Protein AF-A0AAV0H2C3-F1 (afdb_monomer)

Foldseek 3Di:
DDDDDDPPDPPPVVVVLVCPFDDVPDDPQDQEDECEQLRFLVDLVNLQSHQAYEYELAALLARQFFAKAQLQQQDPVNCVSRVHDRSDIDGGGRGNPQPPDLVSVLVVLVVSCVSHVNYAYEYEHFDDPPCPPVLVSVVVSLVVCVVVVRQNAEYEYEANQTDGLDDDPCSSVPPTHGSLLVLLVSCVSCVVSVNLVRYAYEYEHPDQALVVVLSSQLSAHDHYDDDVNLLVLQPQPPPSCLNVLPRCQLSRHPDPVNVSNRRGHPVSSVVSVVRRVVRNCVVCVVVVHDDSNVNGNNLVVDDDDCDCDPPDRDDPCCSSNDDDPPLPPDDADEEEEEADQVAELPPVVVLVSVCVVQNQARDPEAHEYEYEEEYHYQAPEQAGPRYEYEYADAYEYADHQHHPSDYHYYYEYHPPPVDQPLVDHRYYPDYNVPPQDDAEAERDDDDAAAPCVPNAHDKYKYFAPPPPVVRRYDPPFKDKDAQDQPVLLVRVLVVLVVNCVRHVRPVSVVCNVVVVPRRRRMIMIGGPVCCQPSNNDNPVVPPPPPPPPPPDDD

Structure (mmCIF, N/CA/C/O backbone):
data_AF-A0AAV0H2C3-F1
#
_entry.id   AF-A0AAV0H2C3-F1
#
loop_
_atom_site.group_PDB
_atom_site.id
_atom_site.type_symbol
_atom_site.label_atom_id
_atom_site.label_alt_id
_atom_site.label_comp_id
_atom_site.label_asym_id
_atom_site.label_entity_id
_atom_site.label_seq_id
_atom_site.pdbx_PDB_ins_code
_atom_site.Cartn_x
_atom_site.Cartn_y
_atom_site.Cartn_z
_atom_site.occupancy
_atom_site.B_iso_or_equiv
_atom_site.auth_seq_id
_atom_site.auth_comp_id
_atom_site.auth_asym_id
_atom_site.auth_atom_id
_atom_site.pdbx_PDB_model_num
ATOM 1 N N . MET A 1 1 ? 20.905 3.511 -58.129 1.00 35.81 1 MET A N 1
ATOM 2 C CA . MET A 1 1 ? 21.395 2.605 -57.065 1.00 35.81 1 MET A CA 1
ATOM 3 C C . MET A 1 1 ? 20.463 2.744 -55.871 1.00 35.81 1 MET A C 1
ATOM 5 O O . MET A 1 1 ? 20.759 3.473 -54.934 1.00 35.81 1 MET A O 1
ATOM 9 N N . GLU A 1 2 ? 19.303 2.101 -55.953 1.00 25.69 2 GLU A N 1
ATOM 10 C CA . GLU A 1 2 ? 18.349 1.977 -54.848 1.00 25.69 2 GLU A CA 1
ATOM 11 C C . GLU A 1 2 ? 18.751 0.758 -54.009 1.00 25.69 2 GLU A C 1
ATOM 13 O O . GLU A 1 2 ? 19.044 -0.304 -54.560 1.00 25.69 2 GLU A O 1
ATOM 18 N N . ARG A 1 3 ? 18.836 0.912 -52.683 1.00 28.53 3 ARG A N 1
ATOM 19 C CA . ARG A 1 3 ? 19.053 -0.212 -51.764 1.00 28.53 3 ARG A CA 1
ATOM 20 C C . ARG A 1 3 ? 17.696 -0.695 -51.270 1.00 28.53 3 ARG A C 1
ATOM 22 O O . ARG A 1 3 ? 17.032 0.006 -50.513 1.00 28.53 3 ARG A O 1
ATOM 29 N N . ASN A 1 4 ? 17.331 -1.898 -51.703 1.00 26.78 4 ASN A N 1
ATOM 30 C CA . ASN A 1 4 ? 16.218 -2.682 -51.181 1.00 26.78 4 ASN A CA 1
ATOM 31 C C . ASN A 1 4 ? 16.378 -2.898 -49.667 1.00 26.78 4 ASN A C 1
ATOM 33 O O . ASN A 1 4 ? 17.315 -3.568 -49.233 1.00 26.78 4 ASN A O 1
ATOM 37 N N . TYR A 1 5 ? 15.443 -2.370 -48.879 1.00 31.11 5 TYR A N 1
ATOM 38 C CA . TYR A 1 5 ? 15.168 -2.864 -47.533 1.00 31.11 5 TYR A CA 1
ATOM 39 C C . TYR A 1 5 ? 14.189 -4.030 -47.675 1.00 31.11 5 TYR A C 1
ATOM 41 O O . TYR A 1 5 ? 13.074 -3.850 -48.155 1.00 31.11 5 TYR A O 1
ATOM 49 N N . GLY A 1 6 ? 14.646 -5.236 -47.335 1.00 28.27 6 GLY A N 1
ATOM 50 C CA . GLY A 1 6 ? 13.829 -6.443 -47.365 1.00 28.27 6 GLY A CA 1
ATOM 51 C C . GLY A 1 6 ? 12.623 -6.317 -46.437 1.00 28.27 6 GLY A C 1
ATOM 52 O O . GLY A 1 6 ? 12.769 -6.030 -45.249 1.00 28.27 6 GLY A O 1
ATOM 53 N N . ASN A 1 7 ? 11.439 -6.539 -47.003 1.00 32.84 7 ASN A N 1
ATOM 54 C CA . ASN A 1 7 ? 10.212 -6.819 -46.274 1.00 32.84 7 ASN A CA 1
ATOM 55 C C . ASN A 1 7 ? 10.320 -8.221 -45.664 1.00 32.84 7 ASN A C 1
ATOM 57 O O . ASN A 1 7 ? 9.913 -9.200 -46.283 1.00 32.84 7 ASN A O 1
ATOM 61 N N . ASP A 1 8 ? 10.862 -8.318 -44.453 1.00 32.97 8 ASP A N 1
ATOM 62 C CA . ASP A 1 8 ? 10.639 -9.487 -43.603 1.00 32.97 8 ASP A CA 1
ATOM 63 C C . ASP A 1 8 ? 9.262 -9.336 -42.940 1.00 32.97 8 ASP A C 1
ATOM 65 O O . ASP A 1 8 ? 9.133 -8.893 -41.794 1.00 32.97 8 ASP A O 1
ATOM 69 N N . GLU A 1 9 ? 8.207 -9.676 -43.686 1.00 33.00 9 GLU A N 1
ATOM 70 C CA . GLU A 1 9 ? 6.921 -10.023 -43.081 1.00 33.00 9 GLU A CA 1
ATOM 71 C C . GLU A 1 9 ? 7.150 -11.194 -42.108 1.00 33.00 9 GLU A C 1
ATOM 73 O O . GLU A 1 9 ? 7.742 -12.210 -42.489 1.00 33.00 9 GLU A O 1
ATOM 78 N N . PRO A 1 10 ? 6.722 -11.098 -40.837 1.00 36.72 10 PRO A N 1
ATOM 79 C CA . PRO A 1 10 ? 6.831 -12.226 -39.931 1.00 36.72 10 PRO A CA 1
ATOM 80 C C . PRO A 1 10 ? 5.937 -13.351 -40.455 1.00 36.72 10 PRO A C 1
ATOM 82 O O . PRO A 1 10 ? 4.727 -13.187 -40.581 1.00 36.72 10 PRO A O 1
ATOM 85 N N . SER A 1 11 ? 6.551 -14.493 -40.770 1.00 32.88 11 SER A N 1
ATOM 86 C CA . SER A 1 11 ? 5.860 -15.681 -41.268 1.00 32.88 11 SER A CA 1
ATOM 87 C C . SER A 1 11 ? 4.634 -16.019 -40.410 1.00 32.88 11 SER A C 1
ATOM 89 O O . SER A 1 11 ? 4.708 -16.035 -39.181 1.00 32.88 11 SER A O 1
ATOM 91 N N .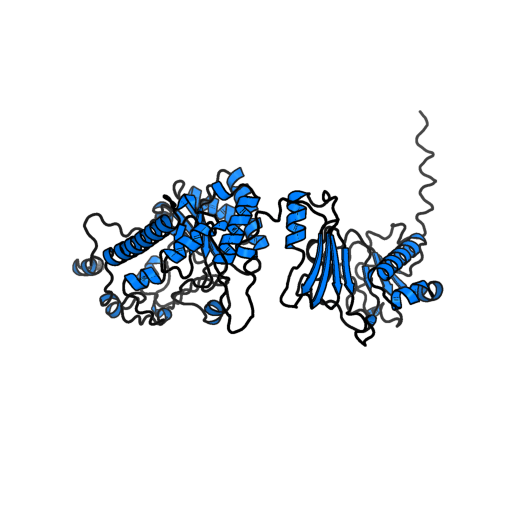 MET A 1 12 ? 3.512 -16.337 -41.060 1.00 34.00 12 MET A N 1
ATOM 92 C CA . MET A 1 12 ? 2.231 -16.731 -40.441 1.00 34.00 12 MET A CA 1
ATOM 93 C C . MET A 1 12 ? 2.361 -17.818 -39.351 1.00 34.00 12 MET A C 1
ATOM 95 O O . MET A 1 12 ? 1.547 -17.882 -38.436 1.00 34.00 12 MET A O 1
ATOM 99 N N . ALA A 1 13 ? 3.428 -18.622 -39.379 1.00 31.92 13 ALA A N 1
ATOM 100 C CA . ALA A 1 13 ? 3.739 -19.618 -38.351 1.00 31.92 13 ALA A CA 1
ATOM 101 C C . ALA A 1 13 ? 4.135 -19.019 -36.980 1.00 31.92 13 ALA A C 1
ATOM 103 O O . ALA A 1 13 ? 4.030 -19.694 -35.959 1.00 31.92 13 ALA A O 1
ATOM 104 N N . ARG A 1 14 ? 4.587 -17.757 -36.925 1.00 36.78 14 ARG A N 1
ATOM 105 C CA . ARG A 1 14 ? 5.019 -17.076 -35.687 1.00 36.78 14 ARG A CA 1
ATOM 106 C C . ARG A 1 14 ? 3.860 -16.513 -34.862 1.00 36.78 14 ARG A C 1
ATOM 108 O O . ARG A 1 14 ? 4.036 -16.273 -33.671 1.00 36.78 14 ARG A O 1
ATOM 115 N N . ILE A 1 15 ? 2.696 -16.314 -35.481 1.00 37.06 15 ILE A N 1
ATOM 116 C CA . ILE A 1 15 ? 1.477 -15.825 -34.814 1.00 37.06 15 ILE A CA 1
ATOM 117 C C . ILE A 1 15 ? 0.734 -16.990 -34.138 1.00 37.06 15 ILE A C 1
ATOM 119 O O . ILE A 1 15 ? 0.239 -16.846 -33.025 1.00 37.06 15 ILE A O 1
ATOM 123 N N . GLN A 1 16 ? 0.805 -18.185 -34.727 1.00 33.72 16 GLN A N 1
ATOM 124 C CA . GLN A 1 16 ? 0.100 -19.387 -34.270 1.00 33.72 16 GLN A CA 1
ATOM 125 C C . GLN A 1 16 ? 0.511 -19.892 -32.869 1.00 33.72 16 GLN A C 1
ATOM 127 O O . GLN A 1 16 ? -0.240 -20.616 -32.223 1.00 33.72 16 GLN A O 1
ATOM 132 N N . GLN A 1 17 ? 1.688 -19.508 -32.357 1.00 40.41 17 GLN A N 1
ATOM 133 C CA . GLN A 1 17 ? 2.141 -19.891 -31.008 1.00 40.41 17 GLN A CA 1
ATOM 134 C C . GLN A 1 17 ? 1.547 -19.037 -29.875 1.00 40.41 17 GLN A C 1
ATOM 136 O O . GLN A 1 17 ? 1.604 -19.456 -28.721 1.00 40.41 17 GLN A O 1
ATOM 141 N N . LEU A 1 18 ? 0.984 -17.860 -30.172 1.00 42.44 18 LEU A N 1
ATOM 142 C CA . LEU A 1 18 ? 0.287 -17.018 -29.186 1.00 42.44 18 LEU A CA 1
ATOM 143 C C . LEU A 1 18 ? -1.215 -17.342 -29.088 1.00 42.44 18 LEU A C 1
ATOM 145 O O . LEU A 1 18 ? -1.891 -16.821 -28.207 1.00 42.44 18 LEU A O 1
ATOM 149 N N . GLU A 1 19 ? -1.716 -18.222 -29.958 1.00 44.94 19 GLU A N 1
ATOM 150 C CA . GLU A 1 19 ? -3.129 -18.600 -30.099 1.00 44.94 19 GLU A CA 1
ATOM 151 C C . GLU A 1 19 ? -3.440 -19.985 -29.507 1.00 44.94 19 GLU A C 1
ATOM 153 O O . GLU A 1 19 ? -4.443 -20.607 -29.853 1.00 44.94 19 GLU A O 1
ATOM 158 N N . TYR A 1 20 ? -2.600 -20.514 -28.612 1.00 46.69 20 TYR A N 1
ATOM 159 C CA . TYR A 1 20 ? -2.942 -21.756 -27.918 1.00 46.69 20 TYR A CA 1
ATOM 160 C C . TYR A 1 20 ? -4.092 -21.487 -26.931 1.00 46.69 20 TYR A C 1
ATOM 162 O O . TYR A 1 20 ? -3.883 -21.018 -25.816 1.00 46.69 20 TYR A O 1
ATOM 170 N N . GLY A 1 21 ? -5.323 -21.753 -27.374 1.00 57.09 21 GLY A N 1
ATOM 171 C CA . GLY A 1 21 ? -6.534 -21.718 -26.550 1.00 57.09 21 GLY A CA 1
ATOM 172 C C . GLY A 1 21 ? -7.410 -20.469 -26.669 1.00 57.09 21 GLY A C 1
ATOM 173 O O . GLY A 1 21 ? -8.452 -20.443 -26.019 1.00 57.09 21 GLY A O 1
ATOM 174 N N . LEU A 1 22 ? -7.037 -19.472 -27.481 1.00 65.25 22 LEU A N 1
ATOM 175 C CA . LEU A 1 22 ? -7.920 -18.342 -27.792 1.00 65.25 22 LEU A CA 1
ATOM 176 C C . LEU A 1 22 ? -8.871 -18.730 -28.929 1.00 65.25 22 LEU A C 1
ATOM 178 O O . LEU A 1 22 ? -8.444 -19.229 -29.969 1.00 65.25 22 LEU A O 1
ATOM 182 N N . GLN A 1 23 ? -10.164 -18.523 -28.718 1.00 77.38 23 GLN A N 1
ATOM 183 C CA . GLN A 1 23 ? -11.215 -18.782 -29.694 1.00 77.38 23 GLN A CA 1
ATOM 184 C C . GLN A 1 23 ? -11.588 -17.497 -30.444 1.00 77.38 23 GLN A C 1
ATOM 186 O O . GLN A 1 23 ? -11.345 -16.380 -29.983 1.00 77.38 23 GLN A O 1
ATOM 191 N N . ASN A 1 24 ? -12.208 -17.643 -31.619 1.00 75.06 24 ASN A N 1
ATOM 192 C CA . ASN A 1 24 ? -12.728 -16.502 -32.375 1.00 75.06 24 ASN A CA 1
ATOM 193 C C . ASN A 1 24 ? -13.749 -15.725 -31.526 1.00 75.06 24 ASN A C 1
ATOM 195 O O . ASN A 1 24 ? -14.815 -16.249 -31.209 1.00 75.06 24 ASN A O 1
ATOM 199 N N . GLY A 1 25 ? -13.422 -14.473 -31.195 1.00 80.88 25 GLY A N 1
ATOM 200 C CA . GLY A 1 25 ? -14.209 -13.616 -30.300 1.00 80.88 25 GLY A CA 1
ATOM 201 C C . GLY A 1 25 ? -13.481 -13.233 -29.006 1.00 80.88 25 GLY A C 1
ATOM 202 O O . GLY A 1 25 ? -13.900 -12.285 -28.343 1.00 80.88 25 GLY A O 1
ATOM 203 N N . ASP A 1 26 ? -12.373 -13.902 -28.677 1.00 82.81 26 ASP A N 1
ATOM 204 C CA . ASP A 1 26 ? -11.574 -13.564 -27.502 1.00 82.81 26 ASP A CA 1
ATOM 205 C C . ASP A 1 26 ? -10.799 -12.256 -27.691 1.00 82.81 26 ASP A C 1
ATOM 207 O O . ASP A 1 26 ? -10.332 -11.912 -28.780 1.00 82.81 26 ASP A O 1
ATOM 211 N N . THR A 1 27 ? -10.619 -11.526 -26.589 1.00 84.88 27 THR A N 1
ATOM 212 C CA . THR A 1 27 ? -9.851 -10.279 -26.572 1.00 84.88 27 THR A CA 1
ATOM 213 C C . THR A 1 27 ? -8.689 -10.382 -25.591 1.00 84.88 27 THR A C 1
ATOM 215 O O . THR A 1 27 ? -8.858 -10.701 -24.418 1.00 84.88 27 THR A O 1
ATOM 218 N N . ALA A 1 28 ? -7.481 -10.077 -26.068 1.00 85.00 28 ALA A N 1
ATOM 219 C CA . ALA A 1 28 ? -6.273 -10.025 -25.239 1.00 85.00 28 ALA A CA 1
ATOM 220 C C . ALA A 1 28 ? -6.024 -8.626 -24.634 1.00 85.00 28 ALA A C 1
ATOM 222 O O . ALA A 1 28 ? -4.960 -8.352 -24.072 1.00 85.00 28 ALA A O 1
ATOM 223 N N . THR A 1 29 ? -6.983 -7.708 -24.773 1.00 87.19 29 THR A N 1
ATOM 224 C CA . THR A 1 29 ? -6.860 -6.335 -24.282 1.00 87.19 29 THR A CA 1
ATOM 225 C C . THR A 1 29 ? -7.137 -6.283 -22.785 1.00 87.19 29 THR A C 1
ATOM 227 O O . THR A 1 29 ? -8.200 -6.678 -22.320 1.00 87.19 29 THR A O 1
ATOM 230 N N . SER A 1 30 ? -6.201 -5.733 -22.011 1.00 91.69 30 SER A N 1
ATOM 231 C CA . SER A 1 30 ? -6.412 -5.508 -20.577 1.00 91.69 30 SER A CA 1
ATOM 232 C C . SER A 1 30 ? -7.368 -4.337 -20.335 1.00 91.69 30 SER A C 1
ATOM 234 O O . SER A 1 30 ? -7.065 -3.212 -20.749 1.00 91.69 30 SER A O 1
ATOM 236 N N . ALA A 1 31 ? -8.472 -4.601 -19.628 1.00 92.81 31 ALA A N 1
ATOM 237 C CA . ALA A 1 31 ? -9.461 -3.601 -19.214 1.00 92.81 31 ALA A CA 1
ATOM 238 C C . ALA A 1 31 ? -8.866 -2.551 -18.259 1.00 92.81 31 ALA A C 1
ATOM 240 O O . ALA A 1 31 ? -9.104 -1.352 -18.410 1.00 92.81 31 ALA A O 1
ATOM 241 N N . ILE A 1 32 ? -8.032 -2.995 -17.310 1.00 93.69 32 ILE A N 1
ATOM 242 C CA . ILE A 1 32 ? -7.323 -2.121 -16.369 1.00 93.69 32 ILE A CA 1
ATOM 243 C C . ILE A 1 32 ? -5.906 -1.881 -16.875 1.00 93.69 32 ILE A C 1
ATOM 245 O O . ILE A 1 32 ? -5.160 -2.829 -17.136 1.00 93.69 32 ILE A O 1
ATOM 249 N N . LYS A 1 33 ? -5.516 -0.613 -16.991 1.00 93.44 33 LYS A N 1
ATOM 250 C CA . LYS A 1 33 ? -4.180 -0.216 -17.434 1.00 93.44 33 LYS A CA 1
ATOM 251 C C . LYS A 1 33 ? -3.472 0.614 -16.381 1.00 93.44 33 LYS A C 1
ATOM 253 O O . LYS A 1 33 ? -4.044 1.530 -15.802 1.00 93.44 33 LYS A O 1
ATOM 258 N N . GLN A 1 34 ? -2.211 0.283 -16.130 1.00 93.25 34 GLN A N 1
ATOM 259 C CA . GLN A 1 34 ? -1.457 0.856 -15.023 1.00 93.25 34 GLN A CA 1
ATOM 260 C C . GLN A 1 34 ? -0.589 2.039 -15.465 1.00 93.25 34 GLN A C 1
ATOM 262 O O . GLN A 1 34 ? 0.126 1.964 -16.464 1.00 93.25 34 GLN A O 1
ATOM 267 N N . VAL A 1 35 ? -0.592 3.095 -14.656 1.00 91.00 35 VAL A N 1
ATOM 268 C CA . VAL A 1 35 ? 0.310 4.244 -14.728 1.00 91.00 35 VAL A CA 1
ATOM 269 C C . VAL A 1 35 ? 1.221 4.186 -13.501 1.00 91.00 35 VAL A C 1
ATOM 271 O O . VAL A 1 35 ? 0.798 4.444 -12.378 1.00 91.00 35 VAL A O 1
ATOM 274 N N . ALA A 1 36 ? 2.478 3.796 -13.712 1.00 91.62 36 ALA A N 1
ATOM 275 C CA . ALA A 1 36 ? 3.499 3.665 -12.666 1.00 91.62 36 ALA A CA 1
ATOM 276 C C . ALA A 1 36 ? 4.656 4.648 -12.896 1.00 91.62 36 ALA A C 1
ATOM 278 O O . ALA A 1 36 ? 4.804 5.176 -14.001 1.00 91.62 36 ALA A O 1
ATOM 279 N N . SER A 1 37 ? 5.509 4.855 -11.889 1.00 86.94 37 SER A N 1
ATOM 280 C CA . SER A 1 37 ? 6.593 5.857 -11.875 1.00 86.94 37 SER A CA 1
ATOM 281 C C . SER A 1 37 ? 7.458 5.909 -13.140 1.00 86.94 37 SER A C 1
ATOM 283 O O . SER A 1 37 ? 7.733 6.989 -13.647 1.00 86.94 37 SER A O 1
ATOM 285 N N . GLY A 1 38 ? 7.829 4.758 -13.709 1.00 79.94 38 GLY A N 1
ATOM 286 C CA . GLY A 1 38 ? 8.655 4.696 -14.922 1.00 79.94 38 GLY A CA 1
ATOM 287 C C . GLY A 1 38 ? 7.947 5.075 -16.231 1.00 79.94 38 GLY A C 1
ATOM 288 O O . GLY A 1 38 ? 8.611 5.147 -17.258 1.00 79.94 38 GLY A O 1
ATOM 289 N N . ARG A 1 39 ? 6.614 5.246 -16.228 1.00 85.50 39 ARG A N 1
ATOM 290 C CA . ARG A 1 39 ? 5.763 5.567 -17.400 1.00 85.50 39 ARG A CA 1
ATOM 291 C C . ARG A 1 39 ? 6.028 4.707 -18.648 1.00 85.50 39 ARG A C 1
ATOM 293 O O . ARG A 1 39 ? 5.736 5.102 -19.774 1.00 85.50 39 ARG A O 1
ATOM 300 N N . PHE A 1 40 ? 6.541 3.493 -18.455 1.00 81.12 40 PHE A N 1
ATOM 301 C CA . PHE A 1 40 ? 6.870 2.595 -19.555 1.00 81.12 40 PHE A CA 1
ATOM 302 C C . PHE A 1 40 ? 5.613 2.193 -20.329 1.00 81.12 40 PHE A C 1
ATOM 304 O O . PHE A 1 40 ? 4.707 1.590 -19.759 1.00 81.12 40 PHE A O 1
ATOM 311 N N . GLY A 1 41 ? 5.588 2.491 -21.630 1.00 75.50 41 GLY A N 1
ATOM 312 C CA . GLY A 1 41 ? 4.469 2.148 -22.513 1.00 75.50 41 GLY A CA 1
ATOM 313 C C . GLY A 1 41 ? 3.207 2.995 -22.303 1.00 75.50 41 GLY A C 1
ATOM 314 O O . GLY A 1 41 ? 2.170 2.683 -22.888 1.00 75.50 41 GLY A O 1
ATOM 315 N N . VAL A 1 42 ? 3.276 4.065 -21.500 1.00 85.25 42 VAL A N 1
ATOM 316 C CA . VAL A 1 42 ? 2.151 4.987 -21.303 1.00 85.25 42 VAL A CA 1
ATOM 317 C C . VAL A 1 42 ? 2.066 5.917 -22.511 1.00 85.25 42 VAL A C 1
ATOM 319 O O . VAL A 1 42 ? 2.858 6.840 -22.669 1.00 85.25 42 VAL A O 1
ATOM 322 N N . THR A 1 43 ? 1.106 5.643 -23.387 1.00 79.06 43 THR A N 1
ATOM 323 C CA . THR A 1 43 ? 0.819 6.421 -24.600 1.00 79.06 43 THR A CA 1
ATOM 324 C C . THR A 1 43 ? -0.659 6.818 -24.625 1.00 79.06 43 THR A C 1
ATOM 326 O O . THR A 1 43 ? -1.466 6.161 -23.964 1.00 79.06 43 THR A O 1
ATOM 329 N N . PRO A 1 44 ? -1.070 7.832 -25.405 1.00 79.94 44 PRO A N 1
ATOM 330 C CA . PRO A 1 44 ? -2.488 8.171 -25.543 1.00 79.94 44 PRO A CA 1
ATOM 331 C C . PRO A 1 44 ? -3.342 6.970 -25.979 1.00 79.94 44 PRO A C 1
ATOM 333 O O . PRO A 1 44 ? -4.366 6.683 -25.367 1.00 79.94 44 PRO A O 1
ATOM 336 N N . THR A 1 45 ? -2.871 6.182 -26.953 1.00 78.38 45 THR A N 1
ATOM 337 C CA . THR A 1 45 ? -3.550 4.956 -27.406 1.00 78.38 45 THR A CA 1
ATOM 338 C C . THR A 1 45 ? -3.667 3.908 -26.299 1.00 78.38 45 THR A C 1
ATOM 340 O O . THR A 1 45 ? -4.674 3.209 -26.212 1.00 78.38 45 THR A O 1
ATOM 343 N N . PHE A 1 46 ? -2.662 3.789 -25.431 1.00 81.81 46 PHE A N 1
ATOM 344 C CA . PHE A 1 46 ? -2.744 2.931 -24.251 1.00 81.81 46 PHE A CA 1
ATOM 345 C C . PHE A 1 46 ? -3.834 3.435 -23.296 1.00 81.81 46 PHE A C 1
ATOM 347 O O . PHE A 1 46 ? -4.713 2.663 -22.929 1.00 81.81 46 PHE A O 1
ATOM 354 N N . LEU A 1 47 ? -3.839 4.725 -22.956 1.00 80.62 47 LEU A N 1
ATOM 355 C CA . LEU A 1 47 ? -4.779 5.307 -21.992 1.00 80.62 47 LEU A CA 1
ATOM 356 C C . LEU A 1 47 ? -6.245 5.276 -22.464 1.00 80.62 47 LEU A C 1
ATOM 358 O O . LEU A 1 47 ? -7.137 5.005 -21.663 1.00 80.62 47 LEU A O 1
ATOM 362 N N . VAL A 1 48 ? -6.504 5.505 -23.755 1.00 84.56 48 VAL A N 1
ATOM 363 C CA . VAL A 1 48 ? -7.866 5.527 -24.329 1.00 84.56 48 VAL A CA 1
ATOM 364 C C . VAL A 1 48 ? -8.493 4.130 -24.418 1.00 84.56 48 VAL A C 1
ATOM 366 O O . VAL A 1 48 ? -9.709 3.992 -24.324 1.00 84.56 48 VAL A O 1
ATOM 369 N N . ASN A 1 49 ? -7.682 3.076 -24.548 1.00 86.81 49 ASN A N 1
ATOM 370 C CA . ASN A 1 49 ? -8.155 1.687 -24.630 1.00 86.81 49 ASN A CA 1
ATOM 371 C C . ASN A 1 49 ? -8.332 1.018 -23.253 1.00 86.81 49 ASN A C 1
ATOM 373 O O . ASN A 1 49 ? -8.224 -0.207 -23.146 1.00 86.81 49 ASN A O 1
ATOM 377 N N . ALA A 1 50 ? -8.482 1.807 -22.188 1.00 87.69 50 ALA A N 1
ATOM 378 C CA . ALA A 1 50 ? -8.664 1.332 -20.820 1.00 87.69 50 ALA A CA 1
ATOM 379 C C . ALA A 1 50 ? -10.088 1.633 -20.336 1.00 87.69 50 ALA A C 1
ATOM 381 O O . ALA A 1 50 ? -10.577 2.747 -20.524 1.00 87.69 50 ALA A O 1
ATOM 382 N N . ASP A 1 51 ? -10.706 0.669 -19.657 1.00 89.69 51 ASP A N 1
ATOM 383 C CA . ASP A 1 51 ? -11.950 0.876 -18.905 1.00 89.69 51 ASP A CA 1
ATOM 384 C C . ASP A 1 51 ? -11.648 1.479 -17.524 1.00 89.69 51 ASP A C 1
ATOM 386 O O . ASP A 1 51 ? -12.442 2.232 -16.953 1.00 89.69 51 ASP A O 1
ATOM 390 N N . GLN A 1 52 ? -10.462 1.168 -16.991 1.00 90.75 52 GLN A N 1
ATOM 391 C CA . GLN A 1 52 ? -9.957 1.696 -15.731 1.00 90.75 52 GLN A CA 1
ATOM 392 C C . GLN A 1 52 ? -8.453 1.993 -15.816 1.00 90.75 52 GLN A C 1
ATOM 394 O O . GLN A 1 52 ? -7.669 1.201 -16.344 1.00 90.75 52 GLN A O 1
ATOM 399 N N . LEU A 1 53 ? -8.040 3.125 -15.252 1.00 90.25 53 LEU A N 1
ATOM 400 C CA . LEU A 1 53 ? -6.653 3.563 -15.139 1.00 90.25 53 LEU A CA 1
ATOM 401 C C . LEU A 1 53 ? -6.192 3.451 -13.683 1.00 90.25 53 LEU A C 1
ATOM 403 O O . LEU A 1 53 ? -6.755 4.081 -12.792 1.00 90.25 53 LEU A O 1
ATOM 407 N N . GLU A 1 54 ? -5.161 2.647 -13.432 1.00 93.25 54 GLU A N 1
ATOM 408 C CA . GLU A 1 54 ? -4.620 2.424 -12.090 1.00 93.25 54 GLU A CA 1
ATOM 409 C C . GLU A 1 54 ? -3.320 3.208 -11.880 1.00 93.25 54 GLU A C 1
ATOM 411 O O . GLU A 1 54 ? -2.288 2.885 -12.469 1.00 93.25 54 GLU A O 1
ATOM 416 N N . ILE A 1 55 ? -3.343 4.204 -10.997 1.00 91.06 55 ILE A N 1
ATOM 417 C CA . ILE A 1 55 ? -2.151 4.904 -10.517 1.00 91.06 55 ILE A CA 1
ATOM 418 C C . ILE A 1 55 ? -1.471 4.022 -9.469 1.00 91.06 55 ILE A C 1
ATOM 420 O O . ILE A 1 55 ? -1.997 3.792 -8.377 1.00 91.06 55 ILE A O 1
ATOM 424 N N . LYS A 1 56 ? -0.279 3.525 -9.795 1.00 92.31 56 LYS A N 1
ATOM 425 C CA . LYS A 1 56 ? 0.472 2.618 -8.926 1.00 92.31 56 LYS A CA 1
ATOM 426 C C . LYS A 1 56 ? 1.491 3.364 -8.078 1.00 92.31 56 LYS A C 1
ATOM 428 O O . LYS A 1 56 ? 2.652 3.458 -8.467 1.00 92.31 56 LYS A O 1
ATOM 433 N N . ILE A 1 57 ? 1.075 3.777 -6.885 1.00 89.50 57 ILE A N 1
ATOM 434 C CA . ILE A 1 57 ? 1.976 4.399 -5.908 1.00 89.50 57 ILE A CA 1
ATOM 435 C C . ILE A 1 57 ? 2.946 3.363 -5.333 1.00 89.50 57 ILE A C 1
ATOM 437 O O . ILE A 1 57 ? 4.148 3.600 -5.293 1.00 89.50 57 ILE A O 1
ATOM 441 N N . ALA A 1 58 ? 2.438 2.198 -4.919 1.00 88.81 58 ALA A N 1
ATOM 442 C CA . ALA A 1 58 ? 3.247 1.176 -4.256 1.00 88.81 58 ALA A CA 1
ATOM 443 C C . ALA A 1 58 ? 2.764 -0.256 -4.555 1.00 88.81 58 ALA A C 1
ATOM 445 O O . ALA A 1 58 ? 1.711 -0.477 -5.152 1.00 88.81 58 ALA A O 1
ATOM 446 N N . GLN A 1 59 ? 3.556 -1.257 -4.155 1.00 91.00 59 GLN A N 1
ATOM 447 C CA . GLN A 1 59 ? 3.165 -2.675 -4.160 1.00 91.00 59 GLN A CA 1
ATOM 448 C C . GLN A 1 59 ? 3.663 -3.403 -2.904 1.00 91.00 59 GLN A C 1
ATOM 450 O O . GLN A 1 59 ? 4.743 -3.088 -2.409 1.00 91.00 59 GLN A O 1
ATOM 455 N N . GLY A 1 60 ? 2.907 -4.400 -2.430 1.00 86.75 60 GLY A N 1
ATOM 456 C CA . GLY A 1 60 ? 3.155 -5.092 -1.156 1.00 86.75 60 GLY A CA 1
ATOM 457 C C . GLY A 1 60 ? 4.594 -5.567 -0.955 1.00 86.75 60 GLY A C 1
ATOM 458 O O . GLY A 1 60 ? 5.217 -5.261 0.050 1.00 86.75 60 GLY A O 1
ATOM 459 N N . ALA A 1 61 ? 5.162 -6.219 -1.972 1.00 88.50 61 ALA A N 1
ATOM 460 C CA . ALA A 1 61 ? 6.504 -6.802 -1.899 1.00 88.50 61 ALA A CA 1
ATOM 461 C C . ALA A 1 61 ? 7.665 -5.795 -1.779 1.00 88.50 61 ALA A C 1
ATOM 463 O O . ALA A 1 61 ? 8.794 -6.191 -1.487 1.00 88.50 61 ALA A O 1
ATOM 464 N N . LYS A 1 62 ? 7.429 -4.528 -2.138 1.00 89.25 62 LYS A N 1
ATOM 465 C CA . LYS A 1 62 ? 8.428 -3.449 -2.099 1.00 89.25 62 LYS A CA 1
ATOM 466 C C . LYS A 1 62 ? 7.744 -2.082 -2.104 1.00 89.25 62 LYS A C 1
ATOM 468 O O . LYS A 1 62 ? 7.664 -1.432 -3.145 1.00 89.25 62 LYS A O 1
ATOM 473 N N . PRO A 1 63 ? 7.221 -1.649 -0.951 1.00 85.56 63 PRO A N 1
ATOM 474 C CA . PRO A 1 63 ? 6.391 -0.453 -0.876 1.00 85.56 63 PRO A CA 1
ATOM 475 C C . PRO A 1 63 ? 7.167 0.840 -1.153 1.00 85.56 63 PRO A C 1
ATOM 477 O O . PRO A 1 63 ? 6.623 1.751 -1.760 1.00 85.56 63 PRO A O 1
ATOM 480 N N . GLY A 1 64 ? 8.434 0.910 -0.730 1.00 83.75 64 GLY A N 1
ATOM 481 C CA . GLY A 1 64 ? 9.285 2.101 -0.862 1.00 83.75 64 GLY A CA 1
ATOM 482 C C . GLY A 1 64 ? 10.134 2.156 -2.135 1.00 83.75 64 GLY A C 1
ATOM 483 O O . GLY A 1 64 ? 11.059 2.959 -2.201 1.00 83.75 64 GLY A O 1
ATOM 484 N N . GLU A 1 65 ? 9.888 1.288 -3.120 1.00 86.19 65 GLU A N 1
ATOM 485 C CA . GLU A 1 65 ? 10.738 1.157 -4.308 1.00 86.19 65 GLU A CA 1
ATOM 486 C C . GLU A 1 65 ? 9.937 1.044 -5.610 1.00 86.19 65 GLU A C 1
ATOM 488 O O . GLU A 1 65 ? 8.783 0.615 -5.645 1.00 86.19 65 GLU A O 1
ATOM 493 N N . GLY A 1 66 ? 10.608 1.336 -6.726 1.00 85.75 66 GLY A N 1
ATOM 494 C CA . GLY A 1 66 ? 10.050 1.183 -8.062 1.00 85.75 66 GLY A CA 1
ATOM 495 C C . GLY A 1 66 ? 10.042 -0.256 -8.599 1.00 85.75 66 GLY A C 1
ATOM 496 O O . GLY A 1 66 ? 10.617 -1.214 -8.060 1.00 85.75 66 GLY A O 1
ATOM 497 N N . GLY A 1 67 ? 9.387 -0.423 -9.750 1.00 90.62 67 GLY A N 1
ATOM 498 C CA . GLY A 1 67 ? 9.435 -1.659 -10.530 1.00 90.62 67 GLY A CA 1
ATOM 499 C C . GLY A 1 67 ? 10.868 -2.016 -10.941 1.00 90.62 67 GLY A C 1
ATOM 500 O O . GLY A 1 67 ? 11.656 -1.139 -11.277 1.00 90.62 67 GLY A O 1
ATOM 501 N N . GLN A 1 68 ? 11.195 -3.311 -10.935 1.00 91.75 68 GLN A N 1
ATOM 502 C CA . GLN A 1 68 ? 12.512 -3.814 -11.334 1.00 91.75 68 GLN A CA 1
ATOM 503 C C . GLN A 1 68 ? 12.319 -4.888 -12.399 1.00 91.75 68 GLN A C 1
ATOM 505 O O . GLN A 1 68 ? 11.565 -5.842 -12.191 1.00 91.75 68 GLN A O 1
ATOM 510 N N . LEU A 1 69 ? 12.996 -4.729 -13.532 1.00 94.19 69 LEU A N 1
ATOM 511 C CA . LEU A 1 69 ? 13.061 -5.722 -14.594 1.00 94.19 69 LEU A CA 1
ATOM 512 C C . LEU A 1 69 ? 14.535 -5.970 -14.949 1.00 94.19 69 LEU A C 1
ATOM 514 O O . LEU A 1 69 ? 15.181 -5.078 -15.504 1.00 94.19 69 LEU A O 1
ATOM 518 N N . PRO A 1 70 ? 15.079 -7.161 -14.637 1.00 91.81 70 PRO A N 1
ATOM 519 C CA . PRO A 1 70 ? 16.457 -7.510 -14.973 1.00 91.81 70 PRO A CA 1
ATOM 520 C C . PRO A 1 70 ? 16.727 -7.394 -16.475 1.00 91.81 70 PRO A C 1
ATOM 522 O O . PRO A 1 70 ? 15.887 -7.792 -17.281 1.00 91.81 70 PRO A O 1
ATOM 525 N N . GLY A 1 71 ? 17.914 -6.911 -16.851 1.00 87.94 71 GLY A N 1
ATOM 526 C CA . GLY A 1 71 ? 18.280 -6.648 -18.252 1.00 87.94 71 GLY A CA 1
ATOM 527 C C . GLY A 1 71 ? 18.169 -7.875 -19.161 1.00 87.94 71 GLY A C 1
ATOM 528 O O . GLY A 1 71 ? 17.715 -7.771 -20.295 1.00 87.94 71 GLY A O 1
ATOM 529 N N . GLN A 1 72 ? 18.434 -9.068 -18.623 1.00 91.25 72 GLN A N 1
ATOM 530 C CA . GLN A 1 72 ? 18.260 -10.344 -19.331 1.00 91.25 72 GLN A CA 1
ATOM 531 C C . GLN A 1 72 ? 16.809 -10.608 -19.776 1.00 91.25 72 GLN A C 1
ATOM 533 O O . GLN A 1 72 ? 16.577 -11.389 -20.695 1.00 91.25 72 GLN A O 1
ATOM 538 N N . LYS A 1 73 ? 15.822 -9.973 -19.130 1.00 92.19 73 LYS A N 1
ATOM 539 C CA . LYS A 1 73 ? 14.397 -10.044 -19.493 1.00 92.19 73 LYS A CA 1
ATOM 540 C C . LYS A 1 73 ? 13.976 -8.908 -20.428 1.00 92.19 73 LYS A C 1
ATOM 542 O O . LYS A 1 73 ? 12.841 -8.887 -20.892 1.00 92.19 73 LYS A O 1
ATOM 547 N N . VAL A 1 74 ? 14.855 -7.954 -20.714 1.00 92.12 74 VAL A N 1
ATOM 548 C CA . VAL A 1 74 ? 14.570 -6.847 -21.630 1.00 92.12 74 VAL A CA 1
ATOM 549 C C . VAL A 1 74 ? 14.917 -7.299 -23.046 1.00 92.12 74 VAL A C 1
ATOM 551 O O . VAL A 1 74 ? 15.957 -6.952 -23.603 1.00 92.12 74 VAL A O 1
ATOM 554 N N . SER A 1 75 ? 14.042 -8.137 -23.607 1.00 91.75 75 SER A N 1
ATOM 555 C CA . SER A 1 75 ? 14.130 -8.585 -25.001 1.00 91.75 75 SER A CA 1
ATOM 556 C C . SER A 1 75 ? 13.890 -7.423 -25.971 1.00 91.75 75 SER A C 1
ATOM 558 O O . SER A 1 75 ? 13.373 -6.375 -25.581 1.00 91.75 75 SER A O 1
ATOM 560 N N . ALA A 1 76 ? 14.208 -7.606 -27.256 1.00 90.25 76 ALA A N 1
ATOM 561 C CA . ALA A 1 76 ? 13.939 -6.595 -28.284 1.00 90.25 76 ALA A CA 1
ATOM 562 C C . ALA A 1 76 ? 12.449 -6.200 -28.358 1.00 90.25 76 ALA A C 1
ATOM 564 O O . ALA A 1 76 ? 12.122 -5.037 -28.588 1.00 90.25 76 ALA A O 1
ATOM 565 N N . TYR A 1 77 ? 11.550 -7.154 -28.098 1.00 91.38 77 TYR A N 1
ATOM 566 C CA . TYR A 1 77 ? 10.111 -6.910 -28.004 1.00 91.38 77 TYR A CA 1
ATOM 567 C C . TYR A 1 77 ? 9.753 -6.013 -26.809 1.00 91.38 77 TYR A C 1
ATOM 569 O O . TYR A 1 77 ? 9.092 -4.990 -26.978 1.00 91.38 77 TYR A O 1
ATOM 577 N N . ILE A 1 78 ? 10.247 -6.343 -25.609 1.00 90.88 78 ILE A N 1
ATOM 578 C CA . ILE A 1 78 ? 10.000 -5.547 -24.395 1.00 90.88 78 ILE A CA 1
ATOM 579 C C . ILE A 1 78 ? 10.607 -4.147 -24.516 1.00 90.88 78 ILE A C 1
ATOM 581 O O . ILE A 1 78 ? 9.978 -3.167 -24.125 1.00 90.88 78 ILE A O 1
ATOM 585 N N . ALA A 1 79 ? 11.805 -4.050 -25.087 1.00 86.69 79 ALA A N 1
ATOM 586 C CA . ALA A 1 79 ? 12.476 -2.787 -25.346 1.00 86.69 79 ALA A CA 1
ATOM 587 C C . ALA A 1 79 ? 11.651 -1.883 -26.273 1.00 86.69 79 ALA A C 1
ATOM 589 O O . ALA A 1 79 ? 11.473 -0.705 -25.976 1.00 86.69 79 ALA A O 1
ATOM 590 N N . ARG A 1 80 ? 11.063 -2.446 -27.340 1.00 89.00 80 ARG A N 1
ATOM 591 C CA . ARG A 1 80 ? 10.159 -1.717 -28.241 1.00 89.00 80 ARG A CA 1
ATOM 592 C C . ARG A 1 80 ? 8.907 -1.219 -27.518 1.00 89.00 80 ARG A C 1
ATOM 594 O O . ARG A 1 80 ? 8.567 -0.053 -27.658 1.00 89.00 80 ARG A O 1
ATOM 601 N N . LEU A 1 81 ? 8.257 -2.075 -26.724 1.00 87.31 81 LEU A N 1
ATOM 602 C CA . LEU A 1 81 ? 7.047 -1.715 -25.969 1.00 87.31 81 LEU A CA 1
ATOM 603 C C . LEU A 1 81 ? 7.279 -0.608 -24.935 1.00 87.31 81 LEU A C 1
ATOM 605 O O . LEU A 1 81 ? 6.364 0.143 -24.612 1.00 87.31 81 LEU A O 1
ATOM 609 N N . ARG A 1 82 ? 8.482 -0.554 -24.362 1.00 87.25 82 ARG A N 1
ATOM 610 C CA . ARG A 1 82 ? 8.834 0.373 -23.281 1.00 87.25 82 ARG A CA 1
ATOM 611 C C . ARG A 1 82 ? 9.670 1.556 -23.748 1.00 87.25 82 ARG A C 1
ATOM 613 O O . ARG A 1 82 ? 10.135 2.313 -22.901 1.00 87.25 82 ARG A O 1
ATOM 620 N N . ASN A 1 83 ? 9.896 1.678 -25.056 1.00 85.69 83 ASN A N 1
ATOM 621 C CA . ASN A 1 83 ? 10.790 2.667 -25.653 1.00 85.69 83 ASN A CA 1
ATOM 622 C C . ASN A 1 83 ? 12.169 2.690 -24.960 1.00 85.69 83 ASN A C 1
ATOM 624 O O . ASN A 1 83 ? 12.739 3.746 -24.699 1.00 85.69 83 ASN A O 1
ATOM 628 N N . SER A 1 84 ? 12.698 1.508 -24.633 1.00 85.44 84 SER A N 1
ATOM 629 C CA . SER A 1 84 ? 13.968 1.325 -23.927 1.00 85.44 84 SER A CA 1
ATOM 630 C C . SER A 1 84 ? 14.997 0.595 -24.793 1.00 85.44 84 SER A C 1
ATOM 632 O O . SER A 1 84 ? 14.711 0.166 -25.909 1.00 85.44 84 SER A O 1
ATOM 634 N N . LYS A 1 85 ? 16.224 0.435 -24.283 1.00 81.00 85 LYS A N 1
ATOM 635 C CA . LYS A 1 85 ? 17.279 -0.325 -24.969 1.00 81.00 85 LYS A CA 1
ATOM 636 C C . LYS A 1 85 ? 17.219 -1.817 -24.592 1.00 81.00 85 LYS A C 1
ATOM 638 O O . LYS A 1 85 ? 17.078 -2.114 -23.403 1.00 81.00 85 LYS A O 1
ATOM 643 N N . PRO A 1 86 ? 17.338 -2.754 -25.555 1.00 87.25 86 PRO A N 1
ATOM 644 C CA . PRO A 1 86 ? 17.435 -4.185 -25.262 1.00 87.25 86 PRO A CA 1
ATOM 645 C C . PRO A 1 86 ? 18.616 -4.504 -24.338 1.00 87.25 86 PRO A C 1
ATOM 647 O O . PRO A 1 86 ? 19.671 -3.883 -24.444 1.00 87.25 86 PRO A O 1
ATOM 650 N N . GLY A 1 87 ? 18.443 -5.466 -23.431 1.00 84.38 87 GLY A N 1
ATOM 651 C CA . GLY A 1 87 ? 19.488 -5.923 -22.506 1.00 84.38 87 GLY A CA 1
ATOM 652 C C . GLY A 1 87 ? 19.780 -4.999 -21.316 1.00 84.38 87 GLY A C 1
ATOM 653 O O . GLY A 1 87 ? 20.438 -5.427 -20.368 1.00 84.38 87 GLY A O 1
ATOM 654 N N . VAL A 1 88 ? 19.275 -3.762 -21.313 1.00 84.94 88 VAL A N 1
ATOM 655 C CA . VAL A 1 88 ? 19.500 -2.801 -20.222 1.00 84.94 88 VAL A CA 1
ATOM 656 C C . VAL A 1 88 ? 18.488 -3.042 -19.097 1.00 84.94 88 VAL A C 1
ATOM 658 O O . VAL A 1 88 ? 17.290 -3.087 -19.376 1.00 84.94 88 VAL A O 1
ATOM 661 N N . PRO A 1 89 ? 18.918 -3.197 -17.830 1.00 86.62 89 PRO A N 1
ATOM 662 C CA . PRO A 1 89 ? 17.993 -3.352 -16.711 1.00 86.62 89 PRO A CA 1
ATOM 663 C C . PRO A 1 89 ? 17.118 -2.106 -16.541 1.00 86.62 89 PRO A C 1
ATOM 665 O O . PRO A 1 89 ? 17.610 -0.981 -16.576 1.00 86.62 89 PRO A O 1
ATOM 668 N N . LEU A 1 90 ? 15.817 -2.313 -16.321 1.00 87.62 90 LEU A N 1
ATOM 669 C CA . LEU A 1 90 ? 14.869 -1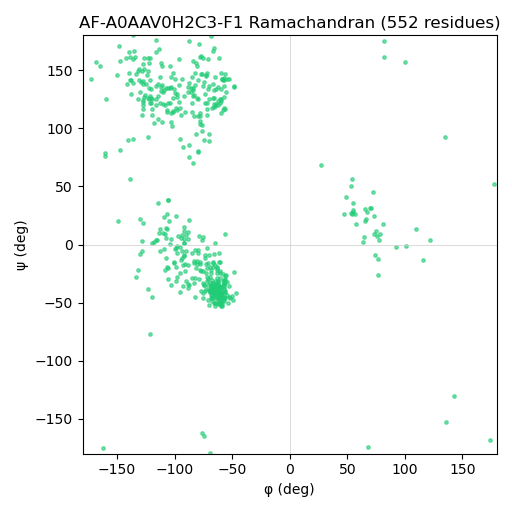.230 -16.064 1.00 87.62 90 LEU A CA 1
ATOM 670 C C . LEU A 1 90 ? 14.546 -1.187 -14.575 1.00 87.62 90 LEU A C 1
ATOM 672 O O . LEU A 1 90 ? 13.804 -2.031 -14.062 1.00 87.62 90 LEU A O 1
ATOM 676 N N . ILE A 1 91 ? 15.101 -0.191 -13.895 1.00 88.94 91 ILE A N 1
ATOM 677 C CA . ILE A 1 91 ? 14.766 0.153 -12.516 1.00 88.94 91 ILE A CA 1
ATOM 678 C C . ILE A 1 91 ? 13.942 1.432 -12.589 1.00 88.94 91 ILE A C 1
ATOM 680 O O . ILE A 1 91 ? 14.411 2.451 -13.086 1.00 88.94 91 ILE A O 1
ATOM 684 N N . SER A 1 92 ? 12.684 1.352 -12.168 1.00 88.94 92 SER A N 1
ATOM 685 C CA . SER A 1 92 ? 11.809 2.526 -12.151 1.00 88.94 92 SER A CA 1
ATOM 686 C C . SER A 1 92 ? 12.182 3.413 -10.961 1.00 88.94 92 SER A C 1
ATOM 688 O O . SER A 1 92 ? 12.533 2.862 -9.912 1.00 88.94 92 SER A O 1
ATOM 690 N N . PRO A 1 93 ? 12.059 4.744 -11.076 1.00 86.56 93 PRO A N 1
ATOM 691 C CA . PRO A 1 93 ? 12.177 5.631 -9.924 1.00 86.56 93 PRO A CA 1
ATOM 692 C C . PRO A 1 93 ? 11.226 5.192 -8.798 1.00 86.56 93 PRO A C 1
ATOM 694 O O . PRO A 1 93 ? 10.119 4.730 -9.102 1.00 86.56 93 PRO A O 1
ATOM 697 N N . PRO A 1 94 ? 11.622 5.285 -7.516 1.00 84.62 94 PRO A N 1
ATOM 698 C CA . PRO A 1 94 ? 10.709 5.005 -6.413 1.00 84.62 94 PRO A CA 1
ATOM 699 C C . PRO A 1 94 ? 9.486 5.936 -6.390 1.00 84.62 94 PRO A C 1
ATOM 701 O O . PRO A 1 94 ? 8.375 5.408 -6.384 1.00 84.62 94 PRO A O 1
ATOM 704 N N . PRO A 1 95 ? 9.627 7.277 -6.450 1.00 87.88 95 PRO A N 1
ATOM 705 C CA . PRO A 1 95 ? 8.470 8.155 -6.528 1.00 87.88 95 PRO A CA 1
ATOM 706 C C . PRO A 1 95 ? 7.980 8.319 -7.970 1.00 87.88 95 PRO A C 1
ATOM 708 O O . PRO A 1 95 ? 8.720 8.165 -8.944 1.00 87.88 95 PRO A O 1
ATOM 711 N N . HIS A 1 96 ? 6.716 8.699 -8.097 1.00 83.75 96 HIS A N 1
ATOM 712 C CA . HIS A 1 96 ? 6.225 9.380 -9.285 1.00 83.75 96 HIS A CA 1
ATOM 713 C C . HIS A 1 96 ? 6.793 10.805 -9.267 1.00 83.75 96 HIS A C 1
ATOM 715 O O . HIS A 1 96 ? 6.5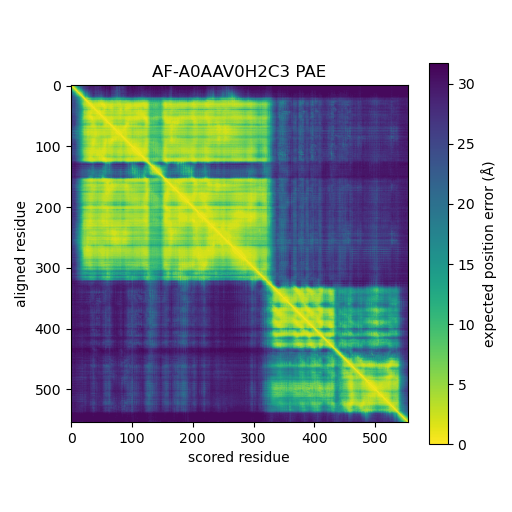80 11.533 -8.305 1.00 83.75 96 HIS A O 1
ATOM 721 N N . HIS A 1 97 ? 7.542 11.203 -10.297 1.00 78.19 97 HIS A N 1
ATOM 722 C CA . HIS A 1 97 ? 8.150 12.544 -10.342 1.00 78.19 97 HIS A CA 1
ATOM 723 C C . HIS A 1 97 ? 7.137 13.681 -10.541 1.00 78.19 97 HIS A C 1
ATOM 725 O O . HIS A 1 97 ? 7.497 14.847 -10.434 1.00 78.19 97 HIS A O 1
ATOM 731 N N . ASP A 1 98 ? 5.894 13.324 -10.837 1.00 72.44 98 ASP A N 1
ATOM 732 C CA . ASP A 1 98 ? 4.720 14.177 -10.962 1.00 72.44 98 ASP A CA 1
ATOM 733 C C . ASP A 1 98 ? 3.748 13.999 -9.782 1.00 72.44 98 ASP A C 1
ATOM 735 O O . ASP A 1 98 ? 2.592 14.381 -9.892 1.00 72.44 98 ASP A O 1
ATOM 739 N N . ILE A 1 99 ? 4.183 13.366 -8.681 1.00 78.31 99 ILE A N 1
ATOM 740 C CA . ILE A 1 99 ? 3.400 13.232 -7.445 1.00 78.31 99 ILE A CA 1
ATOM 741 C C . ILE A 1 99 ? 4.327 13.412 -6.238 1.00 78.31 99 ILE A C 1
ATOM 743 O O . ILE A 1 99 ? 4.888 12.437 -5.726 1.00 78.31 99 ILE A O 1
ATOM 747 N N . TYR A 1 100 ? 4.479 14.647 -5.762 1.00 77.75 100 TYR A N 1
ATOM 748 C CA . TYR A 1 100 ? 5.173 14.939 -4.503 1.00 77.75 100 TYR A CA 1
ATOM 749 C C . TYR A 1 100 ? 4.215 15.308 -3.375 1.00 77.75 100 TYR A C 1
ATOM 751 O O . TYR A 1 100 ? 4.559 15.160 -2.200 1.00 77.75 100 TYR A O 1
ATOM 759 N N . SER A 1 101 ? 3.001 15.715 -3.724 1.00 72.69 101 SER A N 1
ATOM 760 C CA . SER A 1 101 ? 1.945 16.055 -2.785 1.00 72.69 101 SER A CA 1
ATOM 761 C C . SER A 1 101 ? 0.591 15.478 -3.202 1.00 72.69 101 SER A C 1
ATOM 763 O O . SER A 1 101 ? 0.451 14.749 -4.190 1.00 72.69 101 SER A O 1
ATOM 765 N N . ILE A 1 102 ? -0.430 15.745 -2.389 1.00 70.19 102 ILE A N 1
ATOM 766 C CA . ILE A 1 102 ? -1.773 15.224 -2.633 1.00 70.19 102 ILE A CA 1
ATOM 767 C C . ILE A 1 102 ? -2.470 15.986 -3.762 1.00 70.19 102 ILE A C 1
ATOM 769 O O . ILE A 1 102 ? -3.219 15.395 -4.535 1.00 70.19 102 ILE A O 1
ATOM 773 N N . GLU A 1 103 ? -2.185 17.277 -3.893 1.00 70.75 103 GLU A N 1
ATOM 774 C CA . GLU A 1 103 ? -2.622 18.111 -5.002 1.00 70.75 103 GLU A CA 1
ATOM 775 C C . GLU A 1 103 ? -2.011 17.653 -6.331 1.00 70.75 103 GLU A C 1
ATOM 777 O O . GLU A 1 103 ? -2.729 17.595 -7.326 1.00 70.75 103 GLU A O 1
ATOM 782 N N . ASP A 1 104 ? -0.760 17.189 -6.338 1.00 75.25 104 ASP A N 1
ATOM 783 C CA . ASP A 1 104 ? -0.148 16.598 -7.532 1.00 75.25 104 ASP A CA 1
ATOM 784 C C . ASP A 1 104 ? -0.835 15.282 -7.938 1.00 75.25 104 ASP A C 1
ATOM 786 O O . ASP A 1 104 ? -1.100 15.031 -9.115 1.00 75.25 104 ASP A O 1
ATOM 790 N N . LEU A 1 105 ? -1.195 14.439 -6.959 1.00 79.19 105 LEU A N 1
ATOM 791 C CA . LEU A 1 105 ? -1.987 13.236 -7.232 1.00 79.19 105 LEU A CA 1
ATOM 792 C C . LEU A 1 105 ? -3.363 13.604 -7.803 1.00 79.19 105 LEU A C 1
ATOM 794 O O . LEU A 1 105 ? -3.835 12.943 -8.729 1.00 79.19 105 LEU A O 1
ATOM 798 N N . ALA A 1 106 ? -3.999 14.655 -7.277 1.00 70.69 106 ALA A N 1
ATOM 799 C CA . ALA A 1 106 ? -5.250 15.175 -7.822 1.00 70.69 106 ALA A CA 1
ATOM 800 C C . ALA A 1 106 ? -5.067 15.621 -9.275 1.00 70.69 106 ALA A C 1
ATOM 802 O O . ALA A 1 106 ? -5.877 15.259 -10.126 1.00 70.69 106 ALA A O 1
ATOM 803 N N . GLN A 1 107 ? -3.983 16.340 -9.568 1.00 73.12 107 GLN A N 1
ATOM 804 C CA . GLN A 1 107 ? -3.663 16.791 -10.916 1.00 73.12 107 GLN A CA 1
ATOM 805 C C . GLN A 1 107 ? -3.485 15.607 -11.871 1.00 73.12 107 GLN A C 1
ATOM 807 O O . GLN A 1 107 ? -4.105 15.583 -12.929 1.00 73.12 107 GLN A O 1
ATOM 812 N N . LEU A 1 108 ? -2.752 14.563 -11.476 1.00 79.19 108 LEU A N 1
ATOM 813 C CA . LEU A 1 108 ? -2.610 13.376 -12.319 1.00 79.19 108 LEU A CA 1
ATOM 814 C C . LEU A 1 108 ? -3.956 12.676 -12.556 1.00 79.19 108 LEU A C 1
ATOM 816 O O . LEU A 1 108 ? -4.238 12.231 -13.667 1.00 79.19 108 LEU A O 1
ATOM 820 N N . ILE A 1 109 ? -4.813 12.580 -11.535 1.00 79.12 109 ILE A N 1
ATOM 821 C CA . ILE A 1 109 ? -6.169 12.041 -11.705 1.00 79.12 109 ILE A CA 1
ATOM 822 C C . ILE A 1 109 ? -6.943 12.888 -12.722 1.00 79.12 109 ILE A C 1
ATOM 824 O O . ILE A 1 109 ? -7.624 12.320 -13.578 1.00 79.12 109 ILE A O 1
ATOM 828 N N . PHE A 1 110 ? -6.836 14.216 -12.657 1.00 73.88 110 PHE A N 1
ATOM 829 C CA . PHE A 1 110 ? -7.467 15.124 -13.613 1.00 73.88 110 PHE A CA 1
ATOM 830 C C . PHE A 1 110 ? -6.973 14.866 -15.035 1.00 73.88 110 PHE A C 1
ATOM 832 O O . PHE A 1 110 ? -7.786 14.636 -15.929 1.00 73.88 110 PHE A O 1
ATOM 839 N N . ASP A 1 111 ? -5.659 14.813 -15.230 1.00 77.19 111 ASP A N 1
ATOM 840 C CA . ASP A 1 111 ? -5.033 14.612 -16.536 1.00 77.19 111 ASP A CA 1
ATOM 841 C C . ASP A 1 111 ? -5.471 13.287 -17.177 1.00 77.19 111 ASP A C 1
ATOM 843 O O . ASP A 1 111 ? -5.794 13.230 -18.366 1.00 77.19 111 ASP A O 1
ATOM 847 N N . LEU A 1 112 ? -5.559 12.214 -16.385 1.00 79.56 112 LEU A N 1
ATOM 848 C CA . LEU A 1 112 ? -6.028 10.912 -16.864 1.00 79.56 112 LEU A CA 1
ATOM 849 C C . LEU A 1 112 ? -7.498 10.947 -17.309 1.00 79.56 112 LEU A C 1
ATOM 851 O O . LEU A 1 112 ? -7.832 10.350 -18.334 1.00 79.56 112 LEU A O 1
ATOM 855 N N . HIS A 1 113 ? -8.356 11.680 -16.594 1.00 76.25 113 HIS A N 1
ATOM 856 C CA . HIS A 1 113 ? -9.750 11.882 -17.003 1.00 76.25 113 HIS A CA 1
ATOM 857 C C . HIS A 1 113 ? -9.870 12.759 -18.255 1.00 76.25 113 HIS A C 1
ATOM 859 O O . HIS A 1 113 ? -10.766 12.528 -19.063 1.00 76.25 113 HIS A O 1
ATOM 865 N N . GLN A 1 114 ? -8.976 13.734 -18.457 1.00 75.75 114 GLN A N 1
ATOM 866 C CA . GLN A 1 114 ? -8.967 14.541 -19.685 1.00 75.75 114 GLN A CA 1
ATOM 867 C C . GLN A 1 114 ? -8.633 13.694 -20.916 1.00 75.75 114 GLN A C 1
ATOM 869 O O . GLN A 1 114 ? -9.243 13.858 -21.971 1.00 75.75 114 GLN A O 1
ATOM 874 N N . VAL A 1 115 ? -7.691 12.756 -20.783 1.00 78.00 115 VAL A N 1
ATOM 875 C CA . VAL A 1 115 ? -7.316 11.855 -21.883 1.00 78.00 115 VAL A CA 1
ATOM 876 C C . VAL A 1 115 ? -8.388 10.793 -22.133 1.00 78.00 115 VAL A C 1
ATOM 878 O O . VAL A 1 115 ? -8.668 10.462 -23.286 1.00 78.00 115 VAL A O 1
ATOM 881 N N . ASN A 1 116 ? -8.993 10.247 -21.076 1.00 81.50 116 ASN A N 1
ATOM 882 C CA . ASN A 1 116 ? -10.055 9.254 -21.189 1.00 81.50 116 ASN A CA 1
ATOM 883 C C . ASN A 1 116 ? -11.213 9.557 -20.219 1.00 81.50 116 ASN A C 1
ATOM 885 O O . ASN A 1 116 ? -11.232 9.035 -19.103 1.00 81.50 116 ASN A O 1
ATOM 889 N N . PRO A 1 117 ? -12.230 10.322 -20.665 1.00 77.19 117 PRO A N 1
ATOM 890 C CA . PRO A 1 117 ? -13.358 10.717 -19.817 1.00 77.19 117 PRO A CA 1
ATOM 891 C C . PRO A 1 117 ? -14.245 9.557 -19.353 1.00 77.19 117 PRO A C 1
ATOM 893 O O . PRO A 1 117 ? -15.040 9.719 -18.431 1.00 77.19 117 PRO A O 1
ATOM 896 N N . ARG A 1 118 ? -14.158 8.397 -20.019 1.00 82.50 118 ARG A N 1
ATOM 897 C CA . ARG A 1 118 ? -14.942 7.200 -19.682 1.00 82.50 118 ARG A CA 1
ATOM 898 C C . ARG A 1 118 ? -14.221 6.292 -18.689 1.00 82.50 118 ARG A C 1
ATOM 900 O O . ARG A 1 118 ? -14.886 5.496 -18.028 1.00 82.50 118 ARG A O 1
ATOM 907 N N . ALA A 1 119 ? -12.893 6.383 -18.600 1.00 81.50 119 ALA A N 1
ATOM 908 C CA . ALA A 1 119 ? -12.119 5.517 -17.727 1.00 81.50 119 ALA A CA 1
ATOM 909 C C . ALA A 1 119 ? -12.251 5.935 -16.269 1.00 81.50 119 ALA A C 1
ATOM 911 O O . ALA A 1 119 ? -12.123 7.101 -15.904 1.00 81.50 119 ALA A O 1
ATOM 912 N N . LYS A 1 120 ? -12.435 4.933 -15.420 1.00 86.25 120 LYS A N 1
ATOM 913 C CA . LYS A 1 120 ? -12.426 5.097 -13.968 1.00 86.25 120 LYS A CA 1
ATOM 914 C C . LYS A 1 120 ? -10.980 5.161 -13.487 1.00 86.25 120 LYS A C 1
ATOM 916 O O . LYS A 1 120 ? -10.152 4.401 -13.980 1.00 86.25 120 LYS A O 1
ATOM 921 N N . VAL A 1 121 ? -10.661 6.007 -12.509 1.00 85.06 121 VAL A N 1
ATOM 922 C CA . VAL A 1 121 ? -9.305 6.049 -11.934 1.00 85.06 121 VAL A CA 1
ATOM 923 C C . VAL A 1 121 ? -9.273 5.344 -10.583 1.00 85.06 121 VAL A C 1
ATOM 925 O O . VAL A 1 121 ? -10.159 5.535 -9.745 1.00 85.06 121 VAL A O 1
ATOM 928 N N . SER A 1 122 ? -8.243 4.524 -10.372 1.00 88.25 122 SER A N 1
ATOM 929 C CA . SER A 1 122 ? -7.954 3.886 -9.090 1.00 88.25 122 SER A CA 1
ATOM 930 C C . SER A 1 122 ? -6.536 4.143 -8.623 1.00 88.25 122 SER A C 1
ATOM 932 O O . SER A 1 122 ? -5.626 4.283 -9.434 1.00 88.25 122 SER A O 1
ATOM 934 N N . VAL A 1 123 ? -6.335 4.148 -7.309 1.00 88.19 123 VAL A N 1
ATOM 935 C CA . VAL A 1 123 ? -5.011 4.337 -6.704 1.00 88.19 123 VAL A CA 1
ATOM 936 C C . VAL A 1 123 ? -4.628 3.080 -5.936 1.00 88.19 123 VAL A C 1
ATOM 938 O O . VAL A 1 123 ? -5.374 2.627 -5.068 1.00 88.19 123 VAL A O 1
ATOM 941 N N . LYS A 1 124 ? -3.462 2.514 -6.262 1.00 90.69 124 LYS A N 1
ATOM 942 C CA . LYS A 1 124 ? -2.902 1.335 -5.597 1.00 90.69 124 LYS A CA 1
ATOM 943 C C . LYS A 1 124 ? -1.923 1.740 -4.502 1.00 90.69 124 LYS A C 1
ATOM 945 O O . LYS A 1 124 ? -0.874 2.325 -4.785 1.00 90.69 124 LYS A O 1
ATOM 950 N N . LEU A 1 125 ? -2.267 1.384 -3.270 1.00 86.62 125 LEU A N 1
ATOM 951 C CA . LEU A 1 125 ? -1.558 1.716 -2.040 1.00 86.62 125 LEU A CA 1
ATOM 952 C C . LEU A 1 125 ? -1.133 0.447 -1.301 1.00 86.62 125 LEU A C 1
ATOM 954 O O . LEU A 1 125 ? -1.678 -0.633 -1.507 1.00 86.62 125 LEU A O 1
ATOM 958 N N . VAL A 1 126 ? -0.161 0.590 -0.407 1.00 82.31 126 VAL A N 1
ATOM 959 C CA . VAL A 1 126 ? 0.287 -0.483 0.484 1.00 82.31 126 VAL A CA 1
ATOM 960 C C . VAL A 1 126 ? 0.266 0.032 1.903 1.00 82.31 126 VAL A C 1
ATOM 962 O O . VAL A 1 126 ? 0.712 1.153 2.155 1.00 82.31 126 VAL A O 1
ATOM 965 N N . LEU A 1 127 ? -0.203 -0.798 2.831 1.00 65.88 127 LEU A N 1
ATOM 966 C CA . LEU A 1 127 ? -0.148 -0.450 4.240 1.00 65.88 127 LEU A CA 1
ATOM 967 C C . LEU A 1 127 ? 1.310 -0.369 4.718 1.00 65.88 127 LEU A C 1
ATOM 969 O O . LEU A 1 127 ? 2.062 -1.332 4.616 1.00 65.88 127 LEU A O 1
ATOM 973 N N . ALA A 1 128 ? 1.684 0.757 5.312 1.00 55.47 128 ALA A N 1
ATOM 974 C CA . ALA A 1 128 ? 2.796 0.895 6.242 1.00 55.47 128 ALA A CA 1
ATOM 975 C C . ALA A 1 128 ? 2.244 1.485 7.552 1.00 55.47 128 ALA A C 1
ATOM 977 O O . ALA A 1 128 ? 1.287 2.256 7.512 1.00 55.47 128 ALA A O 1
ATOM 978 N N . GLN A 1 129 ? 2.843 1.140 8.697 1.00 47.28 129 GLN A N 1
ATOM 979 C CA . GLN A 1 129 ? 2.394 1.428 10.081 1.00 47.28 129 GLN A CA 1
ATOM 980 C C . GLN A 1 129 ? 2.150 2.920 10.450 1.00 47.28 129 GLN A C 1
ATOM 982 O O . GLN A 1 129 ? 1.934 3.234 11.614 1.00 47.28 129 GLN A O 1
ATOM 987 N N . LEU A 1 130 ? 2.172 3.852 9.492 1.00 43.47 130 LEU A N 1
ATOM 988 C CA . LEU A 1 130 ? 2.105 5.311 9.673 1.00 43.47 130 LEU A CA 1
ATOM 989 C C . LEU A 1 130 ? 0.995 5.995 8.832 1.00 43.47 130 LEU A C 1
ATOM 991 O O . LEU A 1 130 ? 1.023 7.207 8.624 1.00 43.47 130 LEU A O 1
ATOM 995 N N . LEU A 1 131 ? 0.002 5.245 8.343 1.00 48.91 131 LEU A N 1
ATOM 996 C CA . LEU A 1 131 ? -0.979 5.706 7.342 1.00 48.91 131 LEU A CA 1
ATOM 997 C C . LEU A 1 131 ? -2.132 6.594 7.844 1.00 48.91 131 LEU A C 1
ATOM 999 O O . LEU A 1 131 ? -2.979 6.975 7.038 1.00 48.91 131 LEU A O 1
ATOM 1003 N N . LEU A 1 132 ? -2.125 7.039 9.105 1.00 42.69 132 LEU A N 1
ATOM 1004 C CA . LEU A 1 132 ? -3.069 8.062 9.587 1.00 42.69 132 LEU A CA 1
ATOM 1005 C C . LEU A 1 132 ? -3.041 9.347 8.740 1.00 42.69 132 LEU A C 1
ATOM 1007 O O . LEU A 1 132 ? -4.063 10.013 8.581 1.00 42.69 132 LEU A O 1
ATOM 1011 N N . VAL A 1 133 ? -1.877 9.697 8.185 1.00 43.03 133 VAL A N 1
ATOM 1012 C CA . VAL A 1 133 ? -1.689 10.911 7.378 1.00 43.03 133 VAL A CA 1
ATOM 1013 C C . VAL A 1 133 ? -2.140 10.695 5.936 1.00 43.03 133 VAL A C 1
ATOM 1015 O O . VAL A 1 133 ? -2.880 11.513 5.409 1.00 43.03 133 VAL A O 1
ATOM 1018 N N . LEU A 1 134 ? -1.778 9.577 5.306 1.00 47.16 134 LEU A N 1
ATOM 1019 C CA . LEU A 1 134 ? -2.134 9.291 3.911 1.00 47.16 134 LEU A CA 1
ATOM 1020 C C . LEU A 1 134 ? -3.631 8.969 3.731 1.00 47.16 134 LEU A C 1
ATOM 1022 O O . LEU A 1 134 ? -4.201 9.348 2.715 1.00 47.16 134 LEU A O 1
ATOM 1026 N N . GLN A 1 135 ? -4.303 8.366 4.721 1.00 47.81 135 GLN A N 1
ATOM 1027 C CA . GLN A 1 135 ? -5.762 8.165 4.687 1.00 47.81 135 GLN A CA 1
ATOM 1028 C C . GLN A 1 135 ? -6.540 9.468 4.954 1.00 47.81 135 GLN A C 1
ATOM 1030 O O . GLN A 1 135 ? -7.562 9.715 4.316 1.00 47.81 135 GLN A O 1
ATOM 1035 N N . ARG A 1 136 ? -6.031 10.363 5.821 1.00 48.88 136 ARG A N 1
ATOM 1036 C CA . ARG A 1 136 ? -6.542 11.746 5.953 1.00 48.88 136 ARG A CA 1
ATOM 1037 C C . ARG A 1 136 ? -6.281 12.593 4.710 1.00 48.88 136 ARG A C 1
ATOM 1039 O O . ARG A 1 136 ? -7.146 13.363 4.313 1.00 48.88 136 ARG A O 1
ATOM 1046 N N . LEU A 1 137 ? -5.137 12.417 4.059 1.00 49.59 137 LEU A N 1
ATOM 1047 C CA . LEU A 1 137 ? -4.837 13.050 2.777 1.00 49.59 137 LEU A CA 1
ATOM 1048 C C . LEU A 1 137 ? -5.722 12.489 1.666 1.00 49.59 137 LEU A C 1
ATOM 1050 O O . LEU A 1 137 ? -6.191 13.262 0.847 1.00 49.59 137 LEU A O 1
ATOM 1054 N N . MET A 1 138 ? -6.053 11.196 1.673 1.00 53.94 138 MET A N 1
ATOM 1055 C CA . MET A 1 138 ? -7.064 10.648 0.768 1.00 53.94 138 MET A CA 1
ATOM 1056 C C . MET A 1 138 ? -8.451 11.229 1.035 1.00 53.94 138 MET A C 1
ATOM 1058 O O . MET A 1 138 ? -9.164 11.489 0.081 1.00 53.94 138 MET A O 1
ATOM 1062 N N . LEU A 1 139 ? -8.827 11.513 2.285 1.00 53.09 139 LEU A N 1
ATOM 1063 C CA . LEU A 1 139 ? -10.065 12.244 2.591 1.00 53.09 139 LEU A CA 1
ATOM 1064 C C . LEU A 1 139 ? -10.049 13.679 2.045 1.00 53.09 139 LEU A C 1
ATOM 1066 O O . LEU A 1 139 ? -11.072 14.147 1.548 1.00 53.09 139 LEU A O 1
ATOM 1070 N N . ILE A 1 140 ? -8.901 14.362 2.109 1.00 51.16 140 ILE A N 1
ATOM 1071 C CA . ILE A 1 140 ? -8.697 15.700 1.529 1.00 51.16 140 ILE A CA 1
ATOM 1072 C C . ILE A 1 140 ? -8.753 15.628 -0.002 1.00 51.16 140 ILE A C 1
ATOM 1074 O O . ILE A 1 140 ? -9.520 16.369 -0.609 1.00 51.16 140 ILE A O 1
ATOM 1078 N N . LEU A 1 141 ? -8.034 14.686 -0.617 1.00 54.31 141 LEU A N 1
ATOM 1079 C CA . LEU A 1 141 ? -8.067 14.395 -2.051 1.00 54.31 141 LEU A CA 1
ATOM 1080 C C . LEU A 1 141 ? -9.479 14.070 -2.514 1.00 54.31 141 LEU A C 1
ATOM 1082 O O . LEU A 1 141 ? -9.896 14.507 -3.578 1.00 54.31 141 LEU A O 1
ATOM 1086 N N . PHE A 1 142 ? -10.223 13.311 -1.716 1.00 57.88 142 PHE A N 1
ATOM 1087 C CA . PHE A 1 142 ? -11.562 12.881 -2.059 1.00 57.88 142 PHE A CA 1
ATOM 1088 C C . PHE A 1 142 ? -12.566 14.019 -1.917 1.00 57.88 142 PHE A C 1
ATOM 1090 O O . PHE A 1 142 ? -13.365 14.212 -2.825 1.00 57.88 142 PHE A O 1
ATOM 1097 N N . ARG A 1 143 ? -12.484 14.839 -0.856 1.00 53.53 143 ARG A N 1
ATOM 1098 C CA . ARG A 1 143 ? -13.232 16.109 -0.760 1.00 53.53 143 ARG A CA 1
ATOM 1099 C C . ARG A 1 143 ? -12.915 17.029 -1.934 1.00 53.53 143 ARG A C 1
ATOM 1101 O O . ARG A 1 143 ? -13.829 17.615 -2.502 1.00 53.53 143 ARG A O 1
ATOM 1108 N N . TYR A 1 144 ? -11.647 17.111 -2.319 1.00 50.00 144 TYR A N 1
ATOM 1109 C CA . TYR A 1 144 ? -11.193 17.919 -3.442 1.00 50.00 144 TYR A CA 1
ATOM 1110 C C . TYR A 1 144 ? -11.712 17.379 -4.786 1.00 50.00 144 TYR A C 1
ATOM 1112 O O . TYR A 1 144 ? -12.253 18.138 -5.586 1.00 50.00 144 TYR A O 1
ATOM 1120 N N . CYS A 1 145 ? -11.650 16.065 -5.017 1.00 52.53 145 CYS A N 1
ATOM 1121 C CA . CYS A 1 145 ? -12.211 15.415 -6.204 1.00 52.53 145 CYS A CA 1
ATOM 1122 C C . CYS A 1 145 ? -13.738 15.568 -6.253 1.00 52.53 145 CYS A C 1
ATOM 1124 O O . CYS A 1 145 ? -14.290 15.884 -7.301 1.00 52.53 145 CYS A O 1
ATOM 1126 N N . LEU A 1 146 ? -14.419 15.438 -5.113 1.00 52.03 146 LEU A N 1
ATOM 1127 C CA . LEU A 1 146 ? -15.858 15.665 -4.971 1.00 52.03 146 LEU A CA 1
ATOM 1128 C C . LEU A 1 146 ? -16.275 17.092 -5.315 1.00 52.03 146 LEU A C 1
ATOM 1130 O O . LEU A 1 146 ? -17.237 17.280 -6.058 1.00 52.03 146 LEU A O 1
ATOM 1134 N N . MET A 1 147 ? -15.549 18.087 -4.800 1.00 48.66 147 MET A N 1
ATOM 1135 C CA . MET A 1 147 ? -15.774 19.501 -5.112 1.00 48.66 147 MET A CA 1
ATOM 1136 C C . MET A 1 147 ? -15.547 19.799 -6.598 1.00 48.66 147 MET A C 1
ATOM 1138 O O . MET A 1 147 ? -16.286 20.590 -7.177 1.00 48.66 147 MET A O 1
ATOM 1142 N N . ASN A 1 148 ? -14.589 19.119 -7.231 1.00 43.16 148 ASN A N 1
ATOM 1143 C CA . ASN A 1 148 ? -14.249 19.300 -8.643 1.00 43.16 148 ASN A CA 1
ATOM 1144 C C . ASN A 1 148 ? -14.976 18.334 -9.606 1.00 43.16 148 ASN A C 1
ATOM 1146 O O . ASN A 1 148 ? -14.657 18.308 -10.792 1.00 43.16 148 ASN A O 1
ATOM 1150 N N . LYS A 1 149 ? -15.958 17.545 -9.132 1.00 50.31 149 LYS A N 1
ATOM 1151 C CA . LYS A 1 149 ? -16.674 16.504 -9.912 1.00 50.31 149 LYS A CA 1
ATOM 1152 C C . LYS A 1 149 ? -15.756 15.462 -10.579 1.00 50.31 149 LYS A C 1
ATOM 1154 O O . LYS A 1 149 ? -16.105 14.885 -11.607 1.00 50.31 149 LYS A O 1
ATOM 1159 N N . MET A 1 150 ? -14.590 15.207 -9.999 1.00 49.66 150 MET A N 1
ATOM 1160 C CA . MET A 1 150 ? -13.628 14.216 -10.474 1.00 49.66 150 MET A CA 1
ATOM 1161 C C . MET A 1 150 ? -13.937 12.846 -9.862 1.00 49.66 150 MET A C 1
ATOM 1163 O O . MET A 1 150 ? -14.127 12.725 -8.651 1.00 49.66 150 MET A O 1
ATOM 1167 N N . ILE A 1 151 ? -13.993 11.805 -10.695 1.00 52.75 151 ILE A N 1
ATOM 1168 C CA . ILE A 1 151 ? -14.443 10.466 -10.296 1.00 52.75 151 ILE A CA 1
ATOM 1169 C C . ILE A 1 151 ? -13.225 9.631 -9.878 1.00 52.75 151 ILE A C 1
ATOM 1171 O O . ILE A 1 151 ? -12.678 8.848 -10.654 1.00 52.75 151 ILE A O 1
ATOM 1175 N N . LEU A 1 152 ? -12.784 9.774 -8.626 1.00 56.84 152 LEU A N 1
ATOM 1176 C CA . LEU A 1 152 ? -11.947 8.738 -8.021 1.00 56.84 152 LEU A CA 1
ATOM 1177 C C . LEU A 1 152 ? -12.863 7.588 -7.604 1.00 56.84 152 LEU A C 1
ATOM 1179 O O . LEU A 1 152 ? -13.668 7.752 -6.693 1.00 56.84 152 LEU A O 1
ATOM 1183 N N . LEU A 1 153 ? -12.764 6.446 -8.282 1.00 63.66 153 LEU A N 1
ATOM 1184 C CA . LEU A 1 153 ? -13.732 5.373 -8.075 1.00 63.66 153 LEU A CA 1
ATOM 1185 C C . LEU A 1 153 ? -13.258 4.326 -7.075 1.00 63.66 153 LEU A C 1
ATOM 1187 O O . LEU A 1 153 ? -14.069 3.848 -6.288 1.00 63.66 153 LEU A O 1
ATOM 1191 N N . ALA A 1 154 ? -11.980 3.938 -7.125 1.00 75.44 154 ALA A N 1
ATOM 1192 C CA . ALA A 1 154 ? -11.510 2.795 -6.351 1.00 75.44 154 ALA A CA 1
ATOM 1193 C C . ALA A 1 154 ? -10.167 3.023 -5.651 1.00 75.44 154 ALA A C 1
ATOM 1195 O O . ALA A 1 154 ? -9.220 3.565 -6.227 1.00 75.44 154 ALA A O 1
ATOM 1196 N N . ILE A 1 155 ? -10.076 2.546 -4.412 1.00 84.94 155 ILE A N 1
ATOM 1197 C CA . ILE A 1 155 ? -8.836 2.492 -3.633 1.00 84.94 155 ILE A CA 1
ATOM 1198 C C . ILE A 1 155 ? -8.442 1.028 -3.518 1.00 84.94 155 ILE A C 1
ATOM 1200 O O . ILE A 1 155 ? -9.210 0.231 -2.989 1.00 84.94 155 ILE A O 1
ATOM 1204 N N . LEU A 1 156 ? -7.251 0.681 -4.004 1.00 89.38 156 LEU A N 1
ATOM 1205 C CA . LEU A 1 156 ? -6.694 -0.659 -3.867 1.00 89.38 156 LEU A CA 1
ATOM 1206 C C . LEU A 1 156 ? -5.702 -0.695 -2.702 1.00 89.38 156 LEU A C 1
ATOM 1208 O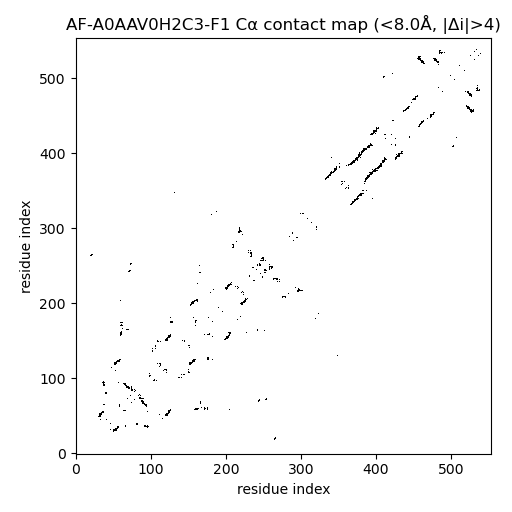 O . LEU A 1 156 ? -4.668 -0.029 -2.752 1.00 89.38 156 LEU A O 1
ATOM 1212 N N . ILE A 1 157 ? -6.000 -1.501 -1.686 1.00 89.69 157 ILE A N 1
ATOM 1213 C CA . ILE A 1 157 ? -5.114 -1.786 -0.557 1.00 89.69 157 ILE A CA 1
ATOM 1214 C C . ILE A 1 157 ? -4.388 -3.110 -0.804 1.00 89.69 157 ILE A C 1
ATOM 1216 O O . ILE A 1 157 ? -5.003 -4.171 -0.849 1.00 89.69 157 ILE A O 1
ATOM 1220 N N . SER A 1 158 ? -3.067 -3.048 -0.940 1.00 91.06 158 SER A N 1
ATOM 1221 C CA . SER A 1 158 ? -2.206 -4.224 -1.059 1.00 91.06 158 SER A CA 1
ATOM 1222 C C . SER A 1 158 ? -1.568 -4.598 0.275 1.00 91.06 158 SER A C 1
ATOM 1224 O O . SER A 1 158 ? -0.923 -3.763 0.912 1.00 91.06 158 SER A O 1
ATOM 1226 N N . GLY A 1 159 ? -1.672 -5.869 0.658 1.00 88.38 159 GLY A N 1
ATOM 1227 C CA . GLY A 1 159 ? -0.952 -6.444 1.798 1.00 88.38 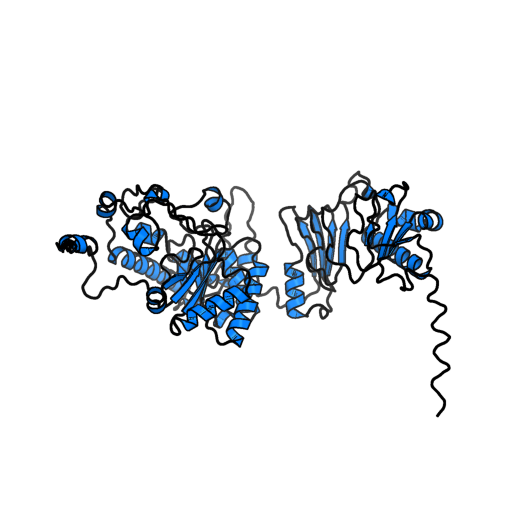159 GLY A CA 1
ATOM 1228 C C . GLY A 1 159 ? 0.515 -6.757 1.494 1.00 88.38 159 GLY A C 1
ATOM 1229 O O . GLY A 1 159 ? 0.908 -6.904 0.332 1.00 88.38 159 GLY A O 1
ATOM 1230 N N . HIS A 1 160 ? 1.331 -6.917 2.542 1.00 86.31 160 HIS A N 1
ATOM 1231 C CA . HIS A 1 160 ? 2.749 -7.300 2.413 1.00 86.31 160 HIS A CA 1
ATOM 1232 C C . HIS A 1 160 ? 2.957 -8.633 1.668 1.00 86.31 160 HIS A C 1
ATOM 1234 O O . HIS A 1 160 ? 3.988 -8.832 1.031 1.00 86.31 160 HIS A O 1
ATOM 1240 N N . ASP A 1 161 ? 1.960 -9.524 1.681 1.00 85.44 161 ASP A N 1
ATOM 1241 C CA . ASP A 1 161 ? 1.987 -10.839 1.020 1.00 85.44 161 ASP A CA 1
ATOM 1242 C C . ASP A 1 161 ? 1.820 -10.793 -0.510 1.00 85.44 161 ASP A C 1
ATOM 1244 O O . ASP A 1 161 ? 1.717 -11.828 -1.180 1.00 85.44 161 ASP A O 1
ATOM 1248 N N . GLY A 1 162 ? 1.803 -9.597 -1.100 1.00 85.75 162 GLY A N 1
ATOM 1249 C CA . GLY A 1 162 ? 1.804 -9.419 -2.547 1.00 85.75 162 GLY A CA 1
ATOM 1250 C C . GLY A 1 162 ? 3.007 -10.090 -3.228 1.00 85.75 162 GLY A C 1
ATOM 1251 O O . GLY A 1 162 ? 4.153 -9.966 -2.799 1.00 85.75 162 GLY A O 1
ATOM 1252 N N . GLY A 1 163 ? 2.761 -10.777 -4.346 1.00 89.44 163 GLY A N 1
ATOM 1253 C CA . GLY A 1 163 ? 3.817 -11.381 -5.161 1.00 89.44 163 GLY A CA 1
ATOM 1254 C C . GLY A 1 163 ? 4.672 -10.350 -5.911 1.00 89.44 163 GLY A C 1
ATOM 1255 O O . GLY A 1 163 ? 4.260 -9.217 -6.165 1.00 89.44 163 GLY A O 1
ATOM 1256 N N . THR A 1 164 ? 5.878 -10.749 -6.323 1.00 92.50 164 THR A N 1
ATOM 1257 C CA . THR A 1 164 ? 6.743 -9.933 -7.190 1.00 92.50 164 THR A CA 1
ATOM 1258 C C . THR A 1 164 ? 7.637 -10.796 -8.074 1.00 92.50 164 THR A C 1
ATOM 1260 O O . THR A 1 164 ? 8.089 -11.868 -7.675 1.00 92.50 164 THR A O 1
ATOM 1263 N N . GLY A 1 165 ? 7.915 -10.319 -9.290 1.00 92.38 165 GLY A N 1
ATOM 1264 C CA . GLY A 1 165 ? 8.851 -10.973 -10.205 1.00 92.38 165 GLY A CA 1
ATOM 1265 C C . GLY A 1 165 ? 10.324 -10.709 -9.872 1.00 92.38 165 GLY A C 1
ATOM 1266 O O . GLY A 1 165 ? 11.164 -11.556 -10.168 1.00 92.38 165 GLY A O 1
ATOM 1267 N N . ALA A 1 166 ? 10.631 -9.551 -9.276 1.00 92.50 166 ALA A N 1
ATOM 1268 C CA . ALA A 1 166 ? 11.974 -9.145 -8.857 1.00 92.50 166 ALA A CA 1
ATOM 1269 C C . ALA A 1 166 ? 11.894 -8.043 -7.784 1.00 92.50 166 ALA A C 1
ATOM 1271 O O . ALA A 1 166 ? 11.238 -7.011 -7.980 1.00 92.50 166 ALA A O 1
ATOM 1272 N N . SER A 1 167 ? 12.542 -8.274 -6.644 1.00 91.06 167 SER A N 1
ATOM 1273 C CA . SER A 1 167 ? 12.593 -7.347 -5.511 1.00 91.06 167 SER A CA 1
ATOM 1274 C C . SER A 1 167 ? 13.714 -7.743 -4.545 1.00 91.06 167 SER A C 1
ATOM 1276 O O . SER A 1 167 ? 14.022 -8.938 -4.467 1.00 91.06 167 SER A O 1
ATOM 1278 N N . PRO A 1 168 ? 14.283 -6.798 -3.776 1.00 87.56 168 PRO A N 1
ATOM 1279 C CA . PRO A 1 168 ? 15.157 -7.123 -2.658 1.00 87.56 168 PRO A CA 1
ATOM 1280 C C . PRO A 1 168 ? 14.446 -8.005 -1.627 1.00 87.56 168 PRO A C 1
ATOM 1282 O O . PRO A 1 168 ? 13.262 -7.817 -1.333 1.00 87.56 168 PRO A O 1
ATOM 1285 N N . ILE A 1 169 ? 15.180 -8.971 -1.068 1.00 88.44 169 ILE A N 1
ATOM 1286 C CA . ILE A 1 169 ? 14.659 -9.884 -0.037 1.00 88.44 169 ILE A CA 1
ATOM 1287 C C . ILE A 1 169 ? 14.296 -9.110 1.232 1.00 88.44 169 ILE A C 1
ATOM 1289 O O . ILE A 1 169 ? 13.290 -9.426 1.863 1.00 88.44 169 ILE A O 1
ATOM 1293 N N . SER A 1 170 ? 15.080 -8.082 1.567 1.00 87.62 170 SER A N 1
ATOM 1294 C CA . SER A 1 170 ? 14.807 -7.186 2.690 1.00 87.62 170 SER A CA 1
ATOM 1295 C C . SER A 1 170 ? 13.402 -6.595 2.594 1.00 87.62 170 SER A C 1
ATOM 1297 O O . SER A 1 170 ? 12.622 -6.723 3.530 1.00 87.62 170 SER A O 1
ATOM 1299 N N . SER A 1 171 ? 13.044 -6.038 1.439 1.00 87.25 171 SER A N 1
ATOM 1300 C CA . SER A 1 171 ? 11.743 -5.406 1.210 1.00 87.25 171 SER A CA 1
ATOM 1301 C C . SER A 1 171 ? 10.599 -6.422 1.261 1.00 87.25 171 SER A C 1
ATOM 1303 O O . SER A 1 171 ? 9.599 -6.167 1.919 1.00 87.25 171 SER A O 1
ATOM 1305 N N . ILE A 1 172 ? 10.783 -7.618 0.686 1.00 85.56 172 ILE A N 1
ATOM 1306 C CA . ILE A 1 172 ? 9.776 -8.696 0.743 1.00 85.56 172 ILE A CA 1
ATOM 1307 C C . ILE A 1 172 ? 9.498 -9.138 2.189 1.00 85.56 172 ILE A C 1
ATOM 1309 O O . ILE A 1 172 ? 8.386 -9.549 2.508 1.00 85.56 172 ILE A O 1
ATOM 1313 N N . LYS A 1 173 ? 10.520 -9.140 3.052 1.00 83.62 173 LYS A N 1
ATOM 1314 C CA . LYS A 1 173 ? 10.425 -9.689 4.412 1.00 83.62 173 LYS A CA 1
ATOM 1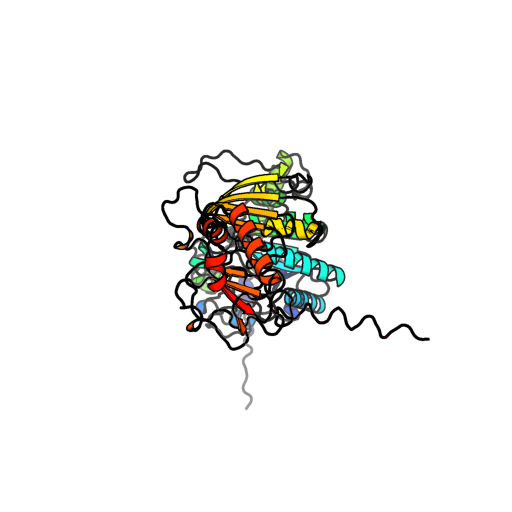315 C C . LYS A 1 173 ? 10.116 -8.657 5.486 1.00 83.62 173 LYS A C 1
ATOM 1317 O O . LYS A 1 173 ? 9.618 -9.046 6.539 1.00 83.62 173 LYS A O 1
ATOM 1322 N N . HIS A 1 174 ? 10.438 -7.390 5.250 1.00 82.69 174 HIS A N 1
ATOM 1323 C CA . HIS A 1 174 ? 10.441 -6.367 6.295 1.00 82.69 174 HIS A CA 1
ATOM 1324 C C . HIS A 1 174 ? 9.645 -5.110 5.941 1.00 82.69 174 HIS A C 1
ATOM 1326 O O . HIS A 1 174 ? 9.519 -4.236 6.795 1.00 82.69 174 HIS A O 1
ATOM 1332 N N . ALA A 1 175 ? 9.117 -4.989 4.719 1.00 80.94 175 ALA A N 1
ATOM 1333 C CA . ALA A 1 175 ? 8.354 -3.818 4.310 1.00 80.94 175 ALA A CA 1
ATOM 1334 C C . ALA A 1 175 ? 6.897 -4.174 3.984 1.00 80.94 175 ALA A C 1
ATOM 1336 O O . ALA A 1 175 ? 6.619 -5.146 3.289 1.00 80.94 175 ALA A O 1
ATOM 1337 N N . GLY A 1 176 ? 5.979 -3.332 4.460 1.00 77.25 176 GLY A N 1
ATOM 1338 C CA . GLY A 1 176 ? 4.537 -3.516 4.307 1.00 77.25 176 GLY A CA 1
ATOM 1339 C C . GLY A 1 176 ? 3.875 -4.084 5.564 1.00 77.25 176 GLY A C 1
ATOM 1340 O O . GLY A 1 176 ? 4.519 -4.702 6.407 1.00 77.25 176 GLY A O 1
ATOM 1341 N N . GLY A 1 177 ? 2.575 -3.839 5.696 1.00 82.19 177 GLY A N 1
ATOM 1342 C CA . GLY A 1 177 ? 1.720 -4.391 6.741 1.00 82.19 177 GLY A CA 1
ATOM 1343 C C . GLY A 1 177 ? 0.660 -5.348 6.183 1.00 82.19 177 GLY A C 1
ATOM 1344 O O . GLY A 1 177 ? 0.498 -5.451 4.962 1.00 82.19 177 GLY A O 1
ATOM 1345 N N . PRO A 1 178 ? -0.025 -6.090 7.067 1.00 84.62 178 PRO A N 1
ATOM 1346 C CA . PRO A 1 178 ? -1.092 -7.007 6.677 1.00 84.62 178 PRO A CA 1
ATOM 1347 C C . PRO A 1 178 ? -2.268 -6.224 6.086 1.00 84.62 178 PRO A C 1
ATOM 1349 O O . PRO A 1 178 ? -2.552 -5.096 6.506 1.00 84.62 178 PRO A O 1
ATOM 1352 N N . TRP A 1 179 ? -2.934 -6.796 5.084 1.00 87.12 179 TRP A N 1
ATOM 1353 C CA . TRP A 1 179 ? -4.037 -6.115 4.404 1.00 87.12 179 TRP A CA 1
ATOM 1354 C C . TRP A 1 179 ? -5.254 -5.971 5.322 1.00 87.12 179 TRP A C 1
ATOM 1356 O O . TRP A 1 179 ? -5.973 -4.989 5.194 1.00 87.12 179 TRP A O 1
ATOM 1366 N N . GLU A 1 180 ? -5.437 -6.874 6.286 1.00 85.19 180 GLU A N 1
ATOM 1367 C CA . GLU A 1 180 ? -6.525 -6.886 7.266 1.00 85.19 180 GLU A CA 1
ATOM 1368 C C . GLU A 1 180 ? -6.578 -5.571 8.052 1.00 85.19 180 GLU A C 1
ATOM 1370 O O . GLU A 1 180 ? -7.632 -4.944 8.177 1.00 85.19 180 GLU A O 1
ATOM 1375 N N . LEU A 1 181 ? -5.417 -5.101 8.524 1.00 80.88 181 LEU A N 1
ATOM 1376 C CA . LEU A 1 181 ? -5.303 -3.832 9.246 1.00 80.88 181 LEU A CA 1
ATOM 1377 C C . LEU A 1 181 ? -5.575 -2.642 8.323 1.00 80.88 181 LEU A C 1
ATOM 1379 O O . LEU A 1 181 ? -6.287 -1.713 8.698 1.00 80.88 181 LEU A O 1
ATOM 1383 N N . GLY A 1 182 ? -5.016 -2.668 7.112 1.00 79.12 182 GLY A N 1
ATOM 1384 C CA . GLY A 1 182 ? -5.097 -1.541 6.189 1.00 79.12 182 GLY A CA 1
ATOM 1385 C C . GLY A 1 182 ? -6.480 -1.357 5.586 1.00 79.12 182 GLY A C 1
ATOM 1386 O O . GLY A 1 182 ? -6.940 -0.224 5.435 1.00 79.12 182 GLY A O 1
ATOM 1387 N N . LEU A 1 183 ? -7.149 -2.465 5.283 1.00 85.00 183 LEU A N 1
ATOM 1388 C CA . LEU A 1 183 ? -8.518 -2.497 4.799 1.00 85.00 183 LEU A CA 1
ATOM 1389 C C . LEU A 1 183 ? -9.472 -1.987 5.876 1.00 85.00 183 LEU A C 1
ATOM 1391 O O . LEU A 1 183 ? -10.204 -1.034 5.618 1.00 85.00 183 LEU A O 1
ATOM 1395 N N . THR A 1 184 ? -9.401 -2.554 7.083 1.00 79.38 184 THR A N 1
ATOM 1396 C CA . THR A 1 184 ? -10.286 -2.181 8.194 1.00 79.38 184 THR A CA 1
ATOM 1397 C C . THR A 1 184 ? -10.125 -0.704 8.563 1.00 79.38 184 THR A C 1
ATOM 1399 O O . THR A 1 184 ? -11.115 0.016 8.686 1.00 79.38 184 THR A O 1
ATOM 1402 N N . GLU A 1 185 ? -8.886 -0.205 8.648 1.00 77.12 185 GLU A N 1
ATOM 1403 C CA . GLU A 1 185 ? -8.625 1.209 8.953 1.00 77.12 185 GLU A CA 1
ATOM 1404 C C . GLU A 1 185 ? -9.155 2.136 7.847 1.00 77.12 185 GLU A C 1
ATOM 1406 O O . GLU A 1 185 ? -9.772 3.166 8.134 1.00 77.12 185 GLU A O 1
ATOM 1411 N N . THR A 1 186 ? -8.967 1.763 6.575 1.00 78.50 186 THR A N 1
ATOM 1412 C CA . THR A 1 186 ? -9.471 2.542 5.432 1.00 78.50 186 THR A CA 1
ATOM 1413 C C . THR A 1 186 ? -10.999 2.555 5.419 1.00 78.50 186 THR A C 1
ATOM 1415 O O . THR A 1 186 ? -11.603 3.617 5.263 1.00 78.50 186 THR A O 1
ATOM 1418 N N . HIS A 1 187 ? -11.630 1.402 5.638 1.00 80.81 187 HIS A N 1
ATOM 1419 C CA . HIS A 1 187 ? -13.078 1.249 5.693 1.00 80.81 187 HIS A CA 1
ATOM 1420 C C . HIS A 1 187 ? -13.699 2.117 6.796 1.00 80.81 187 HIS A C 1
ATOM 1422 O O . HIS A 1 187 ? -14.550 2.963 6.512 1.00 80.81 187 HIS A O 1
ATOM 1428 N N . GLN A 1 188 ? -13.200 1.998 8.030 1.00 75.81 188 GLN A N 1
ATOM 1429 C CA . GLN A 1 188 ? -13.647 2.807 9.169 1.00 75.81 188 GLN A CA 1
ATOM 1430 C C . GLN A 1 188 ? -13.429 4.302 8.922 1.00 75.81 188 GLN A C 1
ATOM 1432 O O . GLN A 1 188 ? -14.296 5.130 9.201 1.00 75.81 188 GLN A O 1
ATOM 1437 N N . THR A 1 189 ? -12.279 4.670 8.356 1.00 73.94 189 THR A N 1
ATOM 1438 C CA . THR A 1 189 ? -11.967 6.065 8.039 1.00 73.94 189 THR A CA 1
ATOM 1439 C C . THR A 1 189 ? -12.937 6.637 7.006 1.00 73.94 189 THR A C 1
ATOM 1441 O O . THR A 1 189 ? -13.384 7.775 7.159 1.00 73.94 189 THR A O 1
ATOM 1444 N N . LEU A 1 190 ? -13.322 5.871 5.985 1.00 74.56 190 LEU A N 1
ATOM 1445 C CA . LEU A 1 190 ? -14.302 6.307 4.990 1.00 74.56 190 LEU A CA 1
ATOM 1446 C C . LEU A 1 190 ? -15.719 6.420 5.567 1.00 74.56 190 LEU A C 1
ATOM 1448 O O . LEU A 1 190 ? -16.413 7.391 5.251 1.00 74.56 190 LEU A O 1
ATOM 1452 N N . ILE A 1 191 ? -16.131 5.494 6.441 1.00 76.56 191 ILE A N 1
ATOM 1453 C CA . ILE A 1 191 ? -17.424 5.556 7.149 1.00 76.56 191 ILE A CA 1
ATOM 1454 C C . ILE A 1 191 ? -17.488 6.799 8.037 1.00 76.56 191 ILE A C 1
ATOM 1456 O O . ILE A 1 191 ? -18.392 7.616 7.887 1.00 76.56 191 ILE A O 1
ATOM 1460 N N . ASN A 1 192 ? -16.469 7.019 8.872 1.00 70.81 192 ASN A N 1
ATOM 1461 C CA . ASN A 1 192 ? -16.384 8.149 9.806 1.00 70.81 192 ASN A CA 1
ATOM 1462 C C . ASN A 1 192 ? -16.369 9.530 9.126 1.00 70.81 192 ASN A C 1
ATOM 1464 O O . ASN A 1 192 ? -16.340 10.562 9.800 1.00 70.81 192 ASN A O 1
ATOM 1468 N N . ASN A 1 193 ? -16.284 9.586 7.798 1.00 66.38 193 ASN A N 1
ATOM 1469 C CA . ASN A 1 193 ? -16.344 10.819 7.021 1.00 66.38 193 ASN A CA 1
ATOM 1470 C C . ASN A 1 193 ? -17.540 10.869 6.058 1.00 66.38 193 ASN A C 1
ATOM 1472 O O . ASN A 1 193 ? -17.654 11.844 5.318 1.00 66.38 193 ASN A O 1
ATOM 1476 N N . GLY A 1 194 ? -18.409 9.852 6.041 1.00 71.38 194 GLY A N 1
ATOM 1477 C CA . GLY A 1 194 ? -19.551 9.778 5.124 1.00 71.38 194 GLY A CA 1
ATOM 1478 C C . GLY A 1 194 ? -19.151 9.620 3.652 1.00 71.38 194 GLY A C 1
ATOM 1479 O O . GLY A 1 194 ? -19.854 10.098 2.765 1.00 71.38 194 GLY A O 1
ATOM 1480 N N . LEU A 1 195 ? -17.993 9.007 3.377 1.00 72.38 195 LEU A N 1
ATOM 1481 C CA . LEU A 1 195 ? -17.429 8.881 2.024 1.00 72.38 195 LEU A CA 1
ATOM 1482 C C . LEU A 1 195 ? -17.399 7.441 1.498 1.00 72.38 195 LEU A C 1
ATOM 1484 O O . LEU A 1 195 ? -17.075 7.232 0.331 1.00 72.38 195 LEU A O 1
ATOM 1488 N N . ARG A 1 196 ? -17.765 6.454 2.326 1.00 77.56 196 ARG A N 1
ATOM 1489 C CA . ARG A 1 196 ? -17.708 5.026 1.979 1.00 77.56 196 ARG A CA 1
ATOM 1490 C C . ARG A 1 196 ? -18.556 4.651 0.761 1.00 77.56 196 ARG A C 1
ATOM 1492 O O . ARG A 1 196 ? -18.081 3.889 -0.070 1.00 77.56 196 ARG A O 1
ATOM 1499 N N . GLU A 1 197 ? -19.754 5.217 0.620 1.00 77.31 197 GLU A N 1
ATOM 1500 C CA . GLU A 1 197 ? -20.674 4.917 -0.496 1.00 77.31 197 GLU A CA 1
ATOM 1501 C C . GLU A 1 197 ? -20.160 5.387 -1.864 1.00 77.31 197 GLU A C 1
ATOM 1503 O O . GLU A 1 197 ? -20.672 4.988 -2.905 1.00 77.31 197 GLU A O 1
ATOM 1508 N N . ARG A 1 198 ? -19.155 6.266 -1.878 1.00 72.88 198 ARG A N 1
ATOM 1509 C CA . ARG A 1 198 ? -18.635 6.879 -3.104 1.00 72.88 198 ARG A CA 1
ATOM 1510 C C . ARG A 1 198 ? -17.355 6.211 -3.606 1.00 72.88 198 ARG A C 1
ATOM 1512 O O . ARG A 1 198 ? -16.848 6.612 -4.650 1.00 72.88 198 ARG A O 1
ATOM 1519 N N . VAL A 1 199 ? -16.821 5.242 -2.859 1.00 76.12 199 VAL A N 1
ATOM 1520 C CA . VAL A 1 199 ? -15.540 4.588 -3.137 1.00 76.12 199 VAL A CA 1
ATOM 1521 C C . VAL A 1 199 ? -15.705 3.081 -3.093 1.00 76.12 199 VAL A C 1
ATOM 1523 O O . VAL A 1 199 ? -16.203 2.538 -2.111 1.00 76.12 199 VAL A O 1
ATOM 1526 N N . ILE A 1 200 ? -15.194 2.420 -4.125 1.00 86.69 200 ILE A N 1
ATOM 1527 C CA . ILE A 1 200 ? -15.007 0.973 -4.171 1.00 86.69 200 ILE A CA 1
ATOM 1528 C C . ILE A 1 200 ? -13.669 0.640 -3.499 1.00 86.69 200 ILE A C 1
ATOM 1530 O O . ILE A 1 200 ? -12.609 1.118 -3.914 1.00 86.69 200 ILE A O 1
ATOM 1534 N N . LEU A 1 201 ? -13.693 -0.177 -2.453 1.00 88.06 201 LEU A N 1
ATOM 1535 C CA . LEU A 1 201 ? -12.488 -0.684 -1.808 1.00 88.06 201 LEU A CA 1
ATOM 1536 C C . LEU A 1 201 ? -12.075 -2.004 -2.448 1.00 88.06 201 LEU A C 1
ATOM 1538 O O . LEU A 1 201 ? -12.757 -3.016 -2.317 1.00 88.06 201 LEU A O 1
ATOM 1542 N N . ARG A 1 202 ? -10.925 -2.004 -3.118 1.00 92.19 202 ARG A N 1
ATOM 1543 C CA . ARG A 1 202 ? -10.297 -3.216 -3.637 1.00 92.19 202 ARG A CA 1
ATOM 1544 C C . ARG A 1 202 ? -9.192 -3.655 -2.683 1.00 92.19 202 ARG A C 1
ATOM 1546 O O . ARG A 1 202 ? -8.462 -2.819 -2.154 1.00 92.19 202 ARG A O 1
ATOM 1553 N N . VAL A 1 203 ? -9.022 -4.953 -2.488 1.00 92.81 203 VAL A N 1
ATOM 1554 C CA . VAL A 1 203 ? -7.929 -5.499 -1.675 1.00 92.81 203 VAL A CA 1
ATOM 1555 C C . VAL A 1 203 ? -7.202 -6.610 -2.415 1.00 92.81 203 VAL A C 1
ATOM 1557 O O . VAL A 1 203 ? -7.815 -7.397 -3.132 1.00 92.81 203 VAL A O 1
ATOM 1560 N N . ASP A 1 204 ? -5.881 -6.664 -2.273 1.00 93.75 204 ASP A N 1
ATOM 1561 C CA . ASP A 1 204 ? -5.072 -7.793 -2.724 1.00 93.75 204 ASP A CA 1
ATOM 1562 C C . ASP A 1 204 ? -3.982 -8.142 -1.698 1.00 93.75 204 ASP A C 1
ATOM 1564 O O . ASP A 1 204 ? -3.625 -7.341 -0.832 1.00 93.75 204 ASP A O 1
ATOM 1568 N N . GLY A 1 205 ? -3.442 -9.359 -1.791 1.00 87.50 205 GLY A N 1
ATOM 1569 C CA . GLY A 1 205 ? -2.330 -9.802 -0.944 1.00 87.50 205 GLY A CA 1
ATOM 1570 C C . GLY A 1 205 ? -2.535 -11.199 -0.378 1.00 87.50 205 GLY A C 1
ATOM 1571 O O . GLY A 1 205 ? -3.122 -11.368 0.678 1.00 87.50 205 GLY A O 1
ATOM 1572 N N . GLY A 1 206 ? -2.027 -12.214 -1.076 1.00 87.81 206 GLY A N 1
ATOM 1573 C CA . GLY A 1 206 ? -2.025 -13.588 -0.562 1.00 87.81 206 GLY A CA 1
ATOM 1574 C C . GLY A 1 206 ? -3.349 -14.355 -0.663 1.00 87.81 206 GLY A C 1
ATOM 1575 O O . GLY A 1 206 ? -3.404 -15.467 -0.148 1.00 87.81 206 GLY A O 1
ATOM 1576 N N . PHE A 1 207 ? -4.358 -13.819 -1.356 1.00 91.94 207 PHE A N 1
ATOM 1577 C CA . PHE A 1 207 ? -5.683 -14.432 -1.520 1.00 91.94 207 PHE A CA 1
ATOM 1578 C C . PHE A 1 207 ? -5.592 -15.733 -2.325 1.00 91.94 207 PHE A C 1
ATOM 1580 O O . PHE A 1 207 ? -4.944 -15.768 -3.380 1.00 91.94 207 PHE A O 1
ATOM 1587 N N . LYS A 1 208 ? -6.238 -16.794 -1.833 1.00 91.31 208 LYS A N 1
ATOM 1588 C CA . LYS A 1 208 ? -6.204 -18.142 -2.427 1.00 91.31 208 LYS A CA 1
ATOM 1589 C C . LYS A 1 208 ? -7.566 -18.809 -2.542 1.00 91.31 208 LYS A C 1
ATOM 1591 O O . LYS A 1 208 ? -7.719 -19.675 -3.394 1.00 91.31 208 LYS A O 1
ATOM 1596 N N . SER A 1 209 ? -8.497 -18.462 -1.665 1.00 91.44 209 SER A N 1
ATOM 1597 C CA . SER A 1 209 ? -9.743 -19.203 -1.463 1.00 91.44 209 SER A CA 1
ATOM 1598 C C . SER A 1 209 ? -10.947 -18.276 -1.373 1.00 91.44 209 SER A C 1
ATOM 1600 O O . SER A 1 209 ? -10.798 -17.063 -1.192 1.00 91.44 209 SER A O 1
ATOM 1602 N N . GLY A 1 210 ? -12.145 -18.852 -1.477 1.00 90.31 210 GLY A N 1
ATOM 1603 C CA . GLY A 1 210 ? -13.385 -18.130 -1.203 1.00 90.31 210 GLY A CA 1
ATOM 1604 C C . GLY A 1 210 ? -13.467 -17.643 0.244 1.00 90.31 210 GLY A C 1
ATOM 1605 O O . GLY A 1 210 ? -13.987 -16.559 0.496 1.00 90.31 210 GLY A O 1
ATOM 1606 N N . PHE A 1 211 ? -12.870 -18.368 1.193 1.00 90.44 211 PHE A N 1
ATOM 1607 C CA . PHE A 1 211 ? -12.775 -17.912 2.580 1.00 90.44 211 PHE A CA 1
ATOM 1608 C C . PHE A 1 211 ? -12.025 -16.576 2.731 1.00 90.44 211 PHE A C 1
ATOM 1610 O O . PHE A 1 211 ? -12.484 -15.695 3.457 1.00 90.44 211 PHE A O 1
ATOM 1617 N N . ASP A 1 212 ? -10.912 -16.381 2.013 1.00 92.44 212 ASP A N 1
ATOM 1618 C CA . ASP A 1 212 ? -10.156 -15.115 2.052 1.00 92.44 212 ASP A CA 1
ATOM 1619 C C . ASP A 1 212 ? -11.007 -13.943 1.534 1.00 92.44 212 ASP A C 1
ATOM 1621 O O . ASP A 1 212 ? -10.986 -12.846 2.094 1.00 92.44 212 ASP A O 1
ATOM 1625 N N . VAL A 1 213 ? -11.804 -14.199 0.490 1.00 93.69 213 VAL A N 1
ATOM 1626 C CA . VAL A 1 213 ? -12.768 -13.237 -0.061 1.00 93.69 213 VAL A CA 1
ATOM 1627 C C . VAL A 1 213 ? -13.831 -12.883 0.975 1.00 93.69 213 VAL A C 1
ATOM 1629 O O . VAL A 1 213 ? -14.104 -11.707 1.184 1.00 93.69 213 VAL A O 1
ATOM 1632 N N . MET A 1 214 ? -14.387 -13.877 1.669 1.00 92.06 214 MET A N 1
ATOM 1633 C CA . MET A 1 214 ? -15.396 -13.668 2.712 1.00 92.06 214 MET A CA 1
ATOM 1634 C C . MET A 1 214 ? -14.852 -12.864 3.896 1.00 92.06 214 MET A C 1
ATOM 1636 O O . MET A 1 214 ? -15.518 -11.949 4.379 1.00 92.06 214 MET A O 1
ATOM 1640 N N . MET A 1 215 ? -13.625 -13.157 4.335 1.00 90.25 215 MET A N 1
ATOM 1641 C CA . MET A 1 215 ? -12.943 -12.396 5.386 1.00 90.25 215 MET A CA 1
ATOM 1642 C C . MET A 1 215 ? -12.738 -10.935 4.973 1.00 90.25 215 MET A C 1
ATOM 1644 O O . MET A 1 215 ? -13.037 -10.021 5.739 1.00 90.25 215 MET A O 1
ATOM 1648 N N . ALA A 1 216 ? -12.267 -10.707 3.748 1.00 92.44 216 ALA A N 1
ATOM 1649 C CA . ALA A 1 216 ? -12.082 -9.369 3.205 1.00 92.44 216 ALA A CA 1
ATOM 1650 C C . ALA A 1 216 ? -13.402 -8.602 3.043 1.00 92.44 216 ALA A C 1
ATOM 1652 O O . ALA A 1 216 ? -13.464 -7.416 3.371 1.00 92.44 216 ALA A O 1
ATOM 1653 N N . ALA A 1 217 ? -14.461 -9.274 2.587 1.00 92.69 217 ALA A N 1
ATOM 1654 C CA . ALA A 1 217 ? -15.801 -8.706 2.483 1.00 92.69 217 ALA A CA 1
ATOM 1655 C C . ALA A 1 217 ? -16.286 -8.235 3.861 1.00 92.69 217 ALA A C 1
ATOM 1657 O O . ALA A 1 217 ? -16.622 -7.065 4.035 1.00 92.69 217 ALA A O 1
ATOM 1658 N N . ALA A 1 218 ? -16.208 -9.102 4.875 1.00 89.44 218 ALA A N 1
ATOM 1659 C CA . ALA A 1 218 ? -16.590 -8.783 6.251 1.00 89.44 218 ALA A CA 1
ATOM 1660 C C . ALA A 1 218 ? -15.823 -7.576 6.824 1.00 89.44 218 ALA A C 1
ATOM 1662 O O . ALA A 1 218 ? -16.391 -6.774 7.561 1.00 89.44 218 ALA A O 1
ATOM 1663 N N . MET A 1 219 ? -14.550 -7.411 6.443 1.00 85.38 219 MET A N 1
ATOM 1664 C CA . MET A 1 219 ? -13.706 -6.263 6.812 1.00 85.38 219 MET A CA 1
ATOM 1665 C C . MET A 1 219 ? -13.958 -4.995 5.972 1.00 85.38 219 MET A C 1
ATOM 1667 O O . MET A 1 219 ? -13.383 -3.943 6.259 1.00 85.38 219 MET A O 1
ATOM 1671 N N . GLY A 1 220 ? -14.814 -5.069 4.948 1.00 87.50 220 GLY A N 1
ATOM 1672 C CA . GLY A 1 220 ? -15.322 -3.911 4.215 1.00 87.50 220 GLY A CA 1
ATOM 1673 C C . GLY A 1 220 ? -14.821 -3.732 2.782 1.00 87.50 220 GLY A C 1
ATOM 1674 O O . GLY A 1 220 ? -15.027 -2.642 2.239 1.00 87.50 220 GLY A O 1
ATOM 1675 N N . ALA A 1 221 ? -14.178 -4.740 2.179 1.00 91.81 221 ALA A N 1
ATOM 1676 C CA . ALA A 1 221 ? -13.797 -4.727 0.763 1.00 91.81 221 ALA A CA 1
ATOM 1677 C C . ALA A 1 221 ? -14.985 -5.020 -0.169 1.00 91.81 221 ALA A C 1
ATOM 1679 O O . ALA A 1 221 ? -15.858 -5.816 0.158 1.00 91.81 221 ALA A O 1
ATOM 1680 N N . ASP A 1 222 ? -14.963 -4.405 -1.351 1.00 91.19 222 ASP A N 1
ATOM 1681 C CA . ASP A 1 222 ? -15.936 -4.598 -2.433 1.00 91.19 222 ASP A CA 1
ATOM 1682 C C . ASP A 1 222 ? -15.378 -5.487 -3.557 1.00 91.19 222 ASP A C 1
ATOM 1684 O O . ASP A 1 222 ? -16.104 -6.258 -4.180 1.00 91.19 222 ASP A O 1
ATOM 1688 N N . GLU A 1 223 ? -14.073 -5.389 -3.830 1.00 93.75 223 GLU A N 1
ATOM 1689 C CA . GLU A 1 223 ? -13.407 -6.114 -4.914 1.00 93.75 223 GLU A CA 1
ATOM 1690 C C . GLU A 1 223 ? -12.113 -6.797 -4.442 1.00 93.75 223 GLU A C 1
ATOM 1692 O O . GLU A 1 223 ? -11.392 -6.294 -3.576 1.00 93.75 223 GLU A O 1
ATOM 1697 N N . TYR A 1 224 ? -11.771 -7.928 -5.066 1.00 94.81 224 TYR A N 1
ATOM 1698 C CA . TYR A 1 224 ? -10.718 -8.832 -4.588 1.00 94.81 224 TYR A CA 1
ATOM 1699 C C . TYR A 1 224 ? -9.703 -9.132 -5.695 1.00 94.81 224 TYR A C 1
ATOM 1701 O O . TYR A 1 224 ? -10.058 -9.580 -6.786 1.00 94.81 224 TYR A O 1
ATOM 1709 N N . GLY A 1 225 ? -8.424 -8.870 -5.431 1.00 94.06 225 GLY A N 1
ATOM 1710 C CA . GLY A 1 225 ? -7.337 -9.025 -6.392 1.00 94.06 225 GLY A CA 1
ATOM 1711 C C . GLY A 1 225 ? -6.553 -10.326 -6.219 1.00 94.06 225 GLY A C 1
ATOM 1712 O O . GLY A 1 225 ? -6.045 -10.631 -5.140 1.00 94.06 225 GLY A O 1
ATOM 1713 N N . PHE A 1 226 ? -6.364 -11.052 -7.324 1.00 95.06 226 PHE A N 1
ATOM 1714 C CA . PHE A 1 226 ? -5.616 -12.310 -7.369 1.00 95.06 226 PHE A CA 1
ATOM 1715 C C . PHE A 1 226 ? -4.431 -12.197 -8.330 1.00 95.06 226 PHE A C 1
ATOM 1717 O O . PHE A 1 226 ? -4.590 -11.850 -9.496 1.00 95.06 226 PHE A O 1
ATOM 1724 N N . GLY A 1 227 ? -3.228 -12.509 -7.840 1.00 92.31 227 GLY A N 1
ATOM 1725 C CA . GLY A 1 227 ? -1.997 -12.481 -8.638 1.00 92.31 227 GLY A CA 1
ATOM 1726 C C . GLY A 1 227 ? -1.308 -13.839 -8.669 1.00 92.31 227 GLY A C 1
ATOM 1727 O O . GLY A 1 227 ? -1.408 -14.586 -9.637 1.00 92.31 227 GLY A O 1
ATOM 1728 N N . SER A 1 228 ? -0.617 -14.182 -7.580 1.00 92.81 228 SER A N 1
ATOM 1729 C CA . SER A 1 228 ? 0.190 -15.406 -7.492 1.00 92.81 228 SER A CA 1
ATOM 1730 C C . SER A 1 228 ? -0.610 -16.678 -7.782 1.00 92.81 228 SER A C 1
ATOM 1732 O O . SER A 1 228 ? -0.107 -17.558 -8.471 1.00 92.81 228 SER A O 1
ATOM 1734 N N . VAL A 1 229 ? -1.852 -16.777 -7.300 1.00 92.19 229 VAL A N 1
ATOM 1735 C CA . VAL A 1 229 ? -2.677 -17.979 -7.506 1.00 92.19 229 VAL A CA 1
ATOM 1736 C C . VAL A 1 229 ? -3.208 -18.074 -8.930 1.00 92.19 229 VAL A C 1
ATOM 1738 O O . VAL A 1 229 ? -3.192 -19.160 -9.494 1.00 92.19 229 VAL A O 1
ATOM 1741 N N . ALA A 1 230 ? -3.533 -16.948 -9.570 1.00 91.88 230 ALA A N 1
ATOM 1742 C CA . ALA A 1 230 ? -3.842 -16.928 -10.999 1.00 91.88 230 ALA A CA 1
ATOM 1743 C C . ALA A 1 230 ? -2.646 -17.418 -11.843 1.00 91.88 230 ALA A C 1
ATOM 1745 O O . ALA A 1 230 ? -2.809 -18.151 -12.818 1.00 91.88 230 ALA A O 1
ATOM 1746 N N . MET A 1 231 ? -1.416 -17.086 -11.430 1.00 92.31 231 MET A N 1
ATOM 1747 C CA . MET A 1 231 ? -0.211 -17.638 -12.058 1.00 92.31 231 MET A CA 1
ATOM 1748 C C . MET A 1 231 ? -0.045 -19.141 -11.791 1.00 92.31 231 MET A C 1
ATOM 1750 O O . MET A 1 231 ? 0.465 -19.850 -12.650 1.00 92.31 231 MET A O 1
ATOM 1754 N N . ILE A 1 232 ? -0.435 -19.639 -10.613 1.00 92.50 232 ILE A N 1
ATOM 1755 C CA . ILE A 1 232 ? -0.401 -21.076 -10.282 1.00 92.50 232 ILE A CA 1
ATOM 1756 C C . ILE A 1 232 ? -1.428 -21.841 -11.117 1.00 92.50 232 ILE A C 1
ATOM 1758 O O . ILE A 1 232 ? -1.062 -22.844 -11.722 1.00 92.50 232 ILE A O 1
ATOM 1762 N N . ALA A 1 233 ? -2.657 -21.332 -11.229 1.00 90.31 233 ALA A N 1
ATOM 1763 C CA . ALA A 1 233 ? -3.716 -21.919 -12.050 1.00 90.31 233 ALA A CA 1
ATOM 1764 C C . ALA A 1 233 ? -3.306 -22.049 -13.527 1.00 90.31 233 ALA A C 1
ATOM 1766 O O . ALA A 1 233 ? -3.692 -22.998 -14.193 1.00 90.31 233 ALA A O 1
ATOM 1767 N N . THR A 1 234 ? -2.463 -21.136 -14.016 1.00 87.31 234 THR A N 1
ATOM 1768 C CA . THR A 1 234 ? -1.924 -21.156 -15.387 1.00 87.31 234 THR A CA 1
ATOM 1769 C C . THR A 1 234 ? -0.583 -21.895 -15.526 1.00 87.31 234 THR A C 1
ATOM 1771 O O . THR A 1 234 ? -0.000 -21.914 -16.609 1.00 87.31 234 THR A O 1
ATOM 1774 N N . GLY A 1 235 ? -0.071 -22.520 -14.456 1.00 88.31 235 GLY A N 1
ATOM 1775 C CA . GLY A 1 235 ? 1.075 -23.440 -14.516 1.00 88.31 235 GLY A CA 1
ATOM 1776 C C . GLY A 1 235 ? 2.293 -23.082 -13.656 1.00 88.31 235 GLY A C 1
ATOM 1777 O O . GLY A 1 235 ? 3.312 -23.768 -13.732 1.00 88.31 235 GLY A O 1
ATOM 1778 N N . CYS A 1 236 ? 2.258 -22.027 -12.835 1.00 93.25 236 CYS A N 1
ATOM 1779 C CA . CYS A 1 236 ? 3.371 -21.695 -11.941 1.00 93.25 236 CYS A CA 1
ATOM 1780 C C . CYS A 1 236 ? 3.575 -22.769 -10.859 1.00 93.25 236 CYS A C 1
ATOM 1782 O O . CYS A 1 236 ? 2.730 -22.975 -9.996 1.00 93.25 236 CYS A O 1
ATOM 1784 N N . VAL A 1 237 ? 4.771 -23.361 -10.827 1.00 93.06 237 VAL A N 1
ATOM 1785 C CA . VAL A 1 237 ? 5.183 -24.373 -9.831 1.00 93.06 237 VAL A CA 1
ATOM 1786 C C . VAL A 1 237 ? 5.888 -23.782 -8.602 1.00 93.06 237 VAL A C 1
ATOM 1788 O O . VAL A 1 237 ? 6.570 -24.485 -7.865 1.00 93.06 237 VAL A O 1
ATOM 1791 N N . MET A 1 238 ? 5.795 -22.464 -8.394 1.00 93.00 238 MET A N 1
ATOM 1792 C CA . MET A 1 238 ? 6.398 -21.761 -7.251 1.00 93.00 238 MET A CA 1
ATOM 1793 C C . MET A 1 238 ? 7.917 -21.972 -7.074 1.00 93.00 238 MET A C 1
ATOM 1795 O O . MET A 1 238 ? 8.432 -21.932 -5.961 1.00 93.00 238 MET A O 1
ATOM 1799 N N . ALA A 1 239 ? 8.665 -22.079 -8.178 1.00 92.06 239 ALA A N 1
ATOM 1800 C CA . ALA A 1 239 ? 10.128 -22.232 -8.166 1.00 92.06 239 ALA A CA 1
ATOM 1801 C C . ALA A 1 239 ? 10.904 -21.001 -7.638 1.00 92.06 239 ALA A C 1
ATOM 1803 O O . ALA A 1 239 ? 12.094 -21.093 -7.365 1.00 92.06 239 ALA A O 1
ATOM 1804 N N . ARG A 1 240 ? 10.257 -19.828 -7.527 1.00 92.25 240 ARG A N 1
ATOM 1805 C CA . ARG A 1 240 ? 10.823 -18.556 -7.003 1.00 92.25 240 ARG A CA 1
ATOM 1806 C C . ARG A 1 240 ? 12.077 -18.017 -7.715 1.00 92.25 240 ARG A C 1
ATOM 1808 O O . ARG A 1 240 ? 12.720 -17.094 -7.226 1.00 92.25 240 ARG A O 1
ATOM 1815 N N . ILE A 1 241 ? 12.359 -18.484 -8.928 1.00 93.62 241 ILE A N 1
ATOM 1816 C CA . ILE A 1 241 ? 13.463 -18.002 -9.779 1.00 93.62 241 ILE A CA 1
ATOM 1817 C C . ILE A 1 241 ? 13.011 -16.986 -10.844 1.00 93.62 241 ILE A C 1
ATOM 1819 O O . ILE A 1 241 ? 13.658 -16.818 -11.876 1.00 93.62 241 ILE A O 1
ATOM 1823 N N . CYS A 1 242 ? 11.900 -16.280 -10.610 1.00 94.62 242 CYS A N 1
ATOM 1824 C CA . CYS A 1 242 ? 11.249 -15.377 -11.573 1.00 94.62 242 CYS A CA 1
ATOM 1825 C C . CYS A 1 242 ? 12.163 -14.251 -12.105 1.00 94.62 242 CYS A C 1
ATOM 1827 O O . CYS A 1 242 ? 12.016 -13.804 -13.249 1.00 94.62 242 CYS A O 1
ATOM 1829 N N . HIS A 1 243 ? 13.113 -13.806 -11.280 1.00 92.94 243 HIS A N 1
ATOM 1830 C CA . HIS A 1 243 ? 14.080 -12.752 -11.591 1.00 92.94 243 HIS A CA 1
ATOM 1831 C C . HIS A 1 243 ? 15.228 -13.244 -12.492 1.00 92.94 243 HIS A C 1
ATOM 1833 O O . HIS A 1 243 ? 15.832 -12.446 -13.197 1.00 92.94 243 HIS A O 1
ATOM 1839 N N . THR A 1 244 ? 15.492 -14.553 -12.532 1.00 91.88 244 THR A N 1
ATOM 1840 C CA . THR A 1 244 ? 16.631 -15.151 -13.261 1.00 91.88 244 THR A CA 1
ATOM 1841 C C . THR A 1 244 ? 16.378 -15.368 -14.752 1.00 91.88 244 THR A C 1
ATOM 1843 O O . THR A 1 244 ? 17.260 -15.832 -15.463 1.00 91.88 244 THR A O 1
ATOM 1846 N N . ASN A 1 245 ? 15.155 -15.103 -15.226 1.00 93.56 245 ASN A N 1
ATOM 1847 C CA . ASN A 1 245 ? 14.697 -15.439 -16.578 1.00 93.56 245 ASN A CA 1
ATOM 1848 C C . ASN A 1 245 ? 14.635 -16.953 -16.894 1.00 93.56 245 ASN A C 1
ATOM 1850 O O . ASN A 1 245 ? 14.301 -17.320 -18.018 1.00 93.56 245 ASN A O 1
ATOM 1854 N N . ASN A 1 246 ? 14.869 -17.839 -15.920 1.00 93.44 246 ASN A N 1
ATOM 1855 C CA . ASN A 1 246 ? 14.952 -19.293 -16.118 1.00 93.44 246 ASN A CA 1
ATOM 1856 C C . ASN A 1 246 ? 13.718 -20.049 -15.598 1.00 93.44 246 ASN A C 1
ATOM 1858 O O . ASN A 1 246 ? 13.837 -21.117 -15.008 1.00 93.44 246 ASN A O 1
ATOM 1862 N N . CYS A 1 247 ? 12.517 -19.490 -15.777 1.00 92.69 247 CYS A N 1
ATOM 1863 C CA . CYS A 1 247 ? 11.281 -20.140 -15.334 1.00 92.69 247 CYS A CA 1
ATOM 1864 C C . CYS A 1 247 ? 11.108 -21.513 -16.023 1.00 92.69 247 CYS A C 1
ATOM 1866 O O . CYS A 1 247 ? 11.069 -21.549 -17.253 1.00 92.69 247 CYS A O 1
ATOM 1868 N N . PRO A 1 248 ? 10.961 -22.624 -15.273 1.00 90.94 248 PRO A N 1
ATOM 1869 C CA . PRO A 1 248 ? 10.953 -23.971 -15.855 1.00 90.94 248 PRO A CA 1
ATOM 1870 C C . PRO A 1 248 ? 9.716 -24.245 -16.722 1.00 90.94 248 PRO A C 1
ATOM 1872 O O . PRO A 1 248 ? 9.769 -25.074 -17.626 1.00 90.94 248 PRO A O 1
ATOM 1875 N N . VAL A 1 249 ? 8.634 -23.514 -16.449 1.00 90.50 249 VAL A N 1
ATOM 1876 C CA . VAL A 1 249 ? 7.282 -23.682 -17.005 1.00 90.50 249 VAL A CA 1
ATOM 1877 C C . VAL A 1 249 ? 6.860 -22.511 -17.900 1.00 90.50 249 VAL A C 1
ATOM 1879 O O . VAL A 1 249 ? 5.684 -22.320 -18.170 1.00 90.50 249 VAL A O 1
ATOM 1882 N N . GLY A 1 250 ? 7.793 -21.642 -18.296 1.00 88.50 250 GLY A N 1
ATOM 1883 C CA . GLY A 1 250 ? 7.510 -20.563 -19.252 1.00 88.50 250 GLY A CA 1
ATOM 1884 C C . GLY A 1 250 ? 6.704 -19.364 -18.739 1.00 88.50 250 GLY A C 1
ATOM 1885 O O . GLY A 1 250 ? 6.686 -18.345 -19.418 1.00 88.50 250 GLY A O 1
ATOM 1886 N N . VAL A 1 251 ? 6.133 -19.412 -17.528 1.00 91.31 251 VAL A N 1
ATOM 1887 C CA . VAL A 1 251 ? 5.286 -18.340 -16.956 1.00 91.31 251 VAL A CA 1
ATOM 1888 C C . VAL A 1 251 ? 6.020 -16.993 -16.846 1.00 91.31 251 VAL A C 1
ATOM 1890 O O . VAL A 1 251 ? 5.545 -15.964 -17.312 1.00 91.31 251 VAL A O 1
ATOM 1893 N N . ALA A 1 252 ? 7.194 -16.972 -16.205 1.00 93.12 252 ALA A N 1
ATOM 1894 C CA . ALA A 1 252 ? 7.915 -15.737 -15.875 1.00 93.12 252 ALA A CA 1
ATOM 1895 C C . ALA A 1 252 ? 9.259 -15.606 -16.617 1.00 93.12 252 ALA A C 1
ATOM 1897 O O . ALA A 1 252 ? 10.224 -15.084 -16.051 1.00 93.12 252 ALA A O 1
ATOM 1898 N N . SER A 1 253 ? 9.339 -16.062 -17.871 1.00 92.56 253 SER A N 1
ATOM 1899 C CA . SER A 1 253 ? 10.543 -15.991 -18.718 1.00 92.56 253 SER A CA 1
ATOM 1900 C C . SER A 1 253 ? 10.285 -15.233 -20.025 1.00 92.56 253 SER A C 1
ATOM 1902 O O . SER A 1 253 ? 9.156 -15.116 -20.484 1.00 92.56 253 SER A O 1
ATOM 1904 N N . GLN A 1 254 ? 11.346 -14.686 -20.611 1.00 92.00 254 GLN A N 1
ATOM 1905 C CA . GLN A 1 254 ? 11.361 -14.096 -21.951 1.00 92.00 254 GLN A CA 1
ATOM 1906 C C . GLN A 1 254 ? 12.151 -14.953 -22.951 1.00 92.00 254 GLN A C 1
ATOM 1908 O O . GLN A 1 254 ? 12.173 -14.634 -24.136 1.00 92.00 254 GLN A O 1
ATOM 1913 N N . ARG A 1 255 ? 12.776 -16.052 -22.499 1.00 89.19 255 ARG A N 1
ATOM 1914 C CA . ARG A 1 255 ? 13.458 -17.021 -23.368 1.00 89.19 255 ARG A CA 1
ATOM 1915 C C . ARG A 1 255 ? 12.415 -17.790 -24.173 1.00 89.19 255 ARG A C 1
ATOM 1917 O O . ARG A 1 255 ? 11.504 -18.376 -23.593 1.00 89.19 255 ARG A O 1
ATOM 1924 N N . GLU A 1 256 ? 12.539 -17.785 -25.497 1.00 90.50 256 GLU A N 1
ATOM 1925 C CA . GLU A 1 256 ? 11.588 -18.438 -26.411 1.00 90.50 256 GLU A CA 1
ATOM 1926 C C . GLU A 1 256 ? 11.434 -19.934 -26.115 1.00 90.50 256 GLU A C 1
ATOM 1928 O O . GLU A 1 256 ? 10.317 -20.412 -25.947 1.00 90.50 256 GLU A O 1
ATOM 1933 N N . GLU A 1 257 ? 12.548 -20.636 -25.910 1.00 91.62 257 GLU A N 1
ATOM 1934 C CA . GLU A 1 257 ? 12.572 -22.068 -25.580 1.00 91.62 257 GLU A CA 1
ATOM 1935 C C . GLU A 1 257 ? 11.851 -22.427 -24.266 1.00 91.62 257 GLU A C 1
ATOM 1937 O O . GLU A 1 257 ? 11.350 -23.540 -24.118 1.00 91.62 257 GLU A O 1
ATOM 1942 N N . LEU A 1 258 ? 11.798 -21.499 -23.301 1.00 89.88 258 LEU A N 1
ATOM 1943 C CA . LEU A 1 258 ? 11.096 -21.700 -22.033 1.00 89.88 258 LEU A CA 1
ATOM 1944 C C . LEU A 1 258 ? 9.630 -21.290 -22.149 1.00 89.88 258 LEU A C 1
ATOM 1946 O O . LEU A 1 258 ? 8.780 -21.968 -21.584 1.00 89.88 258 LEU A O 1
ATOM 1950 N N . ARG A 1 259 ? 9.319 -20.224 -22.898 1.00 89.94 259 ARG A N 1
ATOM 1951 C CA . ARG A 1 259 ? 7.932 -19.812 -23.177 1.00 89.94 259 ARG A CA 1
ATOM 1952 C C . ARG A 1 259 ? 7.162 -20.877 -23.953 1.00 89.94 259 ARG A C 1
ATOM 1954 O O . ARG A 1 259 ? 5.990 -21.074 -23.670 1.00 89.94 259 ARG A O 1
ATOM 1961 N N . ALA A 1 260 ? 7.829 -21.619 -24.837 1.00 88.69 260 ALA A N 1
ATOM 1962 C CA . ALA A 1 260 ? 7.238 -22.761 -25.537 1.00 88.69 260 ALA A CA 1
ATOM 1963 C C . ALA A 1 260 ? 6.757 -23.887 -24.596 1.00 88.69 260 ALA A C 1
ATOM 1965 O O . ALA A 1 260 ? 6.002 -24.753 -25.020 1.00 88.69 260 ALA A O 1
ATOM 1966 N N . ARG A 1 261 ? 7.184 -23.887 -23.324 1.00 90.06 261 ARG A N 1
ATOM 1967 C CA . ARG A 1 261 ? 6.760 -24.854 -22.298 1.00 90.06 261 ARG A CA 1
ATOM 1968 C C . ARG A 1 261 ? 5.555 -24.384 -21.482 1.00 90.06 261 ARG A C 1
ATOM 1970 O O . ARG A 1 261 ? 5.200 -25.065 -20.526 1.00 90.06 261 ARG A O 1
ATOM 1977 N N . PHE A 1 262 ? 4.995 -23.209 -21.778 1.00 90.38 262 PHE A N 1
ATOM 1978 C CA . PHE A 1 262 ? 3.874 -22.656 -21.023 1.00 90.38 262 PHE A CA 1
ATOM 1979 C C . PHE A 1 262 ? 2.611 -23.507 -21.238 1.00 90.38 262 PHE A C 1
ATOM 1981 O O . PHE A 1 262 ? 2.155 -23.602 -22.376 1.00 90.38 262 PHE A O 1
ATOM 1988 N N . PRO A 1 263 ? 2.053 -24.128 -20.181 1.00 86.38 263 PRO A N 1
ATOM 1989 C CA . PRO A 1 263 ? 0.929 -25.050 -20.323 1.00 86.38 263 PRO A CA 1
ATOM 1990 C C . PRO A 1 263 ? -0.443 -24.371 -20.189 1.00 86.38 263 PRO A C 1
ATOM 1992 O O . PRO A 1 263 ? -1.454 -25.030 -20.397 1.00 86.38 263 PRO A O 1
ATOM 1995 N N . GLY A 1 264 ? -0.492 -23.101 -19.772 1.00 84.25 264 GLY A N 1
ATOM 1996 C CA . GLY A 1 264 ? -1.722 -22.467 -19.303 1.00 84.25 264 GLY A CA 1
ATOM 1997 C C . GLY A 1 264 ? -2.733 -22.189 -20.411 1.00 84.25 264 GLY A C 1
ATOM 1998 O O . GLY A 1 264 ? -2.393 -21.596 -21.434 1.00 84.25 264 GLY A O 1
ATOM 1999 N N . VAL A 1 265 ? -3.991 -22.543 -20.153 1.00 85.75 265 VAL A N 1
ATOM 2000 C CA . VAL A 1 265 ? -5.135 -22.256 -21.026 1.00 85.75 265 VAL A CA 1
ATOM 2001 C C . VAL A 1 265 ? -6.062 -21.257 -20.317 1.00 85.75 265 VAL A C 1
ATOM 2003 O O . VAL A 1 265 ? -6.224 -21.350 -19.097 1.00 85.75 265 VAL A O 1
ATOM 2006 N N . PRO A 1 266 ? -6.710 -20.302 -21.020 1.00 87.62 266 PRO A N 1
ATOM 2007 C CA . PRO A 1 266 ? -7.633 -19.356 -20.380 1.00 87.62 266 PRO A CA 1
ATOM 2008 C C . PRO A 1 266 ? -8.727 -20.032 -19.538 1.00 87.62 266 PRO A C 1
ATOM 2010 O O . PRO A 1 266 ? -9.078 -19.541 -18.464 1.00 87.62 266 PRO A O 1
ATOM 2013 N N . ALA A 1 267 ? -9.212 -21.194 -19.987 1.00 87.25 267 ALA A N 1
ATOM 2014 C CA . ALA A 1 267 ? -10.230 -21.984 -19.300 1.00 87.25 267 ALA A CA 1
ATOM 2015 C C . ALA A 1 267 ? -9.824 -22.400 -17.874 1.00 87.25 267 ALA A C 1
ATOM 2017 O O . ALA A 1 267 ? -10.673 -22.403 -16.986 1.00 87.25 267 ALA A O 1
ATOM 2018 N N . ASP A 1 268 ? -8.544 -22.689 -17.620 1.00 88.44 268 ASP A N 1
ATOM 2019 C CA . ASP A 1 268 ? -8.068 -23.094 -16.289 1.00 88.44 268 ASP A CA 1
ATOM 2020 C C . ASP A 1 268 ? -8.239 -21.964 -15.271 1.00 88.44 268 ASP A C 1
ATOM 2022 O O . ASP A 1 268 ? -8.664 -22.179 -14.134 1.00 88.44 268 ASP A O 1
ATOM 2026 N N . LEU A 1 269 ? -7.959 -20.733 -15.704 1.00 90.12 269 LEU A N 1
ATOM 2027 C CA . LEU A 1 269 ? -8.132 -19.549 -14.875 1.00 90.12 269 LEU A CA 1
ATOM 2028 C C . LEU A 1 269 ? -9.616 -19.238 -14.640 1.00 90.12 269 LEU A C 1
ATOM 2030 O O . LEU A 1 269 ? -9.992 -18.880 -13.525 1.00 90.12 269 LEU A O 1
ATOM 2034 N N . VAL A 1 270 ? -10.462 -19.412 -15.662 1.00 92.00 270 VAL A N 1
ATOM 2035 C CA . VAL A 1 270 ? -11.922 -19.275 -15.527 1.00 92.00 270 VAL A CA 1
ATOM 2036 C C . VAL A 1 270 ? -12.460 -20.285 -14.514 1.00 92.00 270 VAL A C 1
ATOM 2038 O O . VAL A 1 270 ? -13.164 -19.896 -13.585 1.00 92.00 270 VAL A O 1
ATOM 2041 N N . ASN A 1 271 ? -12.070 -21.556 -14.631 1.00 92.69 271 ASN A N 1
ATOM 2042 C CA . ASN A 1 271 ? -12.474 -22.613 -13.704 1.00 92.69 271 ASN A CA 1
ATOM 2043 C C . ASN A 1 271 ? -12.040 -22.309 -12.267 1.00 92.69 271 ASN A C 1
ATOM 2045 O O . ASN A 1 271 ? -12.830 -22.477 -11.342 1.00 92.69 271 ASN A O 1
ATOM 2049 N N . TYR A 1 272 ? -10.819 -21.802 -12.071 1.00 93.56 272 TYR A N 1
ATOM 2050 C CA . TYR A 1 272 ? -10.358 -21.368 -10.753 1.00 93.56 272 TYR A CA 1
ATOM 2051 C C . TYR A 1 272 ? -11.278 -20.298 -10.145 1.00 93.56 272 TYR A C 1
ATOM 2053 O O . TYR A 1 272 ? -11.711 -20.442 -9.002 1.00 93.56 272 TYR A O 1
ATOM 2061 N N . PHE A 1 273 ? -11.627 -19.252 -10.900 1.00 95.12 273 PHE A N 1
ATOM 2062 C CA . PHE A 1 273 ? -12.530 -18.215 -10.397 1.00 95.12 273 PHE A CA 1
ATOM 2063 C C . PHE A 1 273 ? -13.956 -18.724 -10.164 1.00 95.12 273 PHE A C 1
ATOM 2065 O O . PHE A 1 273 ? -14.594 -18.281 -9.211 1.00 95.12 273 PHE A O 1
ATOM 2072 N N . LEU A 1 274 ? -14.438 -19.680 -10.966 1.00 95.56 274 LEU A N 1
ATOM 2073 C CA . LEU A 1 274 ? -15.717 -20.351 -10.718 1.00 95.56 274 LEU A CA 1
ATOM 2074 C C . LEU A 1 274 ? -15.698 -21.139 -9.401 1.00 95.56 274 LEU A C 1
ATOM 2076 O O . LEU A 1 274 ? -16.657 -21.051 -8.641 1.00 95.56 274 LEU A O 1
ATOM 2080 N N . TYR A 1 275 ? -14.608 -21.845 -9.084 1.00 95.19 275 TYR A N 1
ATOM 2081 C CA . TYR A 1 275 ? -14.479 -22.554 -7.806 1.00 95.19 275 TYR A CA 1
ATOM 2082 C C . TYR A 1 275 ? -14.430 -21.607 -6.609 1.00 95.19 275 TYR A C 1
ATOM 2084 O O . TYR A 1 275 ? -15.119 -21.845 -5.621 1.00 95.19 275 TYR A O 1
ATOM 2092 N N . VAL A 1 276 ? -13.674 -20.509 -6.709 1.00 94.94 276 VAL A N 1
ATOM 2093 C CA . VAL A 1 276 ? -13.645 -19.477 -5.660 1.00 94.94 276 VAL A CA 1
ATOM 2094 C C . VAL A 1 276 ? -15.037 -18.872 -5.463 1.00 94.94 276 VAL A C 1
ATOM 2096 O O . VAL A 1 276 ? -15.477 -18.705 -4.328 1.00 94.94 276 VAL A O 1
ATOM 2099 N N . ALA A 1 277 ? -15.754 -18.576 -6.550 1.00 94.88 277 ALA A N 1
ATOM 2100 C CA . ALA A 1 277 ? -17.110 -18.042 -6.479 1.00 94.88 277 ALA A CA 1
ATOM 2101 C C . ALA A 1 277 ? -18.096 -19.042 -5.854 1.00 94.88 277 ALA A C 1
ATOM 2103 O O . ALA A 1 277 ? -18.930 -18.644 -5.043 1.00 94.88 277 ALA A O 1
ATOM 2104 N N . GLU A 1 278 ? -17.997 -20.330 -6.185 1.00 95.44 278 GLU A N 1
ATOM 2105 C CA . GLU A 1 278 ? -18.865 -21.356 -5.603 1.00 95.44 278 GLU A CA 1
ATOM 2106 C C . GLU A 1 278 ? -18.583 -21.568 -4.111 1.00 95.44 278 GLU A C 1
ATOM 2108 O O . GLU A 1 278 ? -19.518 -21.694 -3.323 1.00 95.44 278 GLU A O 1
ATOM 2113 N N . GLU A 1 279 ? -17.316 -21.511 -3.696 1.00 95.06 279 GLU A N 1
ATOM 2114 C CA . GLU A 1 279 ? -16.935 -21.536 -2.282 1.00 95.06 279 GLU A CA 1
ATOM 2115 C C . GLU A 1 279 ? -17.535 -20.337 -1.528 1.00 95.06 279 GLU A C 1
ATOM 2117 O O . GLU A 1 279 ? -18.165 -20.521 -0.489 1.00 95.06 279 GLU A O 1
ATOM 2122 N N . VAL A 1 280 ? -17.434 -19.122 -2.083 1.00 94.69 280 VAL A N 1
ATOM 2123 C CA . VAL A 1 280 ? -18.070 -17.914 -1.519 1.00 94.69 280 VAL A CA 1
ATOM 2124 C C . VAL A 1 280 ? -19.581 -18.103 -1.368 1.00 94.69 280 VAL A C 1
ATOM 2126 O O . VAL A 1 280 ? -20.134 -17.807 -0.310 1.00 94.69 280 VAL A O 1
ATOM 2129 N N . ARG A 1 281 ? -20.261 -18.635 -2.393 1.00 94.12 281 ARG A N 1
ATOM 2130 C CA . ARG A 1 281 ? -21.706 -18.915 -2.340 1.00 94.12 281 ARG A CA 1
ATOM 2131 C C . ARG A 1 281 ? -22.052 -19.953 -1.271 1.00 94.12 281 ARG A C 1
ATOM 2133 O O . ARG A 1 281 ? -23.058 -19.787 -0.585 1.00 94.12 281 ARG A O 1
ATOM 2140 N N . GLY A 1 282 ? -21.221 -20.981 -1.108 1.00 93.94 282 GLY A N 1
ATOM 2141 C CA . GLY A 1 282 ? -21.368 -21.989 -0.059 1.00 93.94 282 GLY A CA 1
ATOM 2142 C C . GLY A 1 282 ? -21.285 -21.384 1.343 1.00 93.94 282 GLY A C 1
ATOM 2143 O O . GLY A 1 282 ? -22.184 -21.601 2.153 1.00 93.94 282 GLY A O 1
ATOM 2144 N N . VAL A 1 283 ? -20.265 -20.559 1.607 1.00 91.00 283 VAL A N 1
ATOM 2145 C CA . VAL A 1 283 ? -20.096 -19.895 2.913 1.00 91.00 283 VAL A CA 1
ATOM 2146 C C . VAL A 1 283 ? -21.207 -18.868 3.166 1.00 91.00 283 VAL A C 1
ATOM 2148 O O . VAL A 1 283 ? -21.717 -18.779 4.280 1.00 91.00 283 VAL A O 1
ATOM 2151 N N . LEU A 1 284 ? -21.642 -18.117 2.146 1.00 92.00 284 LEU A N 1
ATOM 2152 C CA . LEU A 1 284 ? -22.787 -17.204 2.266 1.00 92.00 284 LEU A CA 1
ATOM 2153 C C . LEU A 1 284 ? -24.065 -17.948 2.673 1.00 92.00 284 LEU A C 1
ATOM 2155 O O . LEU A 1 284 ? -24.764 -17.498 3.582 1.00 92.00 284 LEU A O 1
ATOM 2159 N N . ALA A 1 285 ? -24.337 -19.098 2.050 1.00 93.25 285 ALA A N 1
ATOM 2160 C CA . ALA A 1 285 ? -25.493 -19.925 2.378 1.00 93.25 285 ALA A CA 1
ATOM 2161 C C . ALA A 1 285 ? -25.420 -20.486 3.808 1.00 93.25 285 ALA A C 1
ATOM 2163 O O . ALA A 1 285 ? -26.433 -20.491 4.505 1.00 93.25 285 ALA A O 1
ATOM 2164 N N . GLU A 1 286 ? -24.234 -20.898 4.270 1.00 91.75 286 GLU A N 1
ATOM 2165 C CA . GLU A 1 286 ? -24.014 -21.362 5.649 1.00 91.75 286 GLU A CA 1
ATOM 2166 C C . GLU A 1 286 ? -24.265 -20.250 6.681 1.00 91.75 286 GLU A C 1
ATOM 2168 O O . GLU A 1 286 ? -24.847 -20.494 7.737 1.00 91.75 286 GLU A O 1
ATOM 2173 N N . LEU A 1 287 ? -23.893 -19.010 6.352 1.00 88.38 287 LEU A N 1
ATOM 2174 C CA . LEU A 1 287 ? -24.147 -17.831 7.185 1.00 88.38 287 LEU A CA 1
ATOM 2175 C C . LEU A 1 287 ? -25.584 -17.286 7.063 1.00 88.38 287 LEU A C 1
ATOM 2177 O O . LEU A 1 287 ? -25.955 -16.385 7.815 1.00 88.38 287 LEU A O 1
ATOM 2181 N N . GLY A 1 288 ? -26.393 -17.812 6.138 1.00 91.62 288 GLY A N 1
ATOM 2182 C CA . GLY A 1 288 ? -27.780 -17.394 5.914 1.00 91.62 288 GLY A CA 1
ATOM 2183 C C . GLY A 1 288 ? -27.955 -16.127 5.065 1.00 91.62 288 GLY A C 1
ATOM 2184 O O . GLY A 1 288 ? -29.033 -15.532 5.088 1.00 91.62 288 GLY A O 1
ATOM 2185 N N . TYR A 1 289 ? -26.935 -15.710 4.311 1.00 90.81 289 TYR A N 1
ATOM 2186 C CA . TYR A 1 289 ? -26.979 -14.536 3.430 1.00 90.81 289 TYR A CA 1
ATOM 2187 C C . TYR A 1 289 ? -27.173 -14.927 1.961 1.00 90.81 289 TYR A C 1
ATOM 2189 O O . TYR A 1 289 ? -26.698 -15.966 1.507 1.00 90.81 289 TYR A O 1
ATOM 2197 N N . GLN A 1 290 ? -27.869 -14.078 1.196 1.00 88.31 290 GLN A N 1
ATOM 2198 C CA . GLN A 1 290 ? -28.140 -14.326 -0.228 1.00 88.31 290 GLN A CA 1
ATOM 2199 C C . GLN A 1 290 ? -27.174 -13.590 -1.157 1.00 88.31 290 GLN A C 1
ATOM 2201 O O . GLN A 1 290 ? -26.935 -14.050 -2.276 1.00 88.31 290 GLN A O 1
ATOM 2206 N N . LYS A 1 291 ? -26.634 -12.447 -0.722 1.00 90.62 291 LYS A N 1
ATOM 2207 C CA . LYS A 1 291 ? -25.729 -11.615 -1.517 1.00 90.62 291 LYS A CA 1
ATOM 2208 C C . LYS A 1 291 ? -24.459 -11.303 -0.742 1.00 90.62 291 LYS A C 1
ATOM 2210 O O . LYS A 1 291 ? -24.485 -11.166 0.477 1.00 90.62 291 LYS A O 1
ATOM 2215 N N . LEU A 1 292 ? -23.359 -11.147 -1.476 1.00 88.31 292 LEU A N 1
ATOM 2216 C CA . LEU A 1 292 ? -22.087 -10.721 -0.896 1.00 88.31 292 LEU A CA 1
ATOM 2217 C C . LEU A 1 292 ? -22.198 -9.308 -0.306 1.00 88.31 292 LEU A C 1
ATOM 2219 O O . LEU A 1 292 ? -21.682 -9.056 0.773 1.00 88.31 292 LEU A O 1
ATOM 2223 N N . ASP A 1 293 ? -22.965 -8.429 -0.950 1.00 87.81 293 ASP A N 1
ATOM 2224 C CA . ASP A 1 293 ? -23.223 -7.065 -0.477 1.00 87.81 293 ASP A CA 1
ATOM 2225 C C . ASP A 1 293 ? -23.815 -7.021 0.943 1.00 87.81 293 ASP A C 1
ATOM 2227 O O . ASP A 1 293 ? -23.542 -6.088 1.693 1.00 87.81 293 ASP A O 1
ATOM 2231 N N . ASP A 1 294 ? -24.568 -8.050 1.353 1.00 86.62 294 ASP A N 1
ATOM 2232 C CA . ASP A 1 294 ? -25.208 -8.104 2.673 1.00 86.62 294 ASP A CA 1
ATOM 2233 C C . ASP A 1 294 ? -24.207 -8.319 3.821 1.00 86.62 294 ASP A C 1
ATOM 2235 O O . ASP A 1 294 ? -24.570 -8.125 4.989 1.00 86.62 294 ASP A O 1
ATOM 2239 N N . ILE A 1 295 ? -22.980 -8.753 3.510 1.00 87.69 295 ILE A N 1
ATOM 2240 C CA . ILE A 1 295 ? -21.919 -9.026 4.488 1.00 87.69 295 ILE A CA 1
ATOM 2241 C C . ILE A 1 295 ? -20.801 -7.981 4.477 1.00 87.69 295 ILE A C 1
ATOM 2243 O O . ILE A 1 295 ? -19.970 -7.988 5.388 1.00 87.69 295 ILE A O 1
ATOM 2247 N N . ILE A 1 296 ? -20.757 -7.095 3.475 1.00 88.00 296 ILE A N 1
ATOM 2248 C CA . ILE A 1 296 ? -19.663 -6.131 3.337 1.00 88.00 296 ILE A CA 1
ATOM 2249 C C . ILE A 1 296 ? -19.639 -5.200 4.555 1.00 88.00 296 ILE A C 1
ATOM 2251 O O . ILE A 1 296 ? -20.605 -4.496 4.838 1.00 88.00 296 ILE A O 1
ATOM 2255 N N . GLY A 1 297 ? -18.521 -5.199 5.285 1.00 82.62 297 GLY A N 1
ATOM 2256 C CA . GLY A 1 297 ? -18.324 -4.375 6.484 1.00 82.62 297 GLY A CA 1
ATOM 2257 C C . GLY A 1 297 ? -19.021 -4.886 7.752 1.00 82.62 297 GLY A C 1
ATOM 2258 O O . GLY A 1 297 ? -18.947 -4.224 8.786 1.00 82.62 297 GLY A O 1
ATOM 2259 N N . LYS A 1 298 ? -19.679 -6.055 7.717 1.00 82.81 298 LYS A N 1
ATOM 2260 C CA . LYS A 1 298 ? -20.260 -6.678 8.916 1.00 82.81 298 LYS A CA 1
ATOM 2261 C C . LYS A 1 298 ? -19.195 -7.403 9.727 1.00 82.81 298 LYS A C 1
ATOM 2263 O O . LYS A 1 298 ? -19.105 -8.628 9.705 1.00 82.81 298 LYS A O 1
ATOM 2268 N N . THR A 1 299 ? -18.423 -6.651 10.501 1.00 77.25 299 THR A N 1
ATOM 2269 C CA . THR A 1 299 ? -17.399 -7.211 11.396 1.00 77.25 299 THR A CA 1
ATOM 2270 C C . THR A 1 299 ? -17.978 -8.104 12.496 1.00 77.25 299 THR A C 1
ATOM 2272 O O . THR A 1 299 ? -17.259 -8.950 13.017 1.00 77.25 299 THR A O 1
ATOM 2275 N N . ASP A 1 300 ? -19.275 -7.990 12.801 1.00 76.81 300 ASP A N 1
ATOM 2276 C CA . ASP A 1 300 ? -19.966 -8.769 13.843 1.00 76.81 300 ASP A CA 1
ATOM 2277 C C . ASP A 1 300 ? -19.994 -10.281 13.574 1.00 76.81 300 ASP A C 1
ATOM 2279 O O . ASP A 1 300 ? -20.157 -11.083 14.494 1.00 76.81 300 ASP A O 1
ATOM 2283 N N . ILE A 1 301 ? -19.829 -10.694 12.312 1.00 82.62 301 ILE A N 1
ATOM 2284 C CA . ILE A 1 301 ? -19.766 -12.118 11.949 1.00 82.62 301 ILE A CA 1
ATOM 2285 C C . ILE A 1 301 ? -18.398 -12.734 12.274 1.00 82.62 301 ILE A C 1
ATOM 2287 O O . ILE A 1 301 ? -18.251 -13.958 12.289 1.00 82.62 301 ILE A O 1
ATOM 2291 N N . LEU A 1 302 ? -17.389 -11.897 12.530 1.00 82.31 302 LEU A N 1
ATOM 2292 C CA . LEU A 1 302 ? -16.037 -12.322 12.850 1.00 82.31 302 LEU A CA 1
ATOM 2293 C C . LEU A 1 302 ? -15.879 -12.447 14.364 1.00 82.31 302 LEU A C 1
ATOM 2295 O O . LEU A 1 302 ? -16.121 -11.513 15.123 1.00 82.31 302 LEU A O 1
ATOM 2299 N N . LYS A 1 303 ? -15.400 -13.610 14.805 1.00 80.94 303 LYS A N 1
ATOM 2300 C CA . LYS A 1 303 ? -15.045 -13.856 16.204 1.00 80.94 303 LYS A CA 1
ATOM 2301 C C . LYS A 1 303 ? -13.599 -14.330 16.314 1.00 80.94 303 LYS A C 1
ATOM 2303 O O . LYS A 1 303 ? -13.175 -15.166 15.507 1.00 80.94 303 LYS A O 1
ATOM 2308 N N . PRO A 1 304 ? -12.836 -13.838 17.304 1.00 77.38 304 PRO A N 1
ATOM 2309 C CA . PRO A 1 304 ? -11.492 -14.327 17.536 1.00 77.38 304 PRO A CA 1
ATOM 2310 C C . PRO A 1 304 ? -11.579 -15.797 17.948 1.00 77.38 304 PRO A C 1
ATOM 2312 O O . PRO A 1 304 ? -12.414 -16.191 18.765 1.00 77.38 304 PRO A O 1
ATOM 2315 N N . ARG A 1 305 ? -10.732 -16.629 17.347 1.00 80.62 305 ARG A N 1
ATOM 2316 C CA . ARG A 1 305 ? -10.594 -18.028 17.752 1.00 80.62 305 ARG A CA 1
ATOM 2317 C C . ARG A 1 305 ? -9.600 -18.102 18.900 1.00 80.62 305 ARG A C 1
ATOM 2319 O O . ARG A 1 305 ? -8.524 -17.516 18.804 1.00 80.62 305 ARG A O 1
ATOM 2326 N N . ASP A 1 306 ? -9.942 -18.856 19.937 1.00 75.00 306 ASP A N 1
ATOM 2327 C CA . ASP A 1 306 ? -9.014 -19.132 21.029 1.00 75.00 306 ASP A CA 1
ATOM 2328 C C . ASP A 1 306 ? -7.996 -20.181 20.564 1.00 75.00 306 ASP A C 1
ATOM 2330 O O . ASP A 1 306 ? -8.291 -21.374 20.455 1.00 75.00 306 ASP A O 1
ATOM 2334 N N . ILE A 1 307 ? -6.827 -19.703 20.142 1.00 80.12 307 ILE A N 1
ATOM 2335 C CA . ILE A 1 307 ? -5.732 -20.520 19.621 1.00 80.12 307 ILE A CA 1
ATOM 2336 C C . ILE A 1 307 ? -4.514 -20.245 20.493 1.00 80.12 307 ILE A C 1
ATOM 2338 O O . ILE A 1 307 ? -4.082 -19.101 20.616 1.00 80.12 307 ILE A O 1
ATOM 2342 N N . SER A 1 308 ? -3.930 -21.304 21.056 1.00 77.56 308 SER A N 1
ATOM 2343 C CA . SER A 1 308 ? -2.659 -21.203 21.772 1.00 77.56 308 SER A CA 1
ATOM 2344 C C . SER A 1 308 ? -1.546 -20.828 20.793 1.00 77.56 308 SER A C 1
ATOM 2346 O O . SER A 1 308 ? -1.266 -21.555 19.836 1.00 77.56 308 SER A O 1
ATOM 2348 N N . LEU A 1 309 ? -0.925 -19.671 21.015 1.00 82.75 309 LEU A N 1
ATOM 2349 C CA . LEU A 1 309 ? 0.184 -19.196 20.200 1.00 82.75 309 LEU A CA 1
ATOM 2350 C C . LEU A 1 309 ? 1.509 -19.611 20.839 1.00 82.75 309 LEU A C 1
ATOM 2352 O O . LEU A 1 309 ? 1.691 -19.568 22.049 1.00 82.75 309 LEU A O 1
ATOM 2356 N N . VAL A 1 310 ? 2.478 -19.971 19.999 1.00 83.00 310 VAL A N 1
ATOM 2357 C CA . VAL A 1 310 ? 3.783 -20.475 20.465 1.00 83.00 310 VAL A CA 1
ATOM 2358 C C . VAL A 1 310 ? 4.606 -19.394 21.179 1.00 83.00 310 VAL A C 1
ATOM 2360 O O . VAL A 1 310 ? 5.424 -19.708 22.037 1.00 83.00 310 VAL A O 1
ATOM 2363 N N . LYS A 1 311 ? 4.435 -18.122 20.799 1.00 80.31 311 LYS A N 1
ATOM 2364 C CA . LYS A 1 311 ? 5.303 -17.014 21.241 1.00 80.31 311 LYS A CA 1
ATOM 2365 C C . LYS A 1 311 ? 4.654 -16.055 22.236 1.00 80.31 311 LYS A C 1
ATOM 2367 O O . LYS A 1 311 ? 5.370 -15.342 22.928 1.00 80.31 311 LYS A O 1
ATOM 2372 N N . THR A 1 312 ? 3.330 -15.993 22.278 1.00 76.00 312 THR A N 1
ATOM 2373 C CA . THR A 1 312 ? 2.567 -15.037 23.089 1.00 76.00 312 THR A CA 1
ATOM 2374 C C . THR A 1 312 ? 1.325 -15.723 23.638 1.00 76.00 312 THR A C 1
ATOM 2376 O O . THR A 1 312 ? 0.914 -16.754 23.123 1.00 76.00 312 THR A O 1
ATOM 2379 N N . GLN A 1 313 ? 0.723 -15.182 24.696 1.00 70.81 313 GLN A N 1
ATOM 2380 C CA . GLN A 1 313 ? -0.495 -15.777 25.256 1.00 70.81 313 GLN A CA 1
ATOM 2381 C C . GLN A 1 313 ? -1.713 -15.472 24.376 1.00 70.81 313 GLN A C 1
ATOM 2383 O O . GLN A 1 313 ? -2.449 -16.387 24.028 1.00 70.81 313 GLN A O 1
ATOM 2388 N N . HIS A 1 314 ? -1.872 -14.218 23.939 1.00 69.38 314 HIS A N 1
ATOM 2389 C CA . HIS A 1 314 ? -2.967 -13.784 23.067 1.00 69.38 314 HIS A CA 1
ATOM 2390 C C . HIS A 1 314 ? -2.508 -12.652 22.126 1.00 69.38 314 HIS A C 1
ATOM 2392 O O . HIS A 1 314 ? -1.526 -11.963 22.416 1.00 69.38 314 HIS A O 1
ATOM 2398 N N . LEU A 1 315 ? -3.205 -12.464 20.998 1.00 69.62 315 LEU A N 1
ATOM 2399 C CA . LEU A 1 315 ? -3.138 -11.239 20.189 1.00 69.62 315 LEU A CA 1
ATOM 2400 C C . LEU A 1 315 ? -4.398 -10.413 20.440 1.00 69.62 315 LEU A C 1
ATOM 2402 O O . LEU A 1 315 ? -5.505 -10.950 20.398 1.00 69.62 315 LEU A O 1
ATOM 2406 N N . ASP A 1 316 ? -4.229 -9.110 20.642 1.00 69.00 316 ASP A N 1
ATOM 2407 C CA . ASP A 1 316 ? -5.360 -8.193 20.697 1.00 69.00 316 ASP A CA 1
ATOM 2408 C C . ASP A 1 316 ? -5.859 -7.893 19.275 1.00 69.00 316 ASP A C 1
ATOM 2410 O O . ASP A 1 316 ? -5.217 -7.181 18.501 1.00 69.00 316 ASP A O 1
ATOM 2414 N N . LEU A 1 317 ? -7.005 -8.478 18.925 1.00 68.56 317 LEU A N 1
ATOM 2415 C CA . LEU A 1 317 ? -7.698 -8.257 17.654 1.00 68.56 317 LEU A CA 1
ATOM 2416 C C . LEU A 1 317 ? -8.813 -7.211 17.773 1.00 68.56 317 LEU A C 1
ATOM 2418 O O . LEU A 1 317 ? -9.550 -6.995 16.809 1.00 68.56 317 LEU A O 1
ATOM 2422 N N . SER A 1 318 ? -8.934 -6.532 18.921 1.00 65.31 318 SER A N 1
ATOM 2423 C CA . SER A 1 318 ? -9.919 -5.467 19.112 1.00 65.31 318 SER A CA 1
ATOM 2424 C C . SER A 1 318 ? -9.774 -4.367 18.066 1.00 65.31 318 SER A C 1
ATOM 2426 O O . SER A 1 318 ? -10.779 -3.833 17.633 1.00 65.31 318 SER A O 1
ATOM 2428 N N . TYR A 1 319 ? -8.572 -4.083 17.561 1.00 62.22 319 TYR A N 1
ATOM 2429 C CA . TYR A 1 319 ? -8.379 -3.097 16.491 1.00 62.22 319 TYR A CA 1
ATOM 2430 C C . TYR A 1 319 ? -9.068 -3.468 15.162 1.00 62.22 319 TYR A C 1
ATOM 2432 O O . TYR A 1 319 ? -9.441 -2.591 14.389 1.00 62.22 319 TYR A O 1
ATOM 2440 N N . VAL A 1 320 ? -9.233 -4.765 14.885 1.00 59.47 320 VAL A N 1
ATOM 2441 C CA . VAL A 1 320 ? -9.918 -5.264 13.680 1.00 59.47 320 VAL A CA 1
ATOM 2442 C C . VAL A 1 320 ? -11.425 -5.410 13.924 1.00 59.47 320 VAL A C 1
ATOM 2444 O O . VAL A 1 320 ? -12.223 -5.184 13.023 1.00 59.47 320 VAL A O 1
ATOM 2447 N N . LEU A 1 321 ? -11.812 -5.777 15.150 1.00 59.31 321 LEU A N 1
ATOM 2448 C CA . LEU A 1 321 ? -13.187 -6.150 15.513 1.00 59.31 321 LEU A CA 1
ATOM 2449 C C . LEU A 1 321 ? -13.984 -5.038 16.208 1.00 59.31 321 LEU A C 1
ATOM 2451 O O . LEU A 1 321 ? -15.200 -5.121 16.320 1.00 59.31 321 LEU A O 1
ATOM 2455 N N . SER A 1 322 ? -13.322 -3.999 16.697 1.00 53.84 322 SER A N 1
ATOM 2456 C CA . SER A 1 322 ? -13.937 -2.869 17.380 1.00 53.84 322 SER A CA 1
ATOM 2457 C C . SER A 1 322 ? -13.373 -1.599 16.773 1.00 53.84 322 SER A C 1
ATOM 2459 O O . SER A 1 322 ? -12.163 -1.483 16.699 1.00 53.84 322 SER A O 1
ATOM 2461 N N . ILE A 1 323 ? -14.233 -0.699 16.291 1.00 45.34 323 ILE A N 1
ATOM 2462 C CA . ILE A 1 323 ? -14.108 0.781 16.273 1.00 45.34 323 ILE A CA 1
ATOM 2463 C C . ILE A 1 323 ? -15.357 1.330 15.532 1.00 45.34 323 ILE A C 1
ATOM 2465 O O . ILE A 1 323 ? -15.281 2.108 14.589 1.00 45.34 323 ILE A O 1
ATOM 2469 N N . ALA A 1 324 ? -16.552 0.914 15.956 1.00 42.91 324 ALA A N 1
ATOM 2470 C CA . ALA A 1 324 ? -17.797 1.616 15.614 1.00 42.91 324 ALA A CA 1
ATOM 2471 C C . ALA A 1 324 ? -18.490 2.087 16.904 1.00 42.91 324 ALA A C 1
ATOM 2473 O O . ALA A 1 324 ? -18.752 3.274 17.070 1.00 42.91 324 ALA A O 1
ATOM 2474 N N . ASP A 1 325 ? -18.571 1.216 17.913 1.00 38.41 325 ASP A N 1
ATOM 2475 C CA . ASP A 1 325 ? -19.282 1.507 19.169 1.00 38.41 325 ASP A CA 1
ATOM 2476 C C . ASP A 1 325 ? -18.523 2.361 20.205 1.00 38.41 325 ASP A C 1
ATOM 2478 O O . ASP A 1 325 ? -19.115 2.855 21.169 1.00 38.41 325 ASP A O 1
ATOM 2482 N N . ALA A 1 326 ? -17.206 2.541 20.057 1.00 36.69 326 ALA A N 1
ATOM 2483 C CA . ALA A 1 326 ? -16.382 3.212 21.073 1.00 36.69 326 ALA A CA 1
ATOM 2484 C C . ALA A 1 326 ? -16.297 4.741 20.907 1.00 36.69 326 ALA A C 1
ATOM 2486 O O . ALA A 1 326 ? -15.938 5.442 21.852 1.00 36.69 326 ALA A O 1
ATOM 2487 N N . ILE A 1 327 ? -16.630 5.268 19.725 1.00 41.25 327 ILE A N 1
ATOM 2488 C CA . ILE A 1 327 ? -16.556 6.709 19.415 1.00 41.25 327 ILE A CA 1
ATOM 2489 C C . ILE A 1 327 ? -17.888 7.416 19.731 1.00 41.25 327 ILE A C 1
ATOM 2491 O O . ILE A 1 327 ? -17.932 8.635 19.903 1.00 41.25 327 ILE A O 1
ATOM 2495 N N . GLU A 1 328 ? -18.967 6.651 19.892 1.00 40.19 328 GLU A N 1
ATOM 2496 C CA . GLU A 1 328 ? -20.331 7.173 19.991 1.00 40.19 328 GLU A CA 1
ATOM 2497 C C . GLU A 1 328 ? -20.736 7.651 21.396 1.00 40.19 328 GLU A C 1
ATOM 2499 O O . GLU A 1 328 ? -21.734 8.348 21.539 1.00 40.19 328 GLU A O 1
ATOM 2504 N N . LYS A 1 329 ? -19.980 7.313 22.452 1.00 41.81 329 LYS A N 1
ATOM 2505 C CA . LYS A 1 329 ? -20.505 7.394 23.832 1.00 41.81 329 LYS A CA 1
ATOM 2506 C C . LYS A 1 329 ? -19.927 8.477 24.747 1.00 41.81 329 LYS A C 1
ATOM 2508 O O . LYS A 1 329 ? -20.244 8.417 25.924 1.00 41.81 329 LYS A O 1
ATOM 2513 N N . GLU A 1 330 ? -19.128 9.430 24.249 1.00 37.78 330 GLU A N 1
ATOM 2514 C CA . GLU A 1 330 ? -18.707 10.670 24.956 1.00 37.78 330 GLU A CA 1
ATOM 2515 C C . GLU A 1 330 ? -18.676 10.577 26.502 1.00 37.78 330 GLU A C 1
ATOM 2517 O O . GLU A 1 330 ? -19.487 11.183 27.200 1.00 37.78 330 GLU A O 1
ATOM 2522 N N . LYS A 1 331 ? -17.742 9.797 27.061 1.00 45.31 331 LYS A N 1
ATOM 2523 C CA . LYS A 1 331 ? -17.524 9.739 28.518 1.00 45.31 331 LYS A CA 1
ATOM 2524 C C . LYS A 1 331 ? -16.188 10.357 28.903 1.00 45.31 331 LYS A C 1
ATOM 2526 O O . LYS A 1 331 ? -15.233 10.324 28.131 1.00 45.31 331 LYS A O 1
ATOM 2531 N N . VAL A 1 332 ? -16.120 10.856 30.135 1.00 43.41 332 VAL A N 1
ATOM 2532 C CA . VAL A 1 332 ? -14.863 11.166 30.827 1.00 43.41 332 VAL A CA 1
ATOM 2533 C C . VAL A 1 332 ? -14.129 9.849 31.080 1.00 43.41 332 VAL A C 1
ATOM 2535 O O . VAL A 1 332 ? -14.706 8.910 31.633 1.00 43.41 332 VAL A O 1
ATOM 2538 N N . VAL A 1 333 ? -12.875 9.756 30.637 1.00 51.25 333 VAL A N 1
ATOM 2539 C CA . VAL A 1 333 ? -12.085 8.520 30.682 1.00 51.25 333 VAL A CA 1
ATOM 2540 C C . VAL A 1 333 ? -10.756 8.795 31.374 1.00 51.25 333 VAL A C 1
ATOM 2542 O O . VAL A 1 333 ? -9.955 9.587 30.888 1.00 51.25 333 VAL A O 1
ATOM 2545 N N . ASN A 1 334 ? -10.522 8.082 32.476 1.00 49.16 334 ASN A N 1
ATOM 2546 C CA . ASN A 1 334 ? -9.212 7.954 33.107 1.00 49.16 334 ASN A CA 1
ATOM 2547 C C . ASN A 1 334 ? -8.666 6.566 32.756 1.00 49.16 334 ASN A C 1
ATOM 2549 O O . ASN A 1 334 ? -9.326 5.565 33.047 1.00 49.16 334 ASN A O 1
ATOM 2553 N N . LYS A 1 335 ? -7.499 6.483 32.109 1.00 55.88 335 LYS A N 1
ATOM 2554 C CA . LYS A 1 335 ? -6.878 5.192 31.766 1.00 55.88 335 LYS A CA 1
ATOM 2555 C C . LYS A 1 335 ? -5.375 5.199 32.002 1.00 55.88 335 LYS A C 1
ATOM 2557 O O . LYS A 1 335 ? -4.696 6.172 31.683 1.00 55.88 335 LYS A O 1
ATOM 2562 N N . THR A 1 336 ? -4.884 4.067 32.498 1.00 59.56 336 THR A N 1
ATOM 2563 C CA . THR A 1 336 ? -3.458 3.792 32.675 1.00 59.56 336 THR A CA 1
ATOM 2564 C C . THR A 1 336 ? -3.029 2.699 31.704 1.00 59.56 336 THR A C 1
ATOM 2566 O O . THR A 1 336 ? -3.700 1.671 31.612 1.00 59.56 336 THR A O 1
ATOM 2569 N N . PHE A 1 337 ? -1.924 2.906 30.992 1.00 64.69 337 PHE A N 1
ATOM 2570 C CA . PHE A 1 337 ? -1.389 1.962 30.011 1.00 64.69 337 PHE A CA 1
ATOM 2571 C C . PHE A 1 337 ? 0.101 1.709 30.234 1.00 64.69 337 PHE A C 1
ATOM 2573 O O . PHE A 1 337 ? 0.825 2.587 30.698 1.00 64.69 337 PHE A O 1
ATOM 2580 N N . HIS A 1 338 ? 0.574 0.522 29.863 1.00 66.31 338 HIS A N 1
ATOM 2581 C CA . HIS A 1 338 ? 2.007 0.261 29.739 1.00 66.31 338 HIS A CA 1
ATOM 2582 C C . HIS A 1 338 ? 2.485 0.645 28.340 1.00 66.31 338 HIS A C 1
ATOM 2584 O O . HIS A 1 338 ? 1.775 0.390 27.368 1.00 66.31 338 HIS A O 1
ATOM 2590 N N . ILE A 1 339 ? 3.660 1.270 28.253 1.00 70.75 339 ILE A N 1
ATOM 2591 C CA . ILE A 1 339 ? 4.239 1.751 26.995 1.00 70.75 339 ILE A CA 1
ATOM 2592 C C . ILE A 1 339 ? 5.670 1.241 26.818 1.00 70.75 339 ILE A C 1
ATOM 2594 O O . ILE A 1 339 ? 6.450 1.185 27.772 1.00 70.75 339 ILE A O 1
ATOM 2598 N N . PHE A 1 340 ? 6.009 0.877 25.585 1.00 71.75 340 PHE A N 1
ATOM 2599 C CA . PHE A 1 340 ? 7.338 0.425 25.193 1.00 71.75 340 PHE A CA 1
ATOM 2600 C C . PHE A 1 340 ? 7.891 1.292 24.059 1.00 71.75 340 PHE A C 1
ATOM 2602 O O . PHE A 1 340 ? 7.153 1.957 23.336 1.00 71.75 340 PHE A O 1
ATOM 2609 N N . ASN A 1 341 ? 9.211 1.270 23.862 1.00 67.12 341 ASN A N 1
ATOM 2610 C CA . ASN A 1 341 ? 9.892 2.147 22.898 1.00 67.12 341 ASN A CA 1
ATOM 2611 C C . ASN A 1 341 ? 9.440 1.949 21.430 1.00 67.12 341 ASN A C 1
ATOM 2613 O O . ASN A 1 341 ? 9.700 2.793 20.570 1.00 67.12 341 ASN A O 1
ATOM 2617 N N . VAL A 1 342 ? 8.742 0.848 21.140 1.00 57.59 342 VAL A N 1
ATOM 2618 C CA . VAL A 1 342 ? 8.113 0.552 19.847 1.00 57.59 342 VAL A CA 1
ATOM 2619 C C . VAL A 1 342 ? 6.834 1.366 19.607 1.00 57.59 342 VAL A C 1
ATOM 2621 O O . VAL A 1 342 ? 6.470 1.607 18.449 1.00 57.59 342 VAL A O 1
ATOM 2624 N N . ASP A 1 343 ? 6.194 1.836 20.680 1.00 53.81 343 ASP A N 1
ATOM 2625 C CA . ASP A 1 343 ? 4.956 2.611 20.673 1.00 53.81 343 ASP A CA 1
ATOM 2626 C C . ASP A 1 343 ? 5.270 4.081 20.378 1.00 53.81 343 ASP A C 1
ATOM 2628 O O . ASP A 1 343 ? 5.650 4.874 21.243 1.00 53.81 343 ASP A O 1
ATOM 2632 N N . ARG A 1 344 ? 5.149 4.441 19.099 1.00 69.00 344 ARG A N 1
ATOM 2633 C CA . ARG A 1 344 ? 5.494 5.763 18.556 1.00 69.00 344 ARG A CA 1
ATOM 2634 C C . ARG A 1 344 ? 4.246 6.593 18.286 1.00 69.00 344 ARG A C 1
ATOM 2636 O O . ARG A 1 344 ? 3.188 6.048 17.984 1.00 69.00 344 ARG A O 1
ATOM 2643 N N . ALA A 1 345 ? 4.385 7.918 18.328 1.00 68.19 345 ALA A N 1
ATOM 2644 C CA . ALA A 1 345 ? 3.299 8.870 18.055 1.00 68.19 345 ALA A CA 1
ATOM 2645 C C . ALA A 1 345 ? 2.037 8.662 18.919 1.00 68.19 345 ALA A C 1
ATOM 2647 O O . ALA A 1 345 ? 0.914 8.968 18.502 1.00 68.19 345 ALA A O 1
ATOM 2648 N N . VAL A 1 346 ? 2.224 8.143 20.135 1.00 63.53 346 VAL A N 1
ATOM 2649 C CA . VAL A 1 346 ? 1.149 7.951 21.108 1.00 63.53 346 VAL A CA 1
ATOM 2650 C C . VAL A 1 346 ? 0.499 9.305 21.417 1.00 63.53 346 VAL A C 1
ATOM 2652 O O . VAL A 1 346 ? 1.172 10.336 21.441 1.00 63.53 346 VAL A O 1
ATOM 2655 N N . CYS A 1 347 ? -0.825 9.290 21.590 1.00 67.81 347 CYS A N 1
ATOM 2656 C CA . CYS A 1 347 ? -1.733 10.443 21.678 1.00 67.81 347 CYS A CA 1
ATOM 2657 C C . CYS A 1 347 ? -2.077 11.141 20.352 1.00 67.81 347 CYS A C 1
ATOM 2659 O O . CYS A 1 347 ? -3.202 11.613 20.236 1.00 67.81 347 CYS A O 1
ATOM 2661 N N . GLY A 1 348 ? -1.244 11.098 19.305 1.00 63.03 348 GLY A N 1
ATOM 2662 C CA . GLY A 1 348 ? -1.530 11.814 18.047 1.00 63.03 348 GLY A CA 1
ATOM 2663 C C . GLY A 1 348 ? -2.839 11.406 17.354 1.00 63.03 348 GLY A C 1
ATOM 2664 O O . GLY A 1 348 ? -3.563 12.245 16.815 1.00 63.03 348 GLY A O 1
ATOM 2665 N N . ARG A 1 349 ? -3.198 10.115 17.409 1.00 60.03 349 ARG A N 1
ATOM 2666 C CA . ARG A 1 349 ? -4.483 9.606 16.888 1.00 60.03 349 ARG A CA 1
ATOM 2667 C C . ARG A 1 349 ? -5.678 10.124 17.699 1.00 60.03 349 ARG A C 1
ATOM 2669 O O . ARG A 1 349 ? -6.723 10.412 17.118 1.00 60.03 349 ARG A O 1
ATOM 2676 N N . ILE A 1 350 ? -5.508 10.256 19.015 1.00 62.97 350 ILE A N 1
ATOM 2677 C CA . ILE A 1 350 ? -6.537 10.730 19.948 1.00 62.97 350 ILE A CA 1
ATOM 2678 C C . ILE A 1 350 ? -6.787 12.218 19.711 1.00 62.97 350 ILE A C 1
ATOM 2680 O O . ILE A 1 350 ? -7.918 12.605 19.425 1.00 62.97 350 ILE A O 1
ATOM 2684 N N . SER A 1 351 ? -5.726 13.027 19.706 1.00 65.06 351 SER A N 1
ATOM 2685 C CA . SER A 1 351 ? -5.827 14.463 19.453 1.00 65.06 351 SER A CA 1
ATOM 2686 C C . SER A 1 351 ? -6.400 14.748 18.065 1.00 65.06 351 SER A C 1
ATOM 2688 O O . SER A 1 351 ? -7.269 15.597 17.901 1.00 65.06 351 SER A O 1
ATOM 2690 N N . GLY A 1 352 ? -6.006 13.964 17.055 1.00 61.69 352 GLY A N 1
ATOM 2691 C CA . GLY A 1 352 ? -6.578 14.072 15.718 1.00 61.69 352 GLY A CA 1
ATOM 2692 C C . GLY A 1 352 ? -8.079 13.768 15.672 1.00 61.69 352 GLY A C 1
ATOM 2693 O O . GLY A 1 352 ? -8.796 14.393 14.886 1.00 61.69 352 GLY A O 1
ATOM 2694 N N . ALA A 1 353 ? -8.566 12.792 16.441 1.00 59.34 353 ALA A N 1
ATOM 2695 C CA . ALA A 1 353 ? -9.992 12.475 16.517 1.00 59.34 353 ALA A CA 1
ATOM 2696 C C . ALA A 1 353 ? -10.780 13.590 17.226 1.00 59.34 353 ALA A C 1
ATOM 2698 O O . ALA A 1 353 ? -11.857 13.962 16.760 1.00 59.34 353 ALA A O 1
ATOM 2699 N N . MET A 1 354 ? -10.208 14.165 18.287 1.00 63.88 354 MET A N 1
ATOM 2700 C CA . MET A 1 354 ? -10.783 15.294 19.021 1.00 63.88 354 MET A CA 1
ATOM 2701 C C . MET A 1 354 ? -10.864 16.552 18.151 1.00 63.88 354 MET A C 1
ATOM 2703 O O . MET A 1 354 ? -11.954 17.100 17.989 1.00 63.88 354 MET A O 1
ATOM 2707 N N . ALA A 1 355 ? -9.765 16.932 17.493 1.00 64.50 355 ALA A N 1
ATOM 2708 C CA . ALA A 1 355 ? -9.717 18.083 16.590 1.00 64.50 355 ALA A CA 1
ATOM 2709 C C . ALA A 1 355 ? -10.717 17.960 15.427 1.00 64.50 355 ALA A C 1
ATOM 2711 O O . ALA A 1 355 ? -11.345 18.933 15.022 1.00 64.50 355 ALA A O 1
ATOM 2712 N N . LYS A 1 356 ? -10.934 16.745 14.904 1.00 58.44 356 LYS A N 1
ATOM 2713 C CA . LYS A 1 356 ? -11.908 16.512 13.826 1.00 58.44 356 LYS A CA 1
ATOM 2714 C C . LYS A 1 356 ? -13.358 16.752 14.272 1.00 58.44 356 LYS A C 1
ATOM 2716 O O . LYS A 1 356 ? -14.174 17.156 13.448 1.00 58.44 356 LYS A O 1
ATOM 2721 N N . LYS A 1 357 ? -13.690 16.463 15.534 1.00 54.66 357 LYS A N 1
ATOM 2722 C CA . LYS A 1 357 ? -15.064 16.540 16.056 1.00 54.66 357 LYS A CA 1
ATOM 2723 C C . LYS A 1 357 ? -15.384 17.895 16.687 1.00 54.66 357 LYS A C 1
ATOM 2725 O O . LYS A 1 357 ? -16.502 18.374 16.534 1.00 54.66 357 LYS A O 1
ATOM 2730 N N . TYR A 1 358 ? -14.413 18.509 17.355 1.00 57.84 358 TYR A N 1
ATOM 2731 C CA . TYR A 1 358 ? -14.617 19.725 18.143 1.00 57.84 358 TYR A CA 1
ATOM 2732 C C . TYR A 1 358 ? -13.776 20.920 17.662 1.00 57.84 358 TYR A C 1
ATOM 2734 O O . TYR A 1 358 ? -13.846 21.994 18.253 1.00 57.84 358 TYR A O 1
ATOM 2742 N N . GLY A 1 359 ? -12.988 20.767 16.594 1.00 64.69 359 GLY A N 1
ATOM 2743 C CA . GLY A 1 359 ? -11.987 21.763 16.207 1.00 64.69 359 GLY A CA 1
ATOM 2744 C C . GLY A 1 359 ? -10.839 21.851 17.218 1.00 64.69 359 GLY A C 1
ATOM 2745 O O . GLY A 1 359 ? -10.775 21.080 18.176 1.00 64.69 359 GLY A O 1
ATOM 2746 N N . ASP A 1 360 ? -9.933 22.806 17.017 1.00 58.72 360 ASP A N 1
ATOM 2747 C CA . ASP A 1 360 ? -8.722 22.937 17.842 1.00 58.72 360 ASP A CA 1
ATOM 2748 C C . ASP A 1 360 ? -9.002 23.471 19.262 1.00 58.72 360 ASP A C 1
ATOM 2750 O O . ASP A 1 360 ? -8.174 23.306 20.154 1.00 58.72 360 ASP A O 1
ATOM 2754 N N . THR A 1 361 ? -10.172 24.077 19.500 1.00 58.97 361 THR A N 1
ATOM 2755 C CA . THR A 1 361 ? -10.528 24.730 20.778 1.00 58.97 361 THR A CA 1
ATOM 2756 C C . THR A 1 361 ? -11.882 24.318 21.363 1.00 58.97 361 THR A C 1
ATOM 2758 O O . THR A 1 361 ? -12.189 24.695 22.490 1.00 58.97 361 THR A O 1
ATOM 2761 N N . GLY A 1 362 ? -12.710 23.552 20.645 1.00 54.47 362 GLY A N 1
ATOM 2762 C CA . GLY A 1 362 ? -14.098 23.289 21.052 1.00 54.47 362 GLY A CA 1
ATOM 2763 C C . GLY A 1 362 ? -14.303 22.082 21.971 1.00 54.47 362 GLY A C 1
ATOM 2764 O O . GLY A 1 362 ? -15.447 21.725 22.253 1.00 54.47 362 GLY A O 1
ATOM 2765 N N . PHE A 1 363 ? -13.238 21.407 22.417 1.00 67.62 363 PHE A N 1
ATOM 2766 C CA . PHE A 1 363 ? -13.364 20.274 23.334 1.00 67.62 363 PHE A CA 1
ATOM 2767 C C . PHE A 1 363 ? -13.490 20.755 24.786 1.00 67.62 363 PHE A C 1
ATOM 2769 O O . PHE A 1 363 ? -12.527 21.238 25.373 1.00 67.62 363 PHE A O 1
ATOM 2776 N N . ALA A 1 364 ? -14.678 20.589 25.375 1.00 58.09 364 ALA A N 1
ATOM 2777 C CA . ALA A 1 364 ? -14.975 20.971 26.762 1.00 58.09 364 ALA A CA 1
ATOM 2778 C C . ALA A 1 364 ? -14.759 19.836 27.790 1.00 58.09 364 ALA A C 1
ATOM 2780 O O . ALA A 1 364 ? -15.049 20.008 28.973 1.00 58.09 364 ALA A O 1
ATOM 2781 N N . GLY A 1 365 ? -14.307 18.656 27.348 1.00 62.28 365 GLY A N 1
ATOM 2782 C CA . GLY A 1 365 ? -14.051 17.507 28.220 1.00 62.28 365 GLY A CA 1
ATOM 2783 C C . GLY A 1 365 ? -12.641 17.498 28.819 1.00 62.28 365 GLY A C 1
ATOM 2784 O O . GLY A 1 365 ? -11.788 18.311 28.469 1.00 62.28 365 GLY A O 1
ATOM 2785 N N . GLN A 1 366 ? -12.380 16.528 29.699 1.00 65.00 366 GLN A N 1
ATOM 2786 C CA . GLN A 1 366 ? -11.039 16.233 30.211 1.00 65.00 366 GLN A CA 1
ATOM 2787 C C . GLN A 1 366 ? -10.691 14.761 29.986 1.00 65.00 366 GLN A C 1
ATOM 2789 O O . GLN A 1 366 ? -11.460 13.863 30.340 1.00 65.00 366 GLN A O 1
ATOM 2794 N N . LEU A 1 367 ? -9.527 14.522 29.390 1.00 66.38 367 LEU A N 1
ATOM 2795 C CA . LEU A 1 367 ? -8.982 13.201 29.114 1.00 66.38 367 LEU A CA 1
ATOM 2796 C C . LEU A 1 367 ? -7.666 13.042 29.873 1.00 66.38 367 LEU A C 1
ATOM 2798 O O . LEU A 1 367 ? -6.653 13.593 29.451 1.00 66.38 367 LEU A O 1
ATOM 2802 N N . ASN A 1 368 ? -7.677 12.276 30.964 1.00 72.50 368 ASN A N 1
ATOM 2803 C CA . ASN A 1 368 ? -6.474 12.023 31.754 1.00 72.50 368 ASN A CA 1
ATOM 2804 C C . ASN A 1 368 ? -5.918 10.635 31.414 1.00 72.50 368 ASN A C 1
ATOM 2806 O O . ASN A 1 368 ? -6.570 9.615 31.663 1.00 72.50 368 ASN A O 1
ATOM 2810 N N . ILE A 1 369 ? -4.720 10.586 30.834 1.00 73.94 369 ILE A N 1
ATOM 2811 C CA . ILE A 1 369 ? -4.065 9.333 30.447 1.00 73.94 369 ILE A CA 1
ATOM 2812 C C . ILE A 1 369 ? -2.707 9.234 31.125 1.00 73.94 369 ILE A C 1
ATOM 2814 O O . ILE A 1 369 ? -1.870 10.115 30.951 1.00 73.94 369 ILE A O 1
ATOM 2818 N N . THR A 1 370 ? -2.469 8.129 31.825 1.00 78.69 370 THR A N 1
ATOM 2819 C CA . THR A 1 370 ? -1.169 7.825 32.430 1.00 78.69 370 THR A CA 1
ATOM 2820 C C . THR A 1 370 ? -0.508 6.662 31.693 1.00 78.69 370 THR A C 1
ATOM 2822 O O . THR A 1 370 ? -1.124 5.622 31.473 1.00 78.69 370 THR A O 1
ATOM 2825 N N . PHE A 1 371 ? 0.755 6.810 31.322 1.00 79.31 371 PHE A N 1
ATOM 2826 C CA . PHE A 1 371 ? 1.573 5.785 30.685 1.00 79.31 371 PHE A CA 1
ATOM 2827 C C . PHE A 1 371 ? 2.711 5.378 31.615 1.00 79.31 371 PHE A C 1
ATOM 2829 O O . PHE A 1 371 ? 3.336 6.245 32.209 1.00 79.31 371 PHE A O 1
ATOM 2836 N N . ASN A 1 372 ? 3.005 4.084 31.713 1.00 82.25 372 ASN A N 1
ATOM 2837 C CA . ASN A 1 372 ? 4.107 3.553 32.515 1.00 82.25 372 ASN A CA 1
ATOM 2838 C C . ASN A 1 372 ? 5.088 2.798 31.607 1.00 82.25 372 ASN A C 1
ATOM 2840 O O . ASN A 1 372 ? 4.704 1.782 31.019 1.00 82.25 372 ASN A O 1
ATOM 2844 N N . GLY A 1 373 ? 6.335 3.263 31.502 1.00 83.75 373 GLY A N 1
ATOM 2845 C CA . GLY A 1 373 ? 7.387 2.615 30.711 1.00 83.75 373 GLY A CA 1
ATOM 2846 C C . GLY A 1 373 ? 8.219 3.579 29.861 1.00 83.75 373 GLY A C 1
ATOM 2847 O O . GLY A 1 373 ? 8.384 4.743 30.209 1.00 83.75 373 GLY A O 1
ATOM 2848 N N . SER A 1 374 ? 8.766 3.082 28.751 1.00 80.12 374 SER A N 1
ATOM 2849 C CA . SER A 1 374 ? 9.657 3.840 27.857 1.00 80.12 374 SER A CA 1
ATOM 2850 C C . SER A 1 374 ? 8.897 4.199 26.585 1.00 80.12 374 SER A C 1
ATOM 2852 O O . SER A 1 374 ? 8.497 3.306 25.848 1.00 80.12 374 SER A O 1
ATOM 2854 N N . ALA A 1 375 ? 8.639 5.478 26.325 1.00 77.19 375 ALA A N 1
ATOM 2855 C CA . ALA A 1 375 ? 7.872 5.914 25.164 1.00 77.19 375 ALA A CA 1
ATOM 2856 C C . ALA A 1 375 ? 8.739 5.996 23.900 1.00 77.19 375 ALA A C 1
ATOM 2858 O O . ALA A 1 375 ? 9.861 6.512 23.912 1.00 77.19 375 ALA A O 1
ATOM 2859 N N . GLY A 1 376 ? 8.205 5.523 22.773 1.00 73.81 376 GLY A N 1
ATOM 2860 C CA . GLY A 1 376 ? 8.839 5.675 21.469 1.00 73.81 376 GLY A CA 1
ATOM 2861 C C . GLY A 1 376 ? 8.861 7.125 20.971 1.00 73.81 376 GLY A C 1
ATOM 2862 O O . GLY A 1 376 ? 8.352 8.053 21.598 1.00 73.81 376 GLY A O 1
ATOM 2863 N N . GLN A 1 377 ? 9.446 7.323 19.792 1.00 72.94 377 GLN A N 1
ATOM 2864 C CA . GLN A 1 377 ? 9.552 8.639 19.158 1.00 72.94 377 GLN A CA 1
ATOM 2865 C C . GLN A 1 377 ? 8.189 9.334 18.970 1.00 72.94 377 GLN A C 1
ATOM 2867 O O . GLN A 1 377 ? 7.184 8.698 18.635 1.00 72.94 377 GLN A O 1
ATOM 2872 N N . SER A 1 378 ? 8.183 10.668 19.070 1.00 70.06 378 SER A N 1
ATOM 2873 C CA . SER A 1 378 ? 7.000 11.529 18.868 1.00 70.06 378 SER A CA 1
ATOM 2874 C C . SER A 1 378 ? 5.875 11.352 19.897 1.00 70.06 378 SER A C 1
ATOM 2876 O O . SER A 1 378 ? 4.700 11.528 19.563 1.00 70.06 378 SER A O 1
ATOM 2878 N N . PHE A 1 379 ? 6.210 10.992 21.136 1.00 76.06 379 PHE A N 1
ATOM 2879 C CA . PHE A 1 379 ? 5.245 10.890 22.231 1.00 76.06 379 PHE A CA 1
ATOM 2880 C C . PHE A 1 379 ? 4.550 12.237 22.504 1.00 76.06 379 PHE A C 1
ATOM 2882 O O . PHE A 1 379 ? 5.204 13.281 22.554 1.00 76.06 379 PHE A O 1
ATOM 2889 N N . GLY A 1 380 ? 3.221 12.227 22.651 1.00 69.88 380 GLY A N 1
ATOM 2890 C CA . GLY A 1 380 ? 2.443 13.442 22.915 1.00 69.88 380 GLY A CA 1
ATOM 2891 C C . GLY A 1 380 ? 2.368 14.403 21.724 1.00 69.88 380 GLY A C 1
ATOM 2892 O O . GLY A 1 380 ? 2.328 15.616 21.908 1.00 69.88 380 GLY A O 1
ATOM 2893 N N . CYS A 1 381 ? 2.386 13.897 20.487 1.00 74.06 381 CYS A N 1
ATOM 2894 C CA . CYS A 1 381 ? 2.235 14.754 19.313 1.00 74.06 381 CYS A CA 1
ATOM 2895 C C . CYS A 1 381 ? 0.791 15.266 19.140 1.00 74.06 381 CYS A C 1
ATOM 2897 O O . CYS A 1 381 ? -0.179 14.569 19.435 1.00 74.06 381 CYS A O 1
ATOM 2899 N N . PHE A 1 382 ? 0.664 16.492 18.631 1.00 70.00 382 PHE A N 1
ATOM 2900 C CA . PHE A 1 382 ? -0.582 17.178 18.282 1.00 70.00 382 PHE A CA 1
ATOM 2901 C C . PHE A 1 382 ? -1.607 17.328 19.405 1.00 70.00 382 PHE A C 1
ATOM 2903 O O . PHE A 1 382 ? -2.795 17.378 19.109 1.00 70.00 382 PHE A O 1
ATOM 2910 N N . LEU A 1 383 ? -1.199 17.353 20.678 1.00 72.06 383 LEU A N 1
ATOM 2911 C CA . LEU A 1 383 ? -2.156 17.484 21.783 1.00 72.06 383 LEU A CA 1
ATOM 2912 C C . LEU A 1 383 ? -3.056 18.715 21.601 1.00 72.06 383 LEU A C 1
ATOM 2914 O O . LEU A 1 383 ? -2.621 19.761 21.111 1.00 72.06 383 LEU A O 1
ATOM 2918 N N . THR A 1 384 ? -4.320 18.545 21.978 1.00 68.06 384 THR A N 1
ATOM 2919 C CA . THR A 1 384 ? -5.363 19.575 21.963 1.00 68.06 384 THR A CA 1
ATOM 2920 C C . THR A 1 384 ? -5.755 19.942 23.399 1.00 68.06 384 THR A C 1
ATOM 2922 O O . THR A 1 384 ? -5.595 19.111 24.302 1.00 68.06 384 THR A O 1
ATOM 2925 N N . PRO A 1 385 ? -6.309 21.145 23.640 1.00 69.00 385 PRO A N 1
ATOM 2926 C CA . PRO A 1 385 ? -6.868 21.524 24.939 1.00 69.00 385 PRO A CA 1
ATOM 2927 C C . PRO A 1 385 ? -7.810 20.447 25.510 1.00 69.00 385 PRO A C 1
ATOM 2929 O O . PRO A 1 385 ? -8.612 19.870 24.776 1.00 69.00 385 PRO A O 1
ATOM 2932 N N . GLY A 1 386 ? -7.681 20.150 26.809 1.00 67.44 386 GLY A N 1
ATOM 2933 C CA . GLY A 1 386 ? -8.464 19.125 27.519 1.00 67.44 386 GLY A CA 1
ATOM 2934 C C . GLY A 1 386 ? -7.836 17.723 27.574 1.00 67.44 386 GLY A C 1
ATOM 2935 O O . GLY A 1 386 ? -8.400 16.836 28.212 1.00 67.44 386 GLY A O 1
ATOM 2936 N N . MET A 1 387 ? -6.670 17.499 26.958 1.00 71.56 387 MET A N 1
ATOM 2937 C CA . MET A 1 387 ? -5.881 16.273 27.147 1.00 71.56 387 MET A CA 1
ATOM 2938 C C . MET A 1 387 ? -4.785 16.481 28.194 1.00 71.56 387 MET A C 1
ATOM 2940 O O . MET A 1 387 ? -3.917 17.323 27.992 1.00 71.56 387 MET A O 1
ATOM 2944 N N . ASN A 1 388 ? -4.782 15.670 29.252 1.00 77.06 388 ASN A N 1
ATOM 2945 C CA . ASN A 1 388 ? -3.732 15.625 30.267 1.00 77.06 388 ASN A CA 1
ATOM 2946 C C . ASN A 1 388 ? -3.036 14.264 30.194 1.00 77.06 388 ASN A C 1
ATOM 2948 O O . ASN A 1 388 ? -3.607 13.229 30.546 1.00 77.06 388 ASN A O 1
ATOM 2952 N N . VAL A 1 389 ? -1.805 14.252 29.698 1.00 79.88 389 VAL A N 1
ATOM 2953 C CA . VAL A 1 389 ? -1.035 13.034 29.461 1.00 79.88 389 VAL A CA 1
ATOM 2954 C C . VAL A 1 389 ? 0.152 12.996 30.412 1.00 79.88 389 VAL A C 1
ATOM 2956 O O . VAL A 1 389 ? 1.003 13.878 30.383 1.00 79.88 389 VAL A O 1
ATOM 2959 N N . ARG A 1 390 ? 0.234 11.947 31.229 1.00 82.06 390 ARG A N 1
ATOM 2960 C CA . ARG A 1 390 ? 1.359 11.680 32.127 1.00 82.06 390 ARG A CA 1
ATOM 2961 C C . ARG A 1 390 ? 2.120 10.443 31.662 1.00 82.06 390 ARG A C 1
ATOM 2963 O O . ARG A 1 390 ? 1.503 9.435 31.342 1.00 82.06 390 ARG A O 1
ATOM 2970 N N . LEU A 1 391 ? 3.444 10.494 31.655 1.00 81.56 391 LEU A N 1
ATOM 2971 C CA . LEU A 1 391 ? 4.342 9.370 31.409 1.00 81.56 391 LEU A CA 1
ATOM 2972 C C . LEU A 1 391 ? 5.238 9.176 32.629 1.00 81.56 391 LEU A C 1
ATOM 2974 O O . LEU A 1 391 ? 5.951 10.094 33.015 1.00 81.56 391 LEU A O 1
ATOM 2978 N N . VAL A 1 392 ? 5.197 7.988 33.219 1.00 85.44 392 VAL A N 1
ATOM 2979 C CA . VAL A 1 392 ? 6.069 7.543 34.304 1.00 85.44 392 VAL A CA 1
ATOM 2980 C C . VAL A 1 392 ? 7.127 6.612 33.705 1.00 85.44 392 VAL A C 1
ATOM 2982 O O . VAL A 1 392 ? 6.836 5.460 33.373 1.00 85.44 392 VAL A O 1
ATOM 2985 N N . GLY A 1 393 ? 8.338 7.131 33.518 1.00 84.88 393 GLY A N 1
ATOM 2986 C CA . GLY A 1 393 ? 9.466 6.468 32.873 1.00 84.88 393 GLY A CA 1
ATOM 2987 C C . GLY A 1 393 ? 10.291 7.444 32.033 1.00 84.88 393 GLY A C 1
ATOM 2988 O O . GLY A 1 393 ? 10.663 8.509 32.515 1.00 84.88 393 GLY A O 1
ATOM 2989 N N . GLU A 1 394 ? 10.583 7.080 30.789 1.00 84.38 394 GLU A N 1
ATOM 2990 C CA . GLU A 1 394 ? 11.444 7.848 29.875 1.00 84.38 394 GLU A CA 1
ATOM 2991 C C . GLU A 1 394 ? 10.811 7.951 28.480 1.00 84.38 394 GLU A C 1
ATOM 2993 O O . GLU A 1 394 ? 9.936 7.157 28.129 1.00 84.38 394 GLU A O 1
ATOM 2998 N N . ALA A 1 395 ? 11.257 8.898 27.656 1.00 80.69 395 ALA A N 1
ATOM 2999 C CA . ALA A 1 395 ? 10.815 9.032 26.271 1.00 80.69 395 ALA A CA 1
ATOM 3000 C C . ALA A 1 395 ? 11.987 9.247 25.305 1.00 80.69 395 ALA A C 1
ATOM 3002 O O . ALA A 1 395 ? 12.968 9.914 25.618 1.00 80.69 395 ALA A O 1
ATOM 3003 N N . ASN A 1 396 ? 11.859 8.718 24.088 1.00 79.38 396 ASN A N 1
ATOM 3004 C CA . ASN A 1 396 ? 12.833 8.925 23.012 1.00 79.38 396 ASN A CA 1
ATOM 3005 C C . ASN A 1 396 ? 12.696 10.330 22.377 1.00 79.38 396 ASN A C 1
ATOM 3007 O O . ASN A 1 396 ? 12.126 11.247 22.965 1.00 79.38 396 ASN A O 1
ATOM 3011 N N . ASP A 1 397 ? 13.240 10.534 21.175 1.00 74.50 397 ASP A N 1
ATOM 3012 C CA . ASP A 1 397 ? 13.223 11.830 20.485 1.00 74.50 397 ASP A CA 1
ATOM 3013 C C . ASP A 1 397 ? 11.798 12.340 20.172 1.00 74.50 397 ASP A C 1
ATOM 3015 O O . ASP A 1 397 ? 10.838 11.569 20.042 1.00 74.50 397 ASP 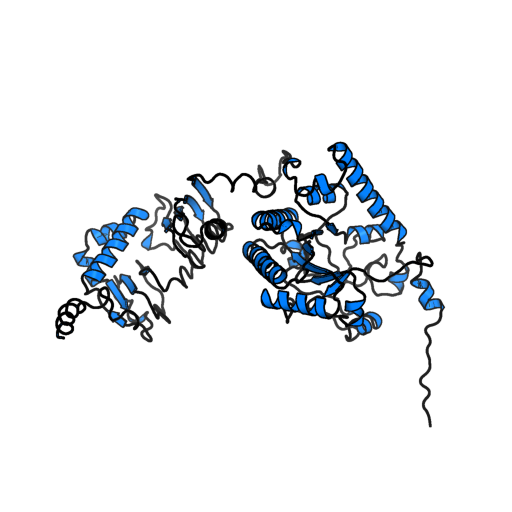A O 1
ATOM 3019 N N . TYR A 1 398 ? 11.680 13.650 19.931 1.00 69.12 398 TYR A N 1
ATOM 3020 C CA . TYR A 1 398 ? 10.494 14.295 19.351 1.00 69.12 398 TYR A CA 1
ATOM 3021 C C . TYR A 1 398 ? 9.278 14.418 20.276 1.00 69.12 398 TYR A C 1
ATOM 3023 O O . TYR A 1 398 ? 8.147 14.547 19.800 1.00 69.12 398 TYR A O 1
ATOM 3031 N N . VAL A 1 399 ? 9.473 14.422 21.592 1.00 70.38 399 VAL A N 1
ATOM 3032 C CA . VAL A 1 399 ? 8.368 14.611 22.542 1.00 70.38 399 VAL A CA 1
ATOM 3033 C C . VAL A 1 399 ? 7.703 15.976 22.321 1.00 70.38 399 VAL A C 1
ATOM 3035 O O . VAL A 1 399 ? 8.367 17.015 22.253 1.00 70.38 399 VAL A O 1
ATOM 3038 N N . GLY A 1 400 ? 6.383 15.966 22.108 1.00 59.91 400 GLY A N 1
ATOM 3039 C CA . GLY A 1 400 ? 5.566 17.165 21.876 1.00 59.91 400 GLY A CA 1
ATOM 3040 C C . GLY A 1 400 ? 5.874 17.970 20.599 1.00 59.91 400 GLY A C 1
ATOM 3041 O O . GLY A 1 400 ? 5.250 19.002 20.370 1.00 59.91 400 GLY A O 1
ATOM 3042 N N . ILE A 1 401 ? 6.815 17.547 19.739 1.00 55.06 401 ILE A N 1
ATOM 3043 C CA . ILE A 1 401 ? 7.330 18.398 18.644 1.00 55.06 401 ILE A CA 1
ATOM 3044 C C . ILE A 1 401 ? 6.343 18.642 17.499 1.00 55.06 401 ILE A C 1
ATOM 3046 O O . ILE A 1 401 ? 6.417 19.657 16.807 1.00 55.06 401 ILE A O 1
ATOM 3050 N N . LYS A 1 402 ? 5.444 17.692 17.243 1.00 57.47 402 LYS A N 1
ATOM 3051 C CA . LYS A 1 402 ? 4.543 17.753 16.094 1.00 57.47 402 LYS A CA 1
ATOM 3052 C C . LYS A 1 402 ? 3.299 18.527 16.511 1.00 57.47 402 LYS A C 1
ATOM 3054 O O . LYS A 1 402 ? 2.349 17.921 16.977 1.00 57.47 402 LYS A O 1
ATOM 3059 N N . GLY A 1 403 ? 3.359 19.855 16.410 1.00 52.97 403 GLY A N 1
ATOM 3060 C CA . GLY A 1 403 ? 2.197 20.749 16.453 1.00 52.97 403 GLY A CA 1
ATOM 3061 C C . GLY A 1 403 ? 1.284 20.578 17.664 1.00 52.97 403 GLY A C 1
ATOM 3062 O O . GLY A 1 403 ? 0.083 20.411 17.482 1.00 52.97 403 GLY A O 1
ATOM 3063 N N . MET A 1 404 ? 1.838 20.581 18.880 1.00 63.94 404 MET A N 1
ATOM 3064 C CA . MET A 1 404 ? 1.015 20.699 20.086 1.00 63.94 404 MET A CA 1
ATOM 3065 C C . MET A 1 404 ? 0.201 21.997 19.976 1.00 63.94 404 MET A C 1
ATOM 3067 O O . MET A 1 404 ? 0.792 23.062 19.844 1.00 63.94 404 MET A O 1
ATOM 3071 N N . ALA A 1 405 ? -1.128 21.899 19.946 1.00 57.91 405 ALA A N 1
ATOM 3072 C CA . ALA A 1 405 ? -2.050 23.033 19.832 1.00 57.91 405 ALA A CA 1
ATOM 3073 C C . ALA A 1 405 ? -2.659 23.412 21.198 1.00 57.91 405 ALA A C 1
ATOM 3075 O O . ALA A 1 405 ? -3.199 24.501 21.366 1.00 57.91 405 ALA A O 1
ATOM 3076 N N . GLY A 1 406 ? -2.544 22.519 22.187 1.00 64.31 406 GLY A N 1
ATOM 3077 C CA . GLY A 1 406 ? -2.916 22.707 23.587 1.00 64.31 406 GLY A CA 1
ATOM 3078 C C . GLY A 1 406 ? -2.778 21.400 24.376 1.00 64.31 406 GLY A C 1
ATOM 3079 O O . GLY A 1 406 ? -2.207 20.434 23.879 1.00 64.31 406 GLY A O 1
ATOM 3080 N N . GLY A 1 407 ? -3.311 21.351 25.596 1.00 69.44 407 GLY A N 1
ATOM 3081 C CA . GLY A 1 407 ? -3.199 20.170 26.463 1.00 69.44 407 GLY A CA 1
ATOM 3082 C C . GLY A 1 407 ? -1.870 20.098 27.220 1.00 69.44 407 GLY A C 1
ATOM 3083 O O . GLY A 1 407 ? -0.985 20.936 27.050 1.00 69.44 407 GLY A O 1
ATOM 3084 N N . GLU A 1 408 ? -1.757 19.109 28.098 1.00 73.81 408 GLU A N 1
ATOM 3085 C CA . GLU A 1 408 ? -0.654 18.973 29.043 1.00 73.81 408 GLU A CA 1
ATOM 3086 C C . GLU A 1 408 ? 0.064 17.638 28.859 1.00 73.81 408 GLU A C 1
ATOM 3088 O O . GLU A 1 408 ? -0.568 16.586 28.747 1.00 73.81 408 GLU A O 1
ATOM 3093 N N . LEU A 1 409 ? 1.396 17.688 28.843 1.00 78.38 409 LEU A N 1
ATOM 3094 C CA . LEU A 1 409 ? 2.265 16.524 28.738 1.00 78.38 409 LEU A CA 1
ATOM 3095 C C . LEU A 1 409 ? 3.286 16.559 29.873 1.00 78.38 409 LEU A C 1
ATOM 3097 O O . LEU A 1 409 ? 4.109 17.469 29.939 1.00 78.38 409 LEU A O 1
ATOM 3101 N N . VAL A 1 410 ? 3.231 15.569 30.755 1.00 81.19 410 VAL A N 1
ATOM 3102 C CA . VAL A 1 410 ? 4.095 15.458 31.931 1.00 81.19 410 VAL A CA 1
ATOM 3103 C C . VAL A 1 410 ? 4.898 14.170 31.822 1.00 81.19 410 VAL A C 1
ATOM 3105 O O . VAL A 1 410 ? 4.314 13.100 31.684 1.00 81.19 410 VAL A O 1
ATOM 3108 N N . VAL A 1 411 ? 6.226 14.254 31.895 1.00 81.00 411 VAL A N 1
ATOM 3109 C CA . VAL A 1 411 ? 7.117 13.086 31.945 1.00 81.00 411 VAL A CA 1
ATOM 3110 C C . VAL A 1 411 ? 7.832 13.097 33.292 1.00 81.00 411 VAL A C 1
ATOM 3112 O O . VAL A 1 411 ? 8.509 14.067 33.618 1.00 81.00 411 VAL A O 1
ATOM 3115 N N . THR A 1 412 ? 7.654 12.043 34.082 1.00 82.25 412 THR A N 1
ATOM 3116 C CA . THR A 1 412 ? 8.293 11.853 35.389 1.00 82.25 412 THR A CA 1
ATOM 3117 C C . THR A 1 412 ? 9.046 10.530 35.405 1.00 82.25 412 THR A C 1
ATOM 3119 O O . THR A 1 412 ? 8.558 9.571 34.810 1.00 82.25 412 THR A O 1
ATOM 3122 N N . PRO A 1 413 ? 10.186 10.423 36.101 1.00 79.38 413 PRO A N 1
ATOM 3123 C CA . PRO A 1 413 ? 10.845 9.137 36.292 1.00 79.38 413 PRO A CA 1
ATOM 3124 C C . PRO A 1 413 ? 9.969 8.206 37.143 1.00 79.38 413 PRO A C 1
ATOM 3126 O O . PRO A 1 413 ? 8.964 8.622 37.724 1.00 79.38 413 PRO A O 1
ATOM 3129 N N . VAL A 1 414 ? 10.339 6.927 37.209 1.00 80.94 414 VAL A N 1
ATOM 3130 C CA . VAL A 1 414 ? 9.689 5.975 38.120 1.00 80.94 414 VAL A CA 1
ATOM 3131 C C . VAL A 1 414 ? 10.008 6.367 39.567 1.00 80.94 414 VAL A C 1
ATOM 3133 O O . VAL A 1 414 ? 11.151 6.709 39.877 1.00 80.94 414 VAL A O 1
ATOM 3136 N N . ASP A 1 415 ? 9.014 6.307 40.455 1.00 70.00 415 ASP A N 1
ATOM 3137 C CA . ASP A 1 415 ? 9.221 6.563 41.881 1.00 70.00 415 ASP A CA 1
ATOM 3138 C C . ASP A 1 415 ? 10.318 5.622 42.421 1.00 70.00 415 ASP A C 1
ATOM 3140 O O . ASP A 1 415 ? 10.275 4.411 42.193 1.00 70.00 415 ASP A O 1
ATOM 3144 N N . ASN A 1 416 ? 11.304 6.168 43.146 1.00 62.56 416 ASN A N 1
ATOM 3145 C CA . ASN A 1 416 ? 12.438 5.421 43.718 1.00 62.56 416 ASN A CA 1
ATOM 3146 C C . ASN A 1 416 ? 13.477 4.867 42.706 1.00 62.56 416 ASN A C 1
ATOM 3148 O O . ASN A 1 416 ? 14.112 3.845 42.961 1.00 62.56 416 ASN A O 1
ATOM 3152 N N . ALA A 1 417 ? 13.707 5.547 41.575 1.00 60.31 417 ALA A N 1
ATOM 3153 C CA . ALA A 1 417 ? 14.640 5.092 40.531 1.00 60.31 417 ALA A CA 1
ATOM 3154 C C . ALA A 1 417 ? 16.141 5.041 40.923 1.00 60.31 417 ALA A C 1
ATOM 3156 O O . ALA A 1 417 ? 16.952 4.512 40.164 1.00 60.31 417 ALA A O 1
ATOM 3157 N N . GLY A 1 418 ? 16.526 5.552 42.098 1.00 63.75 418 GLY A N 1
ATOM 3158 C CA . GLY A 1 418 ? 17.894 5.447 42.631 1.00 63.75 418 GLY A CA 1
ATOM 3159 C C . GLY A 1 418 ? 18.935 6.374 41.985 1.00 63.75 418 GLY A C 1
ATOM 3160 O O . GLY A 1 418 ? 20.114 6.255 42.304 1.00 63.75 418 GLY A O 1
ATOM 3161 N N . PHE A 1 419 ? 18.517 7.295 41.111 1.00 72.38 419 PHE A N 1
ATOM 3162 C CA . PHE A 1 419 ? 19.347 8.347 40.514 1.00 72.38 419 PHE A CA 1
ATOM 3163 C C . PHE A 1 419 ? 18.702 9.728 40.699 1.00 72.38 419 PHE A C 1
ATOM 3165 O O . PHE A 1 419 ? 17.481 9.823 40.836 1.00 72.38 419 PHE A O 1
ATOM 3172 N N . CYS A 1 420 ? 19.516 10.788 40.683 1.00 67.19 420 CYS A N 1
ATOM 3173 C CA . CYS A 1 420 ? 19.051 12.177 40.689 1.00 67.19 420 CYS A CA 1
ATOM 3174 C C . CYS A 1 420 ? 18.436 12.521 39.314 1.00 67.19 420 CYS A C 1
ATOM 3176 O O . CYS A 1 420 ? 19.155 12.456 38.311 1.00 67.19 420 CYS A O 1
ATOM 3178 N N . PRO A 1 421 ? 17.128 12.838 39.216 1.00 70.50 421 PRO A N 1
ATOM 3179 C CA . PRO A 1 421 ? 16.452 13.081 37.936 1.00 70.50 421 PRO A CA 1
ATOM 3180 C C . PRO A 1 421 ? 17.076 14.185 37.070 1.00 70.50 421 PRO A C 1
ATOM 3182 O O . PRO A 1 421 ? 16.949 14.147 35.852 1.00 70.50 421 PRO A O 1
ATOM 3185 N N . GLU A 1 422 ? 17.747 15.155 37.685 1.00 67.44 422 GLU A N 1
ATOM 3186 C CA . GLU A 1 422 ? 18.402 16.293 37.036 1.00 67.44 422 GLU A CA 1
ATOM 3187 C C . GLU A 1 422 ? 19.689 15.928 36.278 1.00 67.44 422 GLU A C 1
ATOM 3189 O O . GLU A 1 422 ? 20.058 16.616 35.328 1.00 67.44 422 GLU A O 1
ATOM 3194 N N . GLU A 1 423 ? 20.355 14.834 36.653 1.00 63.03 423 GLU A N 1
ATOM 3195 C CA . GLU A 1 423 ? 21.590 14.366 36.006 1.00 63.03 423 GLU A CA 1
ATOM 3196 C C . GLU A 1 423 ? 21.316 13.335 34.897 1.00 63.03 423 GLU A C 1
ATOM 3198 O O . GLU A 1 423 ? 22.206 13.000 34.110 1.00 63.03 423 GLU A O 1
ATOM 3203 N N . ALA A 1 424 ? 20.083 12.826 34.813 1.00 67.88 424 ALA A N 1
ATOM 3204 C CA . ALA A 1 424 ? 19.693 11.753 33.909 1.00 67.88 424 ALA A CA 1
ATOM 3205 C C . ALA A 1 424 ? 18.861 12.265 32.722 1.00 67.88 424 ALA A C 1
ATOM 3207 O O . ALA A 1 424 ? 17.906 13.027 32.868 1.00 67.88 424 ALA A O 1
ATOM 3208 N N . ALA A 1 425 ? 19.184 11.796 31.514 1.00 72.62 425 ALA A N 1
ATOM 3209 C CA . ALA A 1 425 ? 18.392 12.099 30.327 1.00 72.62 425 ALA A CA 1
ATOM 3210 C C . ALA A 1 425 ? 17.052 11.347 30.373 1.00 72.62 425 ALA A C 1
ATOM 3212 O O . ALA A 1 425 ? 17.018 10.128 30.239 1.00 72.62 425 ALA A O 1
ATOM 3213 N N . ILE A 1 426 ? 15.952 12.083 30.542 1.00 79.00 426 ILE A N 1
ATOM 3214 C CA . ILE A 1 426 ? 14.591 11.520 30.601 1.00 79.00 426 ILE A CA 1
ATOM 3215 C C . ILE A 1 426 ? 13.830 11.617 29.268 1.00 79.00 426 ILE A C 1
ATOM 3217 O O . ILE A 1 426 ? 12.856 10.897 29.039 1.00 79.00 426 ILE A O 1
ATOM 3221 N N . VAL A 1 427 ? 14.272 12.505 28.375 1.00 78.62 427 VAL A N 1
ATOM 3222 C CA . VAL A 1 427 ? 13.661 12.763 27.068 1.00 78.62 427 VAL A CA 1
ATOM 3223 C C . VAL A 1 427 ? 14.752 12.912 25.998 1.00 78.62 427 VAL A C 1
ATOM 3225 O O . VAL A 1 427 ? 15.795 13.512 26.256 1.00 78.62 427 VAL A O 1
ATOM 3228 N N . GLY A 1 428 ? 14.503 12.384 24.795 1.00 69.75 428 GLY A N 1
ATOM 3229 C CA . GLY A 1 428 ? 15.413 12.478 23.650 1.00 69.75 428 GLY A CA 1
ATOM 3230 C C . GLY A 1 428 ? 15.467 13.853 22.961 1.00 69.75 428 GLY A C 1
ATOM 3231 O O . GLY A 1 428 ? 15.017 14.885 23.462 1.00 69.75 428 GLY A O 1
ATOM 3232 N N . ASN A 1 429 ? 16.034 13.879 21.758 1.00 66.88 429 ASN A N 1
ATOM 3233 C CA . ASN A 1 429 ? 16.357 15.099 21.024 1.00 66.88 429 ASN A CA 1
ATOM 3234 C C . ASN A 1 429 ? 15.137 15.792 20.407 1.00 66.88 429 ASN A C 1
ATOM 3236 O O . ASN A 1 429 ? 14.098 15.184 20.146 1.00 66.88 429 ASN A O 1
ATOM 3240 N N . THR A 1 430 ? 15.316 17.082 20.092 1.00 58.69 430 THR A N 1
ATOM 3241 C CA . THR A 1 430 ? 14.381 17.873 19.277 1.00 58.69 430 THR A CA 1
ATOM 3242 C C . THR A 1 430 ? 12.961 17.824 19.853 1.00 58.69 430 THR A C 1
ATOM 3244 O O . THR A 1 430 ? 12.006 17.420 19.201 1.00 58.69 430 THR A O 1
ATOM 3247 N N . CYS A 1 431 ? 12.806 18.221 21.109 1.00 57.53 431 CYS A N 1
ATOM 3248 C CA . CYS A 1 431 ? 11.485 18.397 21.707 1.00 57.53 431 CYS A CA 1
ATOM 3249 C C . CYS A 1 431 ? 10.950 19.797 21.376 1.00 57.53 431 CYS A C 1
ATOM 3251 O O . CYS A 1 431 ? 11.729 20.746 21.293 1.00 57.53 431 CYS A O 1
ATOM 3253 N N . LEU A 1 432 ? 9.639 19.943 21.151 1.00 54.28 432 LEU A N 1
ATOM 3254 C CA . LEU A 1 432 ? 8.948 21.245 20.998 1.00 54.28 432 LEU A CA 1
ATOM 3255 C C . LEU A 1 432 ? 9.511 22.236 19.938 1.00 54.28 432 LEU A C 1
ATOM 3257 O O . LEU A 1 432 ? 9.350 23.445 20.066 1.00 54.28 432 LEU A O 1
ATOM 3261 N N . HIS A 1 433 ? 10.165 21.774 18.870 1.00 38.00 433 HIS A N 1
ATOM 3262 C CA . HIS A 1 433 ? 10.882 22.606 17.874 1.00 38.00 433 HIS A CA 1
ATOM 3263 C C . HIS A 1 433 ? 10.030 23.566 17.009 1.00 38.00 433 HIS A C 1
ATOM 3265 O O . HIS A 1 433 ? 10.593 24.271 16.184 1.00 38.00 433 HIS A O 1
ATOM 3271 N N . TRP A 1 434 ? 8.710 23.639 17.201 1.00 26.75 434 TRP A N 1
ATOM 3272 C CA . TRP A 1 434 ? 7.829 24.605 16.517 1.00 26.75 434 TRP A CA 1
ATOM 3273 C C . TRP A 1 434 ? 6.922 25.404 17.471 1.00 26.75 434 TRP A C 1
ATOM 3275 O O . TRP A 1 434 ? 6.125 26.224 17.021 1.00 26.75 434 TRP A O 1
ATOM 3285 N N . TRP A 1 435 ? 7.051 25.216 18.791 1.00 32.62 435 TRP A N 1
ATOM 3286 C CA . TRP A 1 435 ? 6.323 26.003 19.793 1.00 32.62 435 TRP A CA 1
ATOM 3287 C C . TRP A 1 435 ? 7.069 27.317 20.064 1.00 32.62 435 TRP A C 1
ATOM 3289 O O . TRP A 1 435 ? 7.701 27.495 21.100 1.00 32.62 435 TRP A O 1
ATOM 3299 N N . ALA A 1 436 ? 7.052 28.219 19.083 1.00 30.58 436 ALA A N 1
ATOM 3300 C CA . ALA A 1 436 ? 7.657 29.550 19.172 1.00 30.58 436 ALA A CA 1
ATOM 3301 C C . ALA A 1 436 ? 6.605 30.665 19.298 1.00 30.58 436 ALA A C 1
ATOM 3303 O O . ALA A 1 436 ? 6.855 31.788 18.882 1.00 30.58 436 ALA A O 1
ATOM 3304 N N . SER A 1 437 ? 5.415 30.368 19.839 1.00 31.31 437 SER A N 1
ATOM 3305 C CA . SER A 1 437 ? 4.356 31.382 19.921 1.00 31.31 437 SER A CA 1
ATOM 3306 C C . SER A 1 437 ? 3.659 31.537 21.271 1.00 31.31 437 SER A C 1
ATOM 3308 O O . SER A 1 437 ? 3.100 32.609 21.458 1.00 31.31 437 SER A O 1
ATOM 3310 N N . LEU A 1 438 ? 3.640 30.575 22.211 1.00 30.84 438 LEU A N 1
ATOM 3311 C CA . LEU A 1 438 ? 2.684 30.707 23.333 1.00 30.84 438 LEU A CA 1
ATOM 3312 C C . LEU A 1 438 ? 3.057 30.123 24.711 1.00 30.84 438 LEU A C 1
ATOM 3314 O O . LEU A 1 438 ? 2.155 29.940 25.521 1.00 30.84 438 LEU A O 1
ATOM 3318 N N . ARG A 1 439 ? 4.328 29.857 25.051 1.00 34.53 439 ARG A N 1
ATOM 3319 C CA . ARG A 1 439 ? 4.769 29.692 26.464 1.00 34.53 439 ARG A CA 1
ATOM 3320 C C . ARG A 1 439 ? 6.287 29.585 26.574 1.00 34.53 439 ARG A C 1
ATOM 3322 O O . ARG A 1 439 ? 6.922 28.975 25.716 1.00 34.53 439 ARG A O 1
ATOM 3329 N N . SER A 1 440 ? 6.821 30.185 27.630 1.00 36.03 440 SER A N 1
ATOM 3330 C CA . SER A 1 440 ? 8.236 30.248 27.982 1.00 36.03 440 SER A CA 1
ATOM 3331 C C . SER A 1 440 ? 8.865 28.869 28.191 1.00 36.03 440 SER A C 1
ATOM 3333 O O . SER A 1 440 ? 8.207 27.911 28.599 1.00 36.03 440 SER A O 1
ATOM 3335 N N . ARG A 1 441 ? 10.154 28.766 27.857 1.00 38.97 441 ARG A N 1
ATOM 3336 C CA . ARG A 1 441 ? 10.922 27.513 27.849 1.00 38.97 441 ARG A CA 1
ATOM 3337 C C . ARG A 1 441 ? 11.931 27.508 28.997 1.00 38.97 441 ARG A C 1
ATOM 3339 O O . ARG A 1 441 ? 12.665 28.482 29.148 1.00 38.97 441 ARG A O 1
ATOM 3346 N N . GLU A 1 442 ? 11.988 26.411 29.747 1.00 41.62 442 GLU A N 1
ATOM 3347 C CA . GLU A 1 442 ? 12.865 26.249 30.916 1.00 41.62 442 GLU A CA 1
ATOM 3348 C C . GLU A 1 442 ? 13.799 25.047 30.740 1.00 41.62 442 GLU A C 1
ATOM 3350 O O . GLU A 1 442 ? 13.403 24.015 30.192 1.00 41.62 442 GLU A O 1
ATOM 3355 N N . SER A 1 443 ? 15.046 25.181 31.194 1.00 41.72 443 SER A N 1
ATOM 3356 C CA . SER A 1 443 ? 16.038 24.101 31.249 1.00 41.72 443 SER A CA 1
ATOM 3357 C C . SER A 1 443 ? 16.793 24.181 32.576 1.00 41.72 443 SER A C 1
ATOM 3359 O O . SER A 1 443 ? 17.301 25.243 32.929 1.00 41.72 443 SER A O 1
ATOM 3361 N N . TRP A 1 444 ? 16.882 23.054 33.287 1.00 40.97 444 TRP A N 1
ATOM 3362 C CA . TRP A 1 444 ? 17.341 22.961 34.683 1.00 40.97 444 TRP A CA 1
ATOM 3363 C C . TRP A 1 444 ? 18.719 22.290 34.850 1.00 40.97 444 TRP A C 1
ATOM 3365 O O . TRP A 1 444 ? 19.016 21.750 35.910 1.00 40.97 444 TRP A O 1
ATOM 3375 N N . GLY A 1 445 ? 19.562 22.299 33.810 1.00 47.59 445 GLY A N 1
ATOM 3376 C CA . GLY A 1 445 ? 20.867 21.623 33.817 1.00 47.59 445 GLY A CA 1
ATOM 3377 C C . GLY A 1 445 ? 21.826 22.106 32.723 1.00 47.59 445 GLY A C 1
ATOM 3378 O O . GLY A 1 445 ? 21.524 23.044 31.981 1.00 47.59 445 GLY A O 1
ATOM 3379 N N . THR A 1 446 ? 22.993 21.457 32.612 1.00 45.31 446 THR A N 1
ATOM 3380 C CA . THR A 1 446 ? 24.078 21.856 31.701 1.00 45.31 446 THR A CA 1
ATOM 3381 C C . THR A 1 446 ? 23.624 21.855 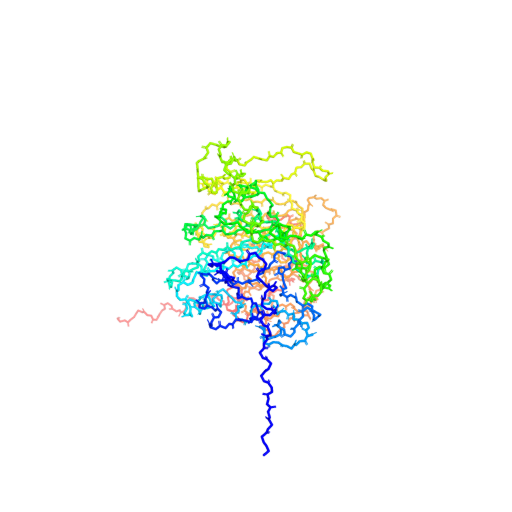30.240 1.00 45.31 446 THR A C 1
ATOM 3383 O O . THR A 1 446 ? 23.373 20.813 29.636 1.00 45.31 446 THR A O 1
ATOM 3386 N N . VAL A 1 447 ? 23.561 23.040 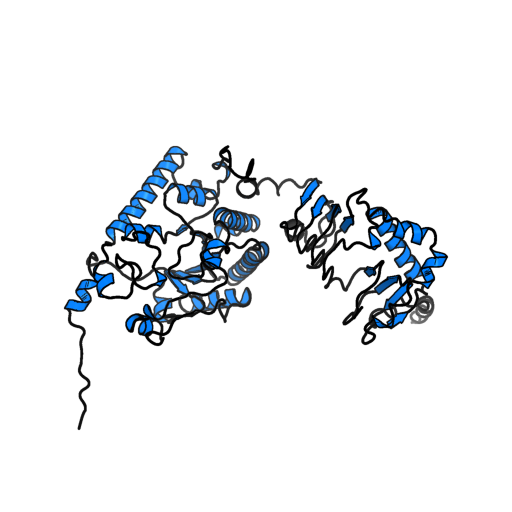29.632 1.00 51.31 447 VAL A N 1
ATOM 3387 C CA . VAL A 1 447 ? 23.086 23.187 28.250 1.00 51.31 447 VAL A CA 1
ATOM 3388 C C . VAL A 1 447 ? 24.206 22.889 27.239 1.00 51.31 447 VAL A C 1
ATOM 3390 O O . VAL A 1 447 ? 25.392 23.146 27.495 1.00 51.31 447 VAL A O 1
ATOM 3393 N N . GLY A 1 448 ? 23.824 22.337 26.080 1.00 48.34 448 GLY A N 1
ATOM 3394 C CA . GLY A 1 448 ? 24.688 22.123 24.913 1.00 48.34 448 GLY A CA 1
ATOM 3395 C C . GLY A 1 448 ? 25.108 23.420 24.199 1.00 48.34 448 GLY A C 1
ATOM 3396 O O . GLY A 1 448 ? 24.759 24.522 24.610 1.00 48.34 448 GLY A O 1
ATOM 3397 N N . ARG A 1 449 ? 25.894 23.303 23.120 1.00 38.56 449 ARG A N 1
ATOM 3398 C CA . ARG A 1 449 ? 26.356 24.447 22.302 1.00 38.56 449 ARG A CA 1
ATOM 3399 C C . ARG A 1 449 ? 25.261 24.903 21.321 1.00 38.56 449 ARG A C 1
ATOM 3401 O O . ARG A 1 449 ? 24.484 24.072 20.868 1.00 38.56 449 ARG A O 1
ATOM 3408 N N . ILE A 1 450 ? 25.287 26.180 20.915 1.00 43.00 450 ILE A N 1
ATOM 3409 C CA . ILE A 1 450 ? 24.384 26.789 19.909 1.00 43.00 450 ILE A CA 1
ATOM 3410 C C . ILE A 1 450 ? 22.953 26.983 20.457 1.00 43.00 450 ILE A C 1
ATOM 3412 O O . ILE A 1 450 ? 21.947 26.688 19.816 1.00 43.00 450 ILE A O 1
ATOM 3416 N N . VAL A 1 451 ? 22.854 27.494 21.685 1.00 52.59 451 VAL A N 1
ATOM 3417 C CA . VAL A 1 451 ? 21.566 27.830 22.310 1.00 52.59 451 VAL A CA 1
ATOM 3418 C C . VAL A 1 451 ? 20.958 29.049 21.611 1.00 52.59 451 VAL A C 1
ATOM 3420 O O . VAL A 1 451 ? 21.667 30.018 21.349 1.00 52.59 451 VAL A O 1
ATOM 3423 N N . ALA A 1 452 ? 19.652 28.996 21.330 1.00 48.78 452 ALA A N 1
ATOM 3424 C CA . ALA A 1 452 ? 18.855 30.084 20.749 1.00 48.78 452 ALA A CA 1
ATOM 3425 C C . ALA A 1 452 ? 19.203 30.513 19.304 1.00 48.78 452 ALA A C 1
ATOM 3427 O O . ALA A 1 452 ? 18.807 31.591 18.861 1.00 48.78 452 ALA A O 1
ATOM 3428 N N . ALA A 1 453 ? 19.882 29.667 18.522 1.00 38.12 453 ALA A N 1
ATOM 3429 C CA . ALA A 1 453 ? 20.062 29.934 17.094 1.00 38.12 453 ALA A CA 1
ATOM 3430 C C . ALA A 1 453 ? 18.711 29.963 16.355 1.00 38.12 453 ALA A C 1
ATOM 3432 O O . ALA A 1 453 ? 17.953 28.995 16.408 1.00 38.12 453 ALA A O 1
ATOM 3433 N N . GLY A 1 454 ? 18.414 31.074 15.672 1.00 48.72 454 GLY A N 1
ATOM 3434 C CA . GLY A 1 454 ? 17.156 31.252 14.938 1.00 48.72 454 GLY A CA 1
ATOM 3435 C C . GLY A 1 454 ? 15.927 31.525 15.815 1.00 48.72 454 GLY A C 1
ATOM 3436 O O . GLY A 1 454 ? 14.808 31.444 15.319 1.00 48.72 454 GLY A O 1
ATOM 3437 N N . MET A 1 455 ? 16.100 31.822 17.108 1.00 61.41 455 MET A N 1
ATOM 3438 C CA . MET A 1 455 ? 14.990 32.152 18.006 1.00 61.41 455 MET A CA 1
ATOM 3439 C C . MET A 1 455 ? 14.509 33.584 17.735 1.00 61.41 455 MET A C 1
ATOM 3441 O O . MET A 1 455 ? 15.153 34.547 18.134 1.00 61.41 455 MET A O 1
ATOM 3445 N N . THR A 1 456 ? 13.384 33.712 17.032 1.00 50.62 456 THR A N 1
ATOM 3446 C CA . THR A 1 456 ? 12.805 34.998 16.606 1.00 50.62 456 THR A CA 1
ATOM 3447 C C . THR A 1 456 ? 11.585 35.436 17.424 1.00 50.62 456 THR A C 1
ATOM 3449 O O . THR A 1 456 ? 11.028 36.476 17.099 1.00 50.62 456 THR A O 1
ATOM 3452 N N . GLY A 1 457 ? 11.151 34.659 18.429 1.00 52.28 457 GLY A N 1
ATOM 3453 C CA . GLY A 1 457 ? 9.983 34.951 19.277 1.00 52.28 457 GLY A CA 1
ATOM 3454 C C . GLY A 1 457 ? 9.879 34.061 20.526 1.00 52.28 457 GLY A C 1
ATOM 3455 O O . GLY A 1 457 ? 10.447 32.963 20.551 1.00 52.28 457 GLY A O 1
ATOM 3456 N N . GLY A 1 458 ? 9.169 34.546 21.555 1.00 64.69 458 GLY A N 1
ATOM 3457 C CA . GLY A 1 458 ? 9.031 33.918 22.880 1.00 64.69 458 GLY A CA 1
ATOM 3458 C C . GLY A 1 458 ? 10.190 34.185 23.857 1.00 64.69 458 GLY A C 1
ATOM 3459 O O . GLY A 1 458 ? 11.289 34.544 23.451 1.00 64.69 458 GLY A O 1
ATOM 3460 N N . LEU A 1 459 ? 9.956 33.986 25.161 1.00 72.38 459 LEU A N 1
ATOM 3461 C CA . LEU A 1 459 ? 10.958 34.155 26.230 1.00 72.38 459 LEU A CA 1
ATOM 3462 C C . LEU A 1 459 ? 11.489 32.801 26.719 1.00 72.38 459 LEU A C 1
ATOM 3464 O O . LEU A 1 459 ? 10.736 31.831 26.822 1.00 72.38 459 LEU A O 1
ATOM 3468 N N . ALA A 1 460 ? 12.773 32.719 27.063 1.00 72.00 460 ALA A N 1
ATOM 3469 C CA . ALA A 1 460 ? 13.335 31.530 27.708 1.00 72.00 460 ALA A CA 1
ATOM 3470 C C . ALA A 1 460 ? 14.128 31.891 28.967 1.00 72.00 460 ALA A C 1
ATOM 3472 O O . ALA A 1 460 ? 14.873 32.872 28.971 1.00 72.00 460 ALA A O 1
ATOM 3473 N N . TYR A 1 461 ? 13.978 31.071 30.009 1.00 77.25 461 TYR A N 1
ATOM 3474 C CA . TYR A 1 461 ? 14.672 31.209 31.287 1.00 77.25 461 TYR A CA 1
ATOM 3475 C C . TYR A 1 461 ? 15.612 30.020 31.479 1.00 77.25 461 TYR A C 1
ATOM 3477 O O . TYR A 1 461 ? 15.214 28.865 31.336 1.00 77.25 461 TYR A O 1
ATOM 3485 N N . MET A 1 462 ? 16.877 30.305 31.767 1.00 74.94 462 MET A N 1
ATOM 3486 C CA . MET A 1 462 ? 17.933 29.301 31.887 1.00 74.94 462 MET A CA 1
ATOM 3487 C C . MET A 1 462 ? 18.643 29.486 33.221 1.00 74.94 462 MET A C 1
ATOM 3489 O O . MET A 1 462 ? 19.165 30.569 33.481 1.00 74.94 462 MET A O 1
ATOM 3493 N N . LEU A 1 463 ? 18.673 28.446 34.051 1.00 76.88 463 LEU A N 1
ATOM 3494 C CA . LEU A 1 463 ? 19.472 28.443 35.272 1.00 76.88 463 LEU A CA 1
ATOM 3495 C C . LEU A 1 463 ? 20.931 28.116 34.917 1.00 76.88 463 LEU A C 1
ATOM 3497 O O . LEU A 1 463 ? 21.187 27.114 34.249 1.00 76.88 463 LEU A O 1
ATOM 3501 N N . ASP A 1 464 ? 21.876 28.959 35.336 1.00 74.06 464 ASP A N 1
ATOM 3502 C CA . ASP A 1 464 ? 23.314 28.741 35.133 1.00 74.06 464 ASP A CA 1
ATOM 3503 C C . ASP A 1 464 ? 24.028 28.744 36.487 1.00 74.06 464 ASP A C 1
ATOM 3505 O O . ASP A 1 464 ? 24.411 29.796 36.996 1.00 74.06 464 ASP A O 1
ATOM 3509 N N . ASP A 1 465 ? 24.179 27.551 37.067 1.00 69.06 465 ASP A N 1
ATOM 3510 C CA . ASP A 1 465 ? 24.870 27.346 38.347 1.00 69.06 465 ASP A CA 1
ATOM 3511 C C . ASP A 1 465 ? 26.418 27.378 38.178 1.00 69.06 465 ASP A C 1
ATOM 3513 O O . ASP A 1 465 ? 27.131 27.585 39.158 1.00 69.06 465 ASP A O 1
ATOM 3517 N N . ASP A 1 466 ? 26.940 27.237 36.943 1.00 66.81 466 ASP A N 1
ATOM 3518 C CA . ASP A 1 466 ? 28.378 27.058 36.631 1.00 66.81 466 ASP A CA 1
ATOM 3519 C C . ASP A 1 466 ? 29.018 28.208 35.806 1.00 66.81 466 ASP A C 1
ATOM 3521 O O . ASP A 1 466 ? 30.170 28.096 35.377 1.00 66.81 466 ASP A O 1
ATOM 3525 N N . ASP A 1 467 ? 28.286 29.292 35.513 1.00 67.88 467 ASP A N 1
ATOM 3526 C CA . ASP A 1 467 ? 28.708 30.418 34.646 1.00 67.88 467 ASP A CA 1
ATOM 3527 C C . ASP A 1 467 ? 29.192 30.005 33.227 1.00 67.88 467 ASP A C 1
ATOM 3529 O O . ASP A 1 467 ? 29.972 30.702 32.564 1.00 67.88 467 ASP A O 1
ATOM 3533 N N . THR A 1 468 ? 28.727 28.865 32.698 1.00 69.75 468 THR A N 1
ATOM 3534 C CA . THR A 1 468 ? 29.188 28.340 31.391 1.00 69.75 468 THR A CA 1
ATOM 3535 C C . THR A 1 468 ? 28.264 28.668 30.219 1.00 69.75 468 THR A C 1
ATOM 3537 O O . THR A 1 468 ? 28.560 28.280 29.080 1.00 69.75 468 THR A O 1
ATOM 3540 N N . LEU A 1 469 ? 27.144 29.356 30.455 1.00 66.88 469 LEU A N 1
ATOM 3541 C CA . LEU A 1 469 ? 26.094 29.531 29.451 1.00 66.88 469 LEU A CA 1
ATOM 3542 C C . LEU A 1 469 ? 26.443 30.582 28.383 1.00 66.88 469 LEU A C 1
ATOM 3544 O O . LEU A 1 469 ? 26.205 30.351 27.196 1.00 66.88 469 LEU A O 1
ATOM 3548 N N . ILE A 1 470 ? 27.060 31.707 28.764 1.00 69.25 470 ILE A N 1
ATOM 3549 C CA . ILE A 1 470 ? 27.386 32.823 27.850 1.00 69.25 470 ILE A CA 1
ATOM 3550 C C . ILE A 1 470 ? 28.149 32.393 26.577 1.00 69.25 470 ILE A C 1
ATOM 3552 O O . ILE A 1 470 ? 27.767 32.849 25.495 1.00 69.25 470 ILE A O 1
ATOM 3556 N N . PRO A 1 471 ? 29.202 31.549 26.636 1.00 69.38 471 PRO A N 1
ATOM 3557 C CA . PRO A 1 471 ? 29.915 31.105 25.433 1.00 69.38 471 PRO A CA 1
ATOM 3558 C C . PRO A 1 471 ? 29.141 30.081 24.586 1.00 69.38 471 PRO A C 1
ATOM 3560 O O . PRO A 1 471 ? 29.547 29.794 23.461 1.00 69.38 471 PRO A O 1
ATOM 3563 N N . LYS A 1 472 ? 28.045 29.508 25.099 1.00 67.75 472 LYS A N 1
ATOM 3564 C CA . LYS A 1 472 ? 27.237 28.492 24.406 1.00 67.75 472 LYS A CA 1
ATOM 3565 C C . LYS A 1 472 ? 26.038 29.083 23.651 1.00 67.75 472 LYS A C 1
ATOM 3567 O O . LYS A 1 472 ? 25.452 28.376 22.828 1.00 67.75 472 LYS A O 1
ATOM 3572 N N . ILE A 1 473 ? 25.689 30.347 23.900 1.00 68.12 473 ILE A N 1
ATOM 3573 C CA . ILE A 1 473 ? 24.561 31.053 23.270 1.00 68.12 473 ILE A CA 1
ATOM 3574 C C . ILE A 1 473 ? 24.962 31.636 21.908 1.00 68.12 473 ILE A C 1
ATOM 3576 O O . ILE A 1 473 ? 26.002 32.286 21.786 1.00 68.12 473 ILE A O 1
ATOM 3580 N N . ASN A 1 474 ? 24.109 31.457 20.893 1.00 66.56 474 ASN A N 1
ATOM 3581 C CA . ASN A 1 474 ? 24.209 32.204 19.642 1.00 66.56 474 ASN A CA 1
ATOM 3582 C C . ASN A 1 474 ? 23.593 33.605 19.822 1.00 66.56 474 ASN A C 1
ATOM 3584 O O . ASN A 1 474 ? 22.381 33.750 19.957 1.00 66.56 474 ASN A O 1
ATOM 3588 N N . LYS A 1 475 ? 24.444 34.635 19.812 1.00 71.38 475 LYS A N 1
ATOM 3589 C CA . LYS A 1 475 ? 24.074 36.044 20.038 1.00 71.38 475 LYS A CA 1
ATOM 3590 C C . LYS A 1 475 ? 23.663 36.790 18.761 1.00 71.38 475 LYS A C 1
ATOM 3592 O O . LYS A 1 475 ? 23.576 38.010 18.778 1.00 71.38 475 LYS A O 1
ATOM 3597 N N . GLU A 1 476 ? 23.465 36.083 17.650 1.00 68.94 476 GLU A N 1
ATOM 3598 C CA . GLU A 1 476 ? 23.111 36.684 16.357 1.00 68.94 476 GLU A CA 1
ATOM 3599 C C . GLU A 1 476 ? 21.737 37.373 16.374 1.00 68.94 476 GLU A C 1
ATOM 3601 O O . GLU A 1 476 ? 21.562 38.398 15.724 1.00 68.94 476 GLU A O 1
ATOM 3606 N N . ILE A 1 477 ? 20.778 36.827 17.133 1.00 66.19 477 ILE A N 1
ATOM 3607 C CA . ILE A 1 477 ? 19.392 37.326 17.183 1.00 66.19 477 ILE A CA 1
ATOM 3608 C C . ILE A 1 477 ? 18.971 37.700 18.609 1.00 66.19 477 ILE A C 1
ATOM 3610 O O . ILE A 1 477 ? 18.271 38.685 18.800 1.00 66.19 477 ILE A O 1
ATOM 3614 N N . VAL A 1 478 ? 19.383 36.932 19.620 1.00 74.81 478 VAL A N 1
ATOM 3615 C CA . VAL A 1 478 ? 18.797 36.999 20.967 1.00 74.81 478 VAL A CA 1
ATOM 3616 C C . VAL A 1 478 ? 19.656 37.816 21.931 1.00 74.81 478 VAL A C 1
ATOM 3618 O O . VAL A 1 478 ? 20.867 37.601 22.039 1.00 74.81 478 VAL A O 1
ATOM 3621 N N . LYS A 1 479 ? 19.014 38.710 22.689 1.00 79.50 479 LYS A N 1
ATOM 3622 C CA . LYS A 1 479 ? 19.600 39.460 23.800 1.00 79.50 479 LYS A CA 1
ATOM 3623 C C . LYS A 1 479 ? 19.562 38.624 25.078 1.00 79.50 479 LYS A C 1
ATOM 3625 O O . LYS A 1 479 ? 18.547 38.031 25.431 1.00 79.50 479 LYS A O 1
ATOM 3630 N N . VAL A 1 480 ? 20.686 38.583 25.786 1.00 79.56 480 VAL A N 1
ATOM 3631 C CA . VAL A 1 480 ? 20.839 37.839 27.043 1.00 79.56 480 VAL A CA 1
ATOM 3632 C C . VAL A 1 480 ? 20.846 38.839 28.194 1.00 79.56 480 VAL A C 1
ATOM 3634 O O . VAL A 1 480 ? 21.692 39.734 28.214 1.00 79.56 480 VAL A O 1
ATOM 3637 N N . GLN A 1 481 ? 19.924 38.702 29.144 1.00 81.81 481 GLN A N 1
ATOM 3638 C CA . GLN A 1 481 ? 19.808 39.591 30.303 1.00 81.81 481 GLN A CA 1
ATOM 3639 C C . GLN A 1 481 ? 19.481 38.816 31.585 1.00 81.81 481 GLN A C 1
ATOM 3641 O O . GLN A 1 481 ? 19.114 37.647 31.533 1.00 81.81 481 GLN A O 1
ATOM 3646 N N . ARG A 1 482 ? 19.640 39.442 32.753 1.00 84.00 482 ARG A N 1
ATOM 3647 C CA . ARG A 1 482 ? 19.155 38.882 34.027 1.00 84.00 482 ARG A CA 1
ATOM 3648 C C . ARG A 1 482 ? 17.661 39.180 34.188 1.00 84.00 482 ARG A C 1
ATOM 3650 O O . ARG A 1 482 ? 17.166 40.138 33.599 1.00 84.00 482 ARG A O 1
ATOM 3657 N N . VAL A 1 483 ? 16.952 38.382 34.989 1.00 80.94 483 VAL A N 1
ATOM 3658 C CA . VAL A 1 483 ? 15.505 38.551 35.219 1.00 80.94 483 VAL A CA 1
ATOM 3659 C C . VAL A 1 483 ? 15.249 39.755 36.140 1.00 80.94 483 VAL A C 1
ATOM 3661 O O . VAL A 1 483 ? 15.233 39.633 37.364 1.00 80.94 483 VAL A O 1
ATOM 3664 N N . THR A 1 484 ? 15.076 40.942 35.560 1.00 77.06 484 THR A N 1
ATOM 3665 C CA . THR A 1 484 ? 14.917 42.203 36.310 1.00 77.06 484 THR A CA 1
ATOM 3666 C C . THR A 1 484 ? 13.463 42.648 36.467 1.00 77.06 484 THR A C 1
ATOM 3668 O O . THR A 1 484 ? 13.131 43.259 37.479 1.00 77.06 484 THR A O 1
ATOM 3671 N N . ALA A 1 485 ? 12.592 42.347 35.501 1.00 80.50 485 ALA A N 1
ATOM 3672 C CA . ALA A 1 485 ? 11.196 42.782 35.516 1.00 80.50 485 ALA A CA 1
ATOM 3673 C C . ALA A 1 485 ? 10.355 41.989 36.543 1.00 80.50 485 ALA A C 1
ATOM 3675 O O . ALA A 1 485 ? 10.357 40.755 36.483 1.00 80.50 485 ALA A O 1
ATOM 3676 N N . PRO A 1 486 ? 9.577 42.643 37.436 1.00 77.25 486 PRO A N 1
ATOM 3677 C CA . PRO A 1 486 ? 8.731 41.955 38.421 1.00 77.25 486 PRO A CA 1
ATOM 3678 C C . PRO A 1 486 ? 7.721 40.983 37.794 1.00 77.25 486 PRO A C 1
ATOM 3680 O O . PRO A 1 486 ? 7.486 39.900 38.328 1.00 77.25 486 PRO A O 1
ATOM 3683 N N . VAL A 1 487 ? 7.165 41.333 36.627 1.00 76.75 487 VAL A N 1
ATOM 3684 C CA . VAL A 1 487 ? 6.240 40.469 35.873 1.00 76.75 487 VAL A CA 1
ATOM 3685 C C . VAL A 1 487 ? 6.956 39.219 35.353 1.00 76.75 487 VAL A C 1
ATOM 3687 O O . VAL A 1 487 ? 6.432 38.115 35.482 1.00 76.75 487 VAL A O 1
ATOM 3690 N N . GLY A 1 488 ? 8.191 39.362 34.863 1.00 75.81 488 GLY A N 1
ATOM 3691 C CA . GLY A 1 488 ? 9.025 38.234 34.442 1.00 75.81 488 GLY A CA 1
ATOM 3692 C C . GLY A 1 488 ? 9.410 37.310 35.604 1.00 75.81 488 GLY A C 1
ATOM 3693 O O . GLY A 1 488 ? 9.430 36.092 35.443 1.00 75.81 488 GLY A O 1
ATOM 3694 N N . GLN A 1 489 ? 9.646 37.865 36.798 1.00 81.94 489 GLN A N 1
ATOM 3695 C CA . GLN A 1 489 ? 9.905 37.069 38.005 1.00 81.94 489 GLN A CA 1
ATOM 3696 C C . GLN A 1 489 ? 8.664 36.291 38.456 1.00 81.94 489 GLN A C 1
ATOM 3698 O O . GLN A 1 489 ? 8.774 35.113 38.793 1.00 81.94 489 GLN A O 1
ATOM 3703 N N . MET A 1 490 ? 7.482 36.919 38.432 1.00 79.56 490 MET A N 1
ATOM 3704 C CA . MET A 1 490 ? 6.215 36.247 38.743 1.00 79.56 490 MET A CA 1
ATOM 3705 C C . MET A 1 490 ? 5.884 35.151 37.726 1.00 79.56 490 MET A C 1
ATOM 3707 O O . MET A 1 490 ? 5.446 34.073 38.123 1.00 79.56 490 MET A O 1
ATOM 3711 N N . GLN A 1 491 ? 6.138 35.393 36.436 1.00 77.44 491 GLN A N 1
ATOM 3712 C CA . GLN A 1 491 ? 5.965 34.388 35.389 1.00 77.44 491 GLN A CA 1
ATOM 3713 C C . GLN A 1 491 ? 6.870 33.176 35.638 1.00 77.44 491 GLN A C 1
ATOM 3715 O O . GLN A 1 491 ? 6.373 32.052 35.674 1.00 77.44 491 GLN A O 1
ATOM 3720 N N . LEU A 1 492 ? 8.169 33.399 35.866 1.00 78.56 492 LEU A N 1
ATOM 3721 C CA . LEU A 1 492 ? 9.122 32.328 36.160 1.00 78.56 492 LEU A CA 1
ATOM 3722 C C . LEU A 1 492 ? 8.717 31.545 37.416 1.00 78.56 492 LEU A C 1
ATOM 3724 O O . LEU A 1 492 ? 8.678 30.319 37.400 1.00 78.56 492 LEU A O 1
ATOM 3728 N N . LYS A 1 493 ? 8.345 32.242 38.493 1.00 80.31 493 LYS A N 1
ATOM 3729 C CA . LYS A 1 493 ? 7.918 31.593 39.736 1.00 80.31 493 LYS A CA 1
ATOM 3730 C C . LYS A 1 493 ? 6.668 30.729 39.539 1.00 80.31 493 LYS A C 1
ATOM 3732 O O . LYS A 1 493 ? 6.651 29.584 39.979 1.00 80.31 493 LYS A O 1
ATOM 3737 N N . SER A 1 494 ? 5.660 31.240 38.831 1.00 77.94 494 SER A N 1
ATOM 3738 C CA . SER A 1 494 ? 4.417 30.507 38.554 1.00 77.94 494 SER A CA 1
ATOM 3739 C C . SER A 1 494 ? 4.652 29.244 37.719 1.00 77.94 494 SER A C 1
ATOM 3741 O O . SER A 1 494 ? 3.999 28.222 37.938 1.00 77.94 494 SER A O 1
ATOM 3743 N N . LEU A 1 495 ? 5.604 29.282 36.785 1.00 75.62 495 LEU A N 1
ATOM 3744 C CA . LEU A 1 495 ? 5.972 28.116 35.982 1.00 75.62 495 LEU A CA 1
ATOM 3745 C C . LEU A 1 495 ? 6.683 27.049 36.815 1.00 75.62 495 LEU A C 1
ATOM 3747 O O . LEU A 1 495 ? 6.360 25.869 36.682 1.00 75.62 495 LEU A O 1
ATOM 3751 N N . ILE A 1 496 ? 7.577 27.458 37.719 1.00 77.12 496 ILE A N 1
ATOM 3752 C CA . ILE A 1 496 ? 8.266 26.542 38.636 1.00 77.12 496 ILE A CA 1
ATOM 3753 C C . ILE A 1 496 ? 7.271 25.914 39.616 1.00 77.12 496 ILE A C 1
ATOM 3755 O O . ILE A 1 496 ? 7.313 24.705 39.828 1.00 77.12 496 ILE A O 1
ATOM 3759 N N . GLU A 1 497 ? 6.338 26.691 40.167 1.00 78.88 497 GLU A N 1
ATOM 3760 C CA . GLU A 1 497 ? 5.261 26.175 41.023 1.00 78.88 497 GLU A CA 1
ATOM 3761 C C . GLU A 1 497 ? 4.420 25.125 40.280 1.00 78.88 497 GLU A C 1
ATOM 3763 O O . GLU A 1 497 ? 4.240 24.012 40.779 1.00 78.88 497 GLU A O 1
ATOM 3768 N N . ALA A 1 498 ? 4.005 25.418 39.042 1.00 73.38 498 ALA A N 1
ATOM 3769 C CA . ALA A 1 498 ? 3.278 24.468 38.201 1.00 73.38 498 ALA A CA 1
ATOM 3770 C C . ALA A 1 498 ? 4.117 23.226 37.837 1.00 73.38 498 ALA A C 1
ATOM 3772 O O . ALA A 1 498 ? 3.578 22.125 37.708 1.00 73.38 498 ALA A O 1
ATOM 3773 N N . HIS A 1 499 ? 5.434 23.375 37.668 1.00 75.00 499 HIS A N 1
ATOM 3774 C CA . HIS A 1 499 ? 6.346 22.259 37.432 1.00 75.00 499 HIS A CA 1
ATOM 3775 C C . HIS A 1 499 ? 6.448 21.359 38.668 1.00 75.00 499 HIS A C 1
ATOM 3777 O O . HIS A 1 499 ? 6.329 20.140 38.539 1.00 75.00 499 HIS A O 1
ATOM 3783 N N . VAL A 1 500 ? 6.609 21.932 39.864 1.00 78.19 500 VAL A N 1
ATOM 3784 C CA . VAL A 1 500 ? 6.715 21.187 41.129 1.00 78.19 500 VAL A CA 1
ATOM 3785 C C . VAL A 1 500 ? 5.416 20.457 41.439 1.00 78.19 500 VAL A C 1
ATOM 3787 O O . VAL A 1 500 ? 5.457 19.262 41.724 1.00 78.19 500 VAL A O 1
ATOM 3790 N N . GLU A 1 501 ? 4.269 21.123 41.298 1.00 76.88 501 GLU A N 1
ATOM 3791 C CA . GLU A 1 501 ? 2.952 20.516 41.524 1.00 76.88 501 GLU A CA 1
ATOM 3792 C C . GLU A 1 501 ? 2.731 19.279 40.636 1.00 76.88 501 GLU A C 1
ATOM 3794 O O . GLU A 1 501 ? 2.181 18.271 41.079 1.00 76.88 501 GLU A O 1
ATOM 3799 N N . LYS A 1 502 ? 3.200 19.327 39.382 1.00 73.56 502 LYS A N 1
ATOM 3800 C CA . LYS A 1 502 ? 2.950 18.271 38.388 1.00 73.56 502 LYS A CA 1
ATOM 3801 C C . LYS A 1 502 ? 3.992 17.163 38.361 1.00 73.56 502 LYS A C 1
ATOM 3803 O O . LYS A 1 502 ? 3.664 16.032 38.003 1.00 73.56 502 LYS A O 1
ATOM 3808 N N . THR A 1 503 ? 5.245 17.475 38.676 1.00 71.25 503 THR A N 1
ATOM 3809 C CA . THR A 1 503 ? 6.361 16.519 38.570 1.00 71.25 503 THR A CA 1
ATOM 3810 C C . THR A 1 503 ? 6.854 16.008 39.916 1.00 71.25 503 THR A C 1
ATOM 3812 O O . THR A 1 503 ? 7.522 14.978 39.946 1.00 71.25 503 THR A O 1
ATOM 3815 N N . GLY A 1 504 ? 6.550 16.703 41.018 1.00 75.19 504 GLY A N 1
ATOM 3816 C CA . GLY A 1 504 ? 7.136 16.416 42.328 1.00 75.19 504 GLY A CA 1
ATOM 3817 C C . GLY A 1 504 ? 8.646 16.682 42.394 1.00 75.19 504 GLY A C 1
ATOM 3818 O O . GLY A 1 504 ? 9.333 16.085 43.218 1.00 75.19 504 GLY A O 1
ATOM 3819 N N . SER A 1 505 ? 9.183 17.528 41.505 1.00 75.81 505 SER A N 1
ATOM 3820 C CA . SER A 1 505 ? 10.621 17.801 41.389 1.00 75.81 505 SER A CA 1
ATOM 3821 C C . SER A 1 505 ? 11.225 18.385 42.675 1.00 75.81 505 SER A C 1
ATOM 3823 O O . SER A 1 505 ? 10.841 19.469 43.120 1.00 75.81 505 SER A O 1
ATOM 3825 N N . ALA A 1 506 ? 12.230 17.697 43.229 1.00 77.31 506 ALA A N 1
ATOM 3826 C CA . ALA A 1 506 ? 12.953 18.121 44.431 1.00 77.31 506 ALA A CA 1
ATOM 3827 C C . ALA A 1 506 ? 13.792 19.394 44.206 1.00 77.31 506 ALA A C 1
ATOM 3829 O O . ALA A 1 506 ? 13.818 20.272 45.066 1.00 77.31 506 ALA A O 1
ATOM 3830 N N . LYS A 1 507 ? 14.432 19.543 43.034 1.00 75.38 507 LYS A N 1
ATOM 3831 C CA . LYS A 1 507 ? 15.204 20.750 42.678 1.00 75.38 507 LYS A CA 1
ATOM 3832 C C . LYS A 1 507 ? 14.287 21.959 42.485 1.00 75.38 507 LYS A C 1
ATOM 3834 O O . LYS A 1 507 ? 14.620 23.042 42.949 1.00 75.38 507 LYS A O 1
ATOM 3839 N N . GLY A 1 508 ? 13.117 21.772 41.866 1.00 76.62 508 GLY A N 1
ATOM 3840 C CA . GLY A 1 508 ? 12.114 22.835 41.748 1.00 76.62 508 GLY A CA 1
ATOM 3841 C C . GLY A 1 508 ? 11.626 23.316 43.119 1.00 76.62 508 GLY A C 1
ATOM 3842 O O . GLY A 1 508 ? 11.566 24.519 43.356 1.00 76.62 508 GLY A O 1
ATOM 3843 N N . ALA A 1 509 ? 11.364 22.389 44.049 1.00 77.88 509 ALA A N 1
ATOM 3844 C CA . ALA A 1 509 ? 11.002 22.728 45.425 1.00 77.88 509 ALA A CA 1
ATOM 3845 C C . ALA A 1 509 ? 12.132 23.488 46.148 1.00 77.88 509 ALA A C 1
ATOM 3847 O O . ALA A 1 509 ? 11.876 24.533 46.740 1.00 77.88 509 ALA A O 1
ATOM 3848 N N . ALA A 1 510 ? 13.387 23.045 46.009 1.00 79.94 510 ALA A N 1
ATOM 3849 C CA . ALA A 1 510 ? 14.548 23.729 46.585 1.00 79.94 510 ALA A CA 1
ATOM 3850 C C . ALA A 1 510 ? 14.754 25.151 46.021 1.00 79.94 510 ALA A C 1
ATOM 3852 O O . ALA A 1 510 ? 15.138 26.061 46.753 1.00 79.94 510 ALA A O 1
ATOM 3853 N N . ILE A 1 511 ? 14.474 25.366 44.730 1.00 80.62 511 ILE A N 1
ATOM 3854 C CA . ILE A 1 511 ? 14.542 26.695 44.098 1.00 80.62 511 ILE A CA 1
ATOM 3855 C C . ILE A 1 511 ? 13.438 27.617 44.630 1.00 80.62 511 ILE A C 1
ATOM 3857 O O . ILE A 1 511 ? 13.686 28.806 44.816 1.00 80.62 511 ILE A O 1
ATOM 3861 N N . LEU A 1 512 ? 12.236 27.094 44.894 1.00 82.12 512 LEU A N 1
ATOM 3862 C CA . LEU A 1 512 ? 11.150 27.876 45.495 1.00 82.12 512 LEU A CA 1
ATOM 3863 C C . LEU A 1 512 ? 11.421 28.212 46.968 1.00 82.12 512 LEU A C 1
ATOM 3865 O O . LEU A 1 512 ? 11.072 29.307 47.407 1.00 82.12 512 LEU A O 1
ATOM 3869 N N . GLU A 1 513 ? 12.062 27.307 47.713 1.00 81.62 513 GLU A N 1
ATOM 3870 C CA . GLU A 1 513 ? 12.480 27.538 49.102 1.00 81.62 513 GLU A CA 1
ATOM 3871 C C . GLU A 1 513 ? 13.617 28.571 49.204 1.00 81.62 513 GLU A C 1
ATOM 3873 O O . GLU A 1 513 ? 13.571 29.453 50.061 1.00 81.62 513 GLU A O 1
ATOM 3878 N N . GLU A 1 514 ? 14.606 28.522 48.302 1.00 85.00 514 GLU A N 1
ATOM 3879 C CA . GLU A 1 514 ? 15.754 29.444 48.256 1.00 85.00 514 GLU A CA 1
ATOM 3880 C C . GLU A 1 514 ? 15.655 30.478 47.110 1.00 85.00 514 GLU A C 1
ATOM 3882 O O . GLU A 1 514 ? 16.656 30.824 46.473 1.00 85.00 514 GLU A O 1
ATOM 3887 N N . TRP A 1 515 ? 14.454 30.998 46.835 1.00 81.19 515 TRP A N 1
ATOM 3888 C CA . TRP A 1 515 ? 14.183 31.845 45.660 1.00 81.19 515 TRP A CA 1
ATOM 3889 C C . TRP A 1 515 ? 15.127 33.046 45.516 1.00 81.19 515 TRP A C 1
ATOM 3891 O O . TRP A 1 515 ? 15.667 33.290 44.438 1.00 81.19 515 TRP A O 1
ATOM 3901 N N . GLU A 1 516 ? 15.387 33.772 46.607 1.00 79.88 516 GLU A N 1
ATOM 3902 C CA . GLU A 1 516 ? 16.245 34.967 46.589 1.00 79.88 516 GLU A CA 1
ATOM 3903 C C . GLU A 1 516 ? 17.703 34.664 46.204 1.00 79.88 516 GLU A C 1
ATOM 3905 O O . GLU A 1 516 ? 18.401 35.533 45.681 1.00 79.88 516 GLU A O 1
ATOM 3910 N N . LYS A 1 517 ? 18.160 33.427 46.423 1.00 81.44 517 LYS A N 1
ATOM 3911 C CA . LYS A 1 517 ? 19.521 32.979 46.107 1.00 81.44 517 LYS A CA 1
ATOM 3912 C C . LYS A 1 517 ? 19.652 32.478 44.672 1.00 81.44 517 LYS A C 1
ATOM 3914 O O . LYS A 1 517 ? 20.695 32.690 44.060 1.00 81.44 517 LYS A O 1
ATOM 3919 N N . TYR A 1 518 ? 18.616 31.832 44.136 1.00 78.31 518 TYR A N 1
ATOM 3920 C CA . TYR A 1 518 ? 18.624 31.303 42.769 1.00 78.31 518 TYR A CA 1
ATOM 3921 C C . TYR A 1 518 ? 18.227 32.344 41.719 1.00 78.31 518 TYR A C 1
ATOM 3923 O O . TYR A 1 518 ? 18.717 32.281 40.594 1.00 78.31 518 TYR A O 1
ATOM 3931 N N . LEU A 1 519 ? 17.405 33.337 42.072 1.00 79.75 519 LEU A N 1
ATOM 3932 C CA . LEU A 1 519 ? 16.958 34.389 41.154 1.00 79.75 519 LEU A CA 1
ATOM 3933 C C . LEU A 1 519 ? 18.102 35.080 40.373 1.00 79.75 519 LEU A C 1
ATOM 3935 O O . LEU A 1 519 ? 17.967 35.241 39.158 1.00 79.75 519 LEU A O 1
ATOM 3939 N N . PRO A 1 520 ? 19.245 35.445 40.992 1.00 81.31 520 PRO A N 1
ATOM 3940 C CA . PRO A 1 520 ? 20.361 36.072 40.281 1.00 81.31 520 PRO A CA 1
ATOM 3941 C C . PRO A 1 520 ? 21.091 35.138 39.304 1.00 81.31 520 PRO A C 1
ATOM 3943 O O . PRO A 1 520 ? 21.791 35.628 38.418 1.00 81.31 520 PRO A O 1
ATOM 3946 N N . LEU A 1 521 ? 20.945 33.817 39.455 1.00 80.12 521 LEU A N 1
ATOM 3947 C CA . LEU A 1 521 ? 21.607 32.802 38.626 1.00 80.12 521 LEU A CA 1
ATOM 3948 C C . LEU A 1 521 ? 20.858 32.541 37.313 1.00 80.12 521 LEU A C 1
ATOM 3950 O O . LEU A 1 521 ? 21.440 32.021 36.360 1.00 80.12 521 LEU A O 1
ATOM 3954 N N . PHE A 1 522 ? 19.599 32.971 37.208 1.00 79.88 522 PHE A N 1
ATOM 3955 C CA . PHE A 1 522 ? 18.838 32.847 35.972 1.00 79.88 522 PHE A CA 1
ATOM 3956 C C . PHE A 1 522 ? 19.276 33.851 34.907 1.00 79.88 522 PHE A C 1
ATOM 3958 O O . PHE A 1 522 ? 19.511 35.039 35.160 1.00 79.88 522 PHE A O 1
ATOM 3965 N N . TRP A 1 523 ? 19.324 33.364 33.677 1.00 79.25 523 TRP A N 1
ATOM 3966 C CA . TRP A 1 523 ? 19.437 34.150 32.462 1.00 79.25 523 TRP A CA 1
ATOM 3967 C C . TRP A 1 523 ? 18.108 34.141 31.715 1.00 79.25 523 TRP A C 1
ATOM 3969 O O . TRP A 1 523 ? 17.492 33.094 31.529 1.00 79.25 523 TRP A O 1
ATOM 3979 N N . GLN A 1 524 ? 17.696 35.313 31.251 1.00 79.69 524 GLN A N 1
ATOM 3980 C CA . GLN A 1 524 ? 16.568 35.522 30.359 1.00 79.69 524 GLN A CA 1
ATOM 3981 C C . GLN A 1 524 ? 17.088 35.743 28.936 1.00 79.69 524 GLN A C 1
ATOM 3983 O O . GLN A 1 524 ? 17.937 36.605 28.691 1.00 79.69 524 GLN A O 1
ATOM 3988 N N . LEU A 1 525 ? 16.575 34.951 28.002 1.00 79.38 525 LEU A N 1
ATOM 3989 C CA . LEU A 1 525 ? 16.854 35.043 26.574 1.00 79.38 525 LEU A CA 1
ATOM 3990 C C . LEU A 1 525 ? 15.674 35.739 25.889 1.00 79.38 525 LEU A C 1
ATOM 3992 O O . LEU A 1 525 ? 14.566 35.199 25.878 1.00 79.38 525 LEU A O 1
ATOM 3996 N N . VAL A 1 526 ? 15.924 36.933 25.350 1.00 77.25 526 VAL A N 1
ATOM 3997 C CA . VAL A 1 526 ? 14.913 37.841 24.792 1.00 77.25 526 VAL A CA 1
ATOM 3998 C C . VAL A 1 526 ? 15.207 38.091 23.309 1.00 77.25 526 VAL A C 1
ATOM 4000 O O . VAL A 1 526 ? 16.238 38.684 22.985 1.00 77.25 526 VAL A O 1
ATOM 4003 N N . PRO A 1 527 ? 14.371 37.610 22.379 1.00 74.56 527 PRO A N 1
ATOM 4004 C CA . PRO A 1 527 ? 14.497 37.939 20.966 1.00 74.56 527 PRO A CA 1
ATOM 4005 C C . PRO A 1 527 ? 13.967 39.359 20.685 1.00 74.56 527 PRO A C 1
ATOM 4007 O O . PRO A 1 527 ? 13.182 39.879 21.478 1.00 74.56 527 PRO A O 1
ATOM 4010 N N . PRO A 1 528 ? 14.316 39.977 19.540 1.00 70.56 528 PRO A N 1
ATOM 4011 C CA . PRO A 1 528 ? 13.980 41.374 19.243 1.00 70.56 528 PRO A CA 1
ATOM 4012 C C . PRO A 1 528 ? 12.472 41.653 19.207 1.00 70.56 528 PRO A C 1
ATOM 4014 O O . PRO A 1 528 ? 12.044 42.779 19.419 1.00 70.56 528 PRO A O 1
ATOM 4017 N N . SER A 1 529 ? 11.654 40.629 18.939 1.00 68.94 529 SER A N 1
ATOM 4018 C CA . SER A 1 529 ? 10.193 40.741 18.924 1.00 68.94 529 SER A CA 1
ATOM 4019 C C . SER A 1 529 ? 9.571 40.899 20.313 1.00 68.94 529 SER A C 1
ATOM 4021 O O . SER A 1 529 ? 8.430 41.334 20.400 1.00 68.94 529 SER A O 1
ATOM 4023 N N . GLU A 1 530 ? 10.286 40.520 21.378 1.00 68.75 530 GLU A N 1
ATOM 4024 C CA . GLU A 1 530 ? 9.778 40.499 22.756 1.00 68.75 530 GLU A CA 1
ATOM 4025 C C . GLU A 1 530 ? 10.486 41.526 23.656 1.00 68.75 530 GLU A C 1
ATOM 4027 O O . GLU A 1 530 ? 10.327 41.483 24.872 1.00 68.75 530 GLU A O 1
ATOM 4032 N N . GLU A 1 531 ? 11.304 42.431 23.102 1.00 71.12 531 GLU A N 1
ATOM 4033 C CA . GLU A 1 531 ? 12.085 43.387 23.906 1.00 71.12 531 GLU A CA 1
ATOM 4034 C C . GLU A 1 531 ? 11.212 44.365 24.701 1.00 71.12 531 GLU A C 1
ATOM 4036 O O . GLU A 1 531 ? 11.590 44.755 25.806 1.00 71.12 531 GLU A O 1
ATOM 4041 N N . ASP A 1 532 ? 10.041 44.714 24.168 1.00 72.62 532 ASP A N 1
ATOM 4042 C CA . ASP A 1 532 ? 9.105 45.665 24.773 1.00 72.62 532 ASP A CA 1
ATOM 4043 C C . ASP A 1 532 ? 8.024 44.992 25.637 1.00 72.62 532 ASP A C 1
ATOM 4045 O O . ASP A 1 532 ? 7.108 45.667 26.116 1.00 72.62 532 ASP A O 1
ATOM 4049 N N . THR A 1 533 ? 8.085 43.669 25.849 1.00 73.69 533 THR A N 1
ATOM 4050 C CA . THR A 1 533 ? 7.084 42.995 26.686 1.00 73.69 533 THR A CA 1
ATOM 4051 C C . THR A 1 533 ? 7.281 43.312 28.174 1.00 73.69 533 THR A C 1
ATOM 4053 O O . THR A 1 533 ? 8.423 43.444 28.632 1.00 73.69 533 THR A O 1
ATOM 4056 N N . PRO A 1 534 ? 6.193 43.418 28.965 1.00 72.00 534 PRO A N 1
ATOM 4057 C CA . PRO A 1 534 ? 6.265 43.659 30.413 1.00 72.00 534 PRO A CA 1
ATOM 4058 C C . PRO A 1 534 ? 7.124 42.636 31.173 1.00 72.00 534 PRO A C 1
ATOM 4060 O O . PRO A 1 534 ? 7.668 42.918 32.241 1.00 72.00 534 PRO A O 1
ATOM 4063 N N . GLU A 1 535 ? 7.249 41.429 30.626 1.00 73.25 535 GLU A N 1
ATOM 4064 C CA . GLU A 1 535 ? 8.045 40.332 31.159 1.00 73.25 535 GLU A CA 1
ATOM 4065 C C . GLU A 1 535 ? 9.554 40.490 30.897 1.00 73.25 535 GLU A C 1
ATOM 4067 O O . GLU A 1 535 ? 10.364 39.906 31.626 1.00 73.25 535 GLU A O 1
ATOM 4072 N N . ALA A 1 536 ? 9.947 41.263 29.879 1.00 69.56 536 ALA A N 1
ATOM 4073 C CA . ALA A 1 536 ? 11.338 41.498 29.488 1.00 69.56 536 ALA A CA 1
ATOM 4074 C C . ALA A 1 536 ? 11.853 42.897 29.869 1.00 69.56 536 ALA A C 1
ATOM 4076 O O . ALA A 1 536 ? 13.044 43.050 30.153 1.00 69.56 536 ALA A O 1
ATOM 4077 N N . CYS A 1 537 ? 10.991 43.915 29.918 1.00 65.81 537 CYS A N 1
ATOM 4078 C CA . CYS A 1 537 ? 11.385 45.294 30.196 1.00 65.81 537 CYS A CA 1
ATOM 4079 C C . CYS A 1 537 ? 10.678 45.854 31.436 1.00 65.81 537 CYS A C 1
ATOM 4081 O O . CYS A 1 537 ? 9.460 45.968 31.486 1.00 65.81 537 CYS A O 1
ATOM 4083 N N . ALA A 1 538 ? 11.455 46.292 32.431 1.00 57.69 538 ALA A N 1
ATOM 4084 C CA . ALA A 1 538 ? 10.929 46.894 33.661 1.00 57.69 538 ALA A CA 1
ATOM 4085 C C . ALA A 1 538 ? 10.346 48.317 33.472 1.00 57.69 538 ALA A C 1
ATOM 4087 O O . ALA A 1 538 ? 9.857 48.905 34.431 1.00 57.69 538 ALA A O 1
ATOM 4088 N N . LEU A 1 539 ? 10.423 48.896 32.265 1.00 48.91 539 LEU A N 1
ATOM 4089 C CA . LEU A 1 539 ? 10.018 50.282 31.981 1.00 48.91 539 LEU A CA 1
ATOM 4090 C C . LEU A 1 539 ? 8.578 50.421 31.443 1.00 48.91 539 LEU A C 1
ATOM 4092 O O . LEU A 1 539 ? 8.121 51.547 31.248 1.00 48.91 539 LEU A O 1
ATOM 4096 N N . SER A 1 540 ? 7.835 49.326 31.230 1.00 39.03 540 SER A N 1
ATOM 4097 C CA . SER A 1 540 ? 6.484 49.376 30.640 1.00 39.03 540 SER A CA 1
ATOM 4098 C C . SER A 1 540 ? 5.373 49.842 31.597 1.00 39.03 540 SER A C 1
ATOM 4100 O O . SER A 1 540 ? 4.208 49.862 31.209 1.00 39.03 540 SER A O 1
ATOM 4102 N N . GLU A 1 541 ? 5.694 50.242 32.831 1.00 36.00 541 GLU A N 1
ATOM 4103 C CA . GLU A 1 541 ? 4.734 50.894 33.739 1.00 36.00 541 GLU A CA 1
ATOM 4104 C C . GLU A 1 541 ? 4.634 52.420 33.524 1.00 36.00 541 GLU A C 1
ATOM 4106 O O . GLU A 1 541 ? 3.745 53.057 34.083 1.00 36.00 541 GLU A O 1
ATOM 4111 N N . ALA A 1 542 ? 5.482 53.029 32.681 1.00 36.69 542 ALA A N 1
ATOM 4112 C CA . ALA A 1 542 ? 5.539 54.491 32.538 1.00 36.69 542 ALA A CA 1
ATOM 4113 C C . ALA A 1 542 ? 4.751 55.090 31.350 1.00 36.69 542 ALA A C 1
ATOM 4115 O O . ALA A 1 542 ? 4.638 56.309 31.268 1.00 36.69 542 ALA A O 1
ATOM 4116 N N . THR A 1 543 ? 4.180 54.297 30.436 1.00 33.91 543 THR A N 1
ATOM 4117 C CA . THR A 1 543 ? 3.576 54.821 29.182 1.00 33.91 543 THR A CA 1
ATOM 4118 C C . THR A 1 543 ? 2.064 54.633 29.033 1.00 33.91 543 THR A C 1
ATOM 4120 O O . THR A 1 543 ? 1.502 55.050 28.023 1.00 33.91 543 THR A O 1
ATOM 4123 N N . ALA A 1 544 ? 1.367 54.102 30.044 1.00 32.47 544 ALA A N 1
ATOM 4124 C CA . ALA A 1 544 ? -0.100 54.010 30.041 1.00 32.47 544 ALA A CA 1
ATOM 4125 C C . ALA A 1 544 ? -0.815 55.221 30.689 1.00 32.47 544 ALA A C 1
ATOM 4127 O O . ALA A 1 544 ? -2.033 55.340 30.573 1.00 32.47 544 ALA A O 1
ATOM 4128 N N . ALA A 1 545 ? -0.086 56.134 31.345 1.00 33.25 545 ALA A N 1
ATOM 4129 C CA . ALA A 1 545 ? -0.673 57.282 32.048 1.00 33.25 545 ALA A CA 1
ATOM 4130 C C . ALA A 1 545 ? -0.779 58.576 31.206 1.00 33.25 545 ALA A C 1
ATOM 4132 O O . ALA A 1 545 ? -1.589 59.437 31.541 1.00 33.25 545 ALA A O 1
ATOM 4133 N N . ASP A 1 546 ? -0.048 58.699 30.089 1.00 33.12 546 ASP A N 1
ATOM 4134 C CA . ASP A 1 546 ? 0.082 59.968 29.339 1.00 33.12 546 ASP A CA 1
ATOM 4135 C C . ASP A 1 546 ? -0.674 60.030 27.991 1.00 33.12 546 ASP A C 1
ATOM 4137 O O . ASP A 1 546 ? -0.583 61.028 27.278 1.00 33.12 546 ASP A O 1
ATOM 4141 N N . GLN A 1 547 ? -1.471 59.016 27.627 1.00 33.66 547 GLN A N 1
ATOM 4142 C CA . GLN A 1 547 ? -2.261 59.022 26.375 1.00 33.66 547 GLN A CA 1
ATOM 4143 C C . GLN A 1 547 ? -3.783 59.192 26.554 1.00 33.66 547 GLN A C 1
ATOM 4145 O O . GLN A 1 547 ? -4.527 59.109 25.579 1.00 33.66 547 GLN A O 1
ATOM 4150 N N . VAL A 1 548 ? -4.272 59.495 27.764 1.00 36.56 548 VAL A N 1
ATOM 4151 C CA . VAL A 1 548 ? -5.722 59.666 28.031 1.00 36.56 548 VAL A CA 1
ATOM 4152 C C . VAL A 1 548 ? -6.176 61.143 28.043 1.00 36.56 548 VAL A C 1
ATOM 4154 O O . VAL A 1 548 ? -7.367 61.424 28.116 1.00 36.56 548 VAL A O 1
ATOM 4157 N N . THR A 1 549 ? -5.280 62.124 27.885 1.00 33.38 549 THR A N 1
ATOM 4158 C CA . THR A 1 549 ? -5.613 63.561 28.047 1.00 33.38 549 THR A CA 1
ATOM 4159 C C . THR A 1 549 ? -5.693 64.406 26.766 1.00 33.38 549 THR A C 1
ATOM 4161 O O . THR A 1 549 ? -5.769 65.627 26.868 1.00 33.38 549 THR A O 1
ATOM 4164 N N . THR A 1 550 ? -5.743 63.828 25.557 1.00 34.00 550 THR A N 1
ATOM 4165 C CA . THR A 1 550 ? -5.761 64.635 24.305 1.00 34.00 550 THR A CA 1
ATOM 4166 C C . THR A 1 550 ? -6.836 64.302 23.262 1.00 34.00 550 THR A C 1
ATOM 4168 O O . THR A 1 550 ? -6.711 64.717 22.115 1.00 34.00 550 THR A O 1
ATOM 4171 N N . PHE A 1 551 ? -7.952 63.665 23.641 1.00 33.50 551 PHE A N 1
ATOM 4172 C CA . PHE A 1 551 ? -9.121 63.523 22.749 1.00 33.50 551 PHE A CA 1
ATOM 4173 C C . PHE A 1 551 ? -10.471 63.741 23.460 1.00 33.50 551 PHE A C 1
ATOM 4175 O O . PHE A 1 551 ? -11.350 62.890 23.407 1.00 33.50 551 PHE A O 1
ATOM 4182 N N . GLN A 1 552 ? -10.659 64.901 24.102 1.00 35.50 552 GLN A N 1
ATOM 4183 C CA . GLN A 1 552 ? -11.987 65.494 24.349 1.00 35.50 552 GLN A CA 1
ATOM 4184 C C . GLN A 1 552 ? -11.901 67.033 24.329 1.00 35.50 552 GLN A C 1
ATOM 4186 O O . GLN A 1 552 ? -11.831 67.681 25.370 1.00 35.50 552 GLN A O 1
ATOM 4191 N N . SER A 1 553 ? -11.904 67.623 23.131 1.00 34.00 553 SER A N 1
ATOM 4192 C CA . SER A 1 553 ? -12.247 69.037 22.907 1.00 34.00 553 SER A CA 1
ATOM 4193 C C . SER A 1 553 ? -12.627 69.300 21.443 1.00 34.00 553 SER A C 1
ATOM 4195 O O . SER A 1 553 ? -11.838 69.830 20.667 1.00 34.00 553 SER A O 1
ATOM 4197 N N . THR A 1 554 ? -13.838 68.899 21.046 1.00 34.38 554 THR A N 1
ATOM 4198 C CA . THR A 1 554 ? -14.833 69.699 20.288 1.00 34.38 554 THR A CA 1
ATOM 4199 C C . THR A 1 554 ? -16.073 68.874 19.986 1.00 34.38 554 THR A C 1
ATOM 4201 O O . THR A 1 554 ? -15.920 67.683 19.637 1.00 34.38 554 THR A O 1
#

Solvent-accessible surface area (backbone atoms only — not comparable to full-atom values): 31069 Å² total; per-residue (Å²): 140,84,81,84,79,80,84,78,73,80,57,76,75,71,58,59,73,80,46,67,72,65,56,97,87,68,76,93,72,58,50,67,38,77,50,42,48,61,51,64,53,72,42,72,72,54,54,55,64,22,57,26,39,31,39,44,66,30,39,10,24,36,44,88,44,38,60,52,42,53,16,91,54,24,40,68,67,52,10,62,57,41,77,49,62,57,54,48,60,48,72,29,51,47,59,40,92,71,41,91,51,64,67,33,45,49,48,53,54,51,53,53,34,71,70,20,76,81,31,40,36,28,43,31,38,43,32,50,103,71,48,74,56,60,55,51,44,46,52,50,43,46,53,50,27,58,75,67,74,46,69,67,39,35,44,32,41,24,3,23,61,28,72,74,59,47,72,59,67,63,32,47,74,71,31,51,30,59,36,69,61,44,42,31,50,51,39,48,53,27,51,81,66,76,46,42,94,65,44,44,32,31,37,33,40,70,51,82,50,22,66,51,51,51,54,41,20,20,43,39,34,75,42,82,48,72,57,63,51,53,42,35,55,35,50,48,82,78,79,84,46,42,59,72,40,66,26,87,40,12,77,50,32,70,45,64,84,32,38,74,49,46,75,45,39,68,65,46,43,51,52,50,54,51,51,31,51,50,45,37,52,50,54,32,52,75,74,72,45,93,50,72,78,82,38,46,49,45,38,84,81,63,72,90,76,96,60,90,49,97,90,46,80,76,79,88,54,53,80,74,66,48,81,69,79,76,78,76,64,89,69,81,48,80,50,76,46,80,41,43,60,84,51,51,40,42,54,29,69,57,25,51,54,47,35,73,75,35,42,72,77,59,50,87,59,58,39,43,38,39,34,42,38,34,33,7,45,28,34,49,14,34,26,30,47,42,36,40,39,38,35,36,32,38,36,36,35,26,39,35,27,52,63,53,73,34,49,46,82,45,78,30,66,51,89,85,74,86,67,66,72,77,83,49,87,48,61,44,56,67,51,42,80,71,69,53,78,86,71,71,46,79,49,88,50,92,76,69,77,62,37,59,66,88,41,66,41,61,50,34,47,36,54,41,94,77,78,64,55,76,88,24,46,37,68,88,59,32,48,78,43,66,72,75,11,70,56,29,47,51,51,53,50,54,50,44,51,55,46,27,76,74,56,68,39,66,67,48,48,50,42,66,75,42,37,87,74,48,53,79,40,30,37,31,40,36,10,77,75,40,53,84,35,55,51,64,26,73,67,68,82,72,70,79,78,77,76,79,84,81,86,86,89,132

Radius of gyration: 31.93 Å; Cα contacts (8 Å, |Δi|>4): 952; chains: 1; bounding box: 58×95×106 Å

Secondary structure (DSSP, 8-state):
--------PPPGGGTTTS-SS--TT-----SEEEEETT-TT--HHHHHT-SEEEEE---TT-TTS--EE-GGG--HHHHHHTT--TT--EE--SS-TT-SSHHHHHHHHHHHHHH-TTPEEEEEEE--TTTHHHHHHHHHHHHHHHHTT--EEEEEEE-TT---SS--HHHHHHS---HHHHHHHHHHHHHTTT-GGG-EEEEESS--SHHHHHHHHHTT-SEEE-SHHHHHHTT------GGGT--TTSTT---HHHHTT----HHHHHHHHHHHHHHHHHHHHHTT-S-GGGGTT-GGG--------SS-S----HHHH-SSTTSTT---EEEEEEE-TT--STTHHHHHHHHHHHTTT---S-EEEEEEEEE-TTTTTT--TTEEEEEEEEE-S-TTTTT--S-EEEEEPPTT-SS-TTTS--B-S--STT--SSS-EEE-S---SSBTTT--SS-EEEE-SSS-SGGGB-TTT-EEEE---HHHHHHHHHHHHHHHHHH--HHHHHHHHTHHHHGGGEEEEE-GGGTTSTTT-TTTTSSSSSSSSSS---

Sequence (554 aa):
MERNYGNDEPSMARIQQLEYGLQNGDTATSAIKQVASGRFGVTPTFLVNADQLEIKIAQGAKPGEGGQLPGQKVSAYIARLRNSKPGVPLISPPPHHDIYSIEDLAQLIFDLHQVNPRAKVSVKLVLAQLLLVLQRLMLILFRYCLMNKMILLAILISGHDGGTGASPISSIKHAGGPWELGLTETHQTLINNGLRERVILRVDGGFKSGFDVMMAAAMGADEYGFGSVAMIATGCVMARICHTNNCPVGVASQREELRARFPGVPADLVNYFLYVAEEVRGVLAELGYQKLDDIIGKTDILKPRDISLVKTQHLDLSYVLSIADAIEKEKVVNKTFHIFNVDRAVCGRISGAMAKKYGDTGFAGQLNITFNGSAGQSFGCFLTPGMNVRLVGEANDYVGIKGMAGGELVVTPVDNAGFCPEEAAIVGNTCLHWWASLRSRESWGTVGRIVAAGMTGGLAYMLDDDDTLIPKINKEIVKVQRVTAPVGQMQLKSLIEAHVEKTGSAKGAAILEEWEKYLPLFWQLVPPSEEDTPEACALSEATAADQVTTFQST

Organism: NCBI:txid586396

Mean predicted aligned error: 18.14 Å

Nearest PDB structures (foldseek):
  1ofe-assembly2_B  TM=5.618E-01  e=9.661E-60  Synechocystis sp. PCC 6803
  1ofd-assembly2_B  TM=5.611E-01  e=1.215E-57  Synechocystis sp. PCC 6803
  1lm1-assembly1_A  TM=5.590E-01  e=2.390E-56  Synechocystis sp. PCC 6803
  6s6u-assembly1_A  TM=5.580E-01  e=1.561E-45  Azospirillum brasilense
  6s6s-assembly1_C  TM=5.528E-01  e=5.688E-45  Azospirillum brasilense

InterPro domains:
  IPR002489 Glutamate synthase, alpha subunit, C-terminal [PF01493] (322-433)
  IPR002489 Glutamate synthase, alpha subunit, C-terminal [PF01493] (445-527)
  IPR002932 Glutamate synthase domain [PF01645] (29-289)
  IPR002932 Glutamate synthase domain [cd02808] (27-303)
  IPR013785 Aldolase-type TIM barrel [G3DSA:3.20.20.70] (15-304)
  IPR036485 Glutamate synthase, alpha subunit, C-terminal domain superfamily [G3DSA:2.160.20.60] (305-436)
  IPR036485 Glutamate synthase, alpha subunit, C-terminal domain superfamily [G3DSA:2.160.20.60] (443-534)
  IPR036485 Glutamate synthase, alpha subunit, C-terminal domain superfamily [SSF69336] (322-534)
  IPR051394 Glutamate Synthase [PTHR43100] (11-433)

pLDDT: mean 73.15, std 17.72, range [25.69, 95.56]